Protein AF-0000000067853449 (afdb_homodimer)

Nearest PDB structures (foldseek):
  2o48-assembly1_X  TM=9.811E-01  e=4.985E-40  Macaca fascicularis
  3evn-assembly1_A  TM=8.922E-01  e=1.265E-27  Streptococcus agalactiae serogroup V
  3e9m-assembly1_D  TM=8.966E-01  e=1.808E-26  Enterococcus faecalis
  4had-assembly1_D  TM=8.926E-01  e=1.046E-23  Rhizobium etli CFN 42
  5yaq-assembly1_D  TM=8.304E-01  e=5.084E-21  Paracoccus laeviglucosivorans

Organism: Apis mellifera (NCBI:txid7460)

Sequence (662 aa):
MAIHWGIAGAGKISHDFVSSLQTLPESEHVVVAVAARELSRAQNFSSLHKIKKAFDSYTKLAEDNDIDAVYIGTLHPQHFEIAKLMLNHGKHVLCEKPLTMNLKQTTELINLAKEKKLFLMEGIWSRCFPIYEIVKKEIESGSIGEIYQVLVTFGFKMPDIERLNIKNLGGGTILDLGVYGIQFACLIFGNEIPHTIQATGCLNEEGVDQSASINFLYKGNHTATILTHSRVDLPNEAYIIGTKGMIKVPKFWCPTTVELPNEIVNVSLPETKSKFNFINSVGLSYEANEVRNCILKGMIESPKVPHNVSLLIAQLEDEIRKQIGVTYPEDMAIHWGIAGAGKISHDFVSSLQTLPESEHVVVAVAARELSRAQNFSSLHKIKKAFDSYTKLAEDNDIDAVYIGTLHPQHFEIAKLMLNHGKHVLCEKPLTMNLKQTTELINLAKEKKLFLMEGIWSRCFPIYEIVKKEIESGSIGEIYQVLVTFGFKMPDIERLNIKNLGGGTILDLGVYGIQFACLIFGNEIPHTIQATGCLNEEGVDQSASINFLYKGNHTATILTHSRVDLPNEAYIIGTKGMIKVPKFWCPTTVELPNEIVNVSLPETKSKFNFINSVGLSYEANEVRNCILKGMIESPKVPHNVSLLIAQLEDEIRKQIGVTYPED

Radius of gyration: 29.02 Å; Cα contacts (8 Å, |Δi|>4): 1568; chains: 2; bounding box: 44×90×61 Å

Solvent-accessible surface area (backbone atoms only — not comparable to full-atom values): 33337 Å² total; per-residue (Å²): 120,52,46,26,28,28,34,38,28,68,38,65,65,31,50,22,43,54,56,14,43,67,69,45,59,65,66,47,39,38,66,49,32,30,13,15,84,45,45,67,51,8,42,54,46,17,62,73,68,71,30,83,32,57,28,53,32,66,64,59,56,34,66,39,82,77,42,46,31,33,40,37,39,58,57,43,70,49,34,51,63,53,51,49,50,27,46,75,52,71,24,24,38,40,29,37,60,43,53,33,86,33,38,69,56,39,50,52,50,52,52,49,27,58,73,69,68,27,32,45,33,56,43,60,44,35,61,44,32,68,53,49,54,51,50,51,53,45,57,73,70,43,66,25,49,62,65,41,38,32,42,29,34,37,26,42,62,44,84,82,42,58,57,46,59,31,41,90,42,52,21,16,26,59,54,71,44,32,47,56,42,50,49,48,49,28,61,76,59,71,62,58,78,51,82,40,80,47,43,44,54,35,62,47,94,61,44,20,37,38,28,37,43,35,37,36,35,34,86,90,65,23,35,33,39,34,35,28,28,31,64,28,59,44,91,28,32,31,36,43,30,13,62,59,30,47,37,38,26,52,44,53,67,55,36,46,43,37,38,46,80,88,47,74,50,76,54,84,74,81,80,74,86,73,83,65,81,52,82,61,36,58,50,42,34,41,34,53,49,50,52,51,56,30,51,77,69,70,37,40,46,37,91,75,49,33,65,68,54,56,47,48,47,27,45,51,51,48,53,39,31,55,63,52,63,41,76,53,95,88,108,122,51,46,24,28,29,34,38,28,68,37,64,65,31,51,21,44,54,54,15,44,68,69,44,58,65,68,46,39,39,68,48,33,30,14,16,84,45,44,66,52,8,43,52,46,16,62,75,69,70,30,82,32,58,27,52,31,66,63,58,56,35,67,38,84,78,43,46,31,33,41,38,38,58,55,43,71,50,36,50,60,52,50,49,51,27,45,75,52,71,24,25,37,40,29,38,62,42,54,33,85,33,38,69,56,39,51,51,50,53,52,49,27,58,74,70,67,28,32,45,34,57,44,59,44,36,61,43,33,69,55,48,55,53,51,51,52,46,56,72,68,44,67,25,49,61,67,41,40,32,42,28,34,38,27,40,63,44,86,82,41,58,59,48,59,30,41,91,42,52,22,16,24,59,54,72,44,31,47,56,41,51,49,49,48,29,60,76,59,70,62,58,78,52,81,40,79,46,43,46,55,34,63,47,94,60,42,21,39,38,29,37,44,36,37,36,33,34,84,91,65,23,37,33,40,35,37,29,26,33,61,27,58,44,88,28,30,31,36,43,30,13,62,60,30,46,36,40,26,52,45,50,65,55,36,44,42,38,39,46,79,87,47,73,50,75,52,84,73,83,81,74,86,73,83,66,81,52,82,60,35,56,51,40,33,41,33,52,51,50,52,51,55,30,50,76,69,70,35,42,45,37,90,74,48,33,64,67,55,56,47,49,50,27,45,52,50,47,55,40,30,55,64,52,64,40,76,53,94,88,108

Structure (mmCIF, N/CA/C/O backbone):
data_AF-0000000067853449-model_v1
#
loop_
_entity.id
_entity.type
_entity.pdbx_description
1 polymer 'Trans-1,2-dihydrobenzene-1,2-diol dehydrogenase'
#
loop_
_atom_site.group_PDB
_atom_site.id
_atom_site.type_symbol
_atom_site.label_atom_id
_atom_site.label_alt_id
_atom_site.label_comp_id
_atom_site.label_asym_id
_atom_site.label_entity_id
_atom_site.label_seq_id
_atom_site.pdbx_PDB_ins_code
_atom_site.Cartn_x
_atom_site.Cartn_y
_atom_site.Cartn_z
_atom_site.occupancy
_atom_site.B_iso_or_equiv
_atom_site.auth_seq_id
_atom_site.auth_comp_id
_atom_site.auth_asym_id
_atom_site.auth_atom_id
_atom_site.pdbx_PDB_model_num
ATOM 1 N N . MET A 1 1 ? 9.422 -33.219 -29.344 1 90.94 1 MET A N 1
ATOM 2 C CA . MET A 1 1 ? 8.539 -34.188 -28.734 1 90.94 1 MET A CA 1
ATOM 3 C C . MET A 1 1 ? 7.379 -33.531 -28.016 1 90.94 1 MET A C 1
ATOM 5 O O . MET A 1 1 ? 7.574 -32.531 -27.312 1 90.94 1 MET A O 1
ATOM 9 N N . ALA A 1 2 ? 6.246 -34.094 -28.156 1 95.94 2 ALA A N 1
ATOM 10 C CA . ALA A 1 2 ? 5.051 -33.5 -27.562 1 95.94 2 ALA A CA 1
ATOM 11 C C . ALA A 1 2 ? 4.844 -34 -26.125 1 95.94 2 ALA A C 1
ATOM 13 O O . ALA A 1 2 ? 5.102 -35.156 -25.812 1 95.94 2 ALA A O 1
ATOM 14 N N . ILE A 1 3 ? 4.52 -33.094 -25.266 1 98.31 3 ILE A N 1
ATOM 15 C CA . ILE A 1 3 ? 4.035 -33.469 -23.938 1 98.31 3 ILE A CA 1
ATOM 16 C C . ILE A 1 3 ? 2.564 -33.875 -24.031 1 98.31 3 ILE A C 1
ATOM 18 O O . ILE A 1 3 ? 1.74 -33.125 -24.562 1 98.31 3 ILE A O 1
ATOM 22 N N . HIS A 1 4 ? 2.273 -35.062 -23.594 1 98.5 4 HIS A N 1
ATOM 23 C CA . HIS A 1 4 ? 0.892 -35.531 -23.484 1 98.5 4 HIS A CA 1
ATOM 24 C C . HIS A 1 4 ? 0.311 -35.188 -22.109 1 98.5 4 HIS A C 1
ATOM 26 O O . HIS A 1 4 ? 0.71 -35.781 -21.109 1 98.5 4 HIS A O 1
ATOM 32 N N . TRP A 1 5 ? -0.689 -34.312 -22.156 1 98.81 5 TRP A N 1
ATOM 33 C CA . TRP A 1 5 ? -1.215 -33.75 -20.922 1 98.81 5 TRP A CA 1
ATOM 34 C C . TRP A 1 5 ? -2.451 -34.5 -20.453 1 98.81 5 TRP A C 1
ATOM 36 O O . TRP A 1 5 ? -3.324 -34.844 -21.266 1 98.81 5 TRP A O 1
ATOM 46 N N . GLY A 1 6 ? -2.516 -34.812 -19.203 1 98.81 6 GLY A N 1
ATOM 47 C CA . GLY A 1 6 ? -3.76 -35.094 -18.5 1 98.81 6 GLY A CA 1
ATOM 48 C C . GLY A 1 6 ? -4.246 -33.906 -17.672 1 98.81 6 GLY A C 1
ATOM 49 O O . GLY A 1 6 ? -3.443 -33.188 -17.078 1 98.81 6 GLY A O 1
ATOM 50 N N . ILE A 1 7 ? -5.543 -33.75 -17.609 1 98.88 7 ILE A N 1
ATOM 51 C CA . ILE A 1 7 ? -6.141 -32.625 -16.875 1 98.88 7 ILE A CA 1
ATOM 52 C C . ILE A 1 7 ? -6.922 -33.156 -15.68 1 98.88 7 ILE A C 1
ATOM 54 O O . ILE A 1 7 ? -7.863 -33.938 -15.844 1 98.88 7 ILE A O 1
ATOM 58 N N . ALA A 1 8 ? -6.465 -32.812 -14.5 1 98.75 8 ALA A N 1
ATOM 59 C CA . ALA A 1 8 ? -7.203 -33.156 -13.281 1 98.75 8 ALA A CA 1
ATOM 60 C C . ALA A 1 8 ? -8.078 -31.984 -12.836 1 98.75 8 ALA A C 1
ATOM 62 O O . ALA A 1 8 ? -7.57 -30.969 -12.328 1 98.75 8 ALA A O 1
ATOM 63 N N . GLY A 1 9 ? -9.344 -32.156 -12.875 1 97.88 9 GLY A N 1
ATOM 64 C CA . GLY A 1 9 ? -10.297 -31.078 -12.578 1 97.88 9 GLY A CA 1
ATOM 65 C C . GLY A 1 9 ? -10.805 -30.375 -13.82 1 97.88 9 GLY A C 1
ATOM 66 O O . GLY A 1 9 ? -10.023 -29.875 -14.625 1 97.88 9 GLY A O 1
ATOM 67 N N . ALA A 1 10 ? -12.07 -30.297 -14 1 97.31 10 ALA A N 1
ATOM 68 C CA . ALA A 1 10 ? -12.719 -29.719 -15.18 1 97.31 10 ALA A CA 1
ATOM 69 C C . ALA A 1 10 ? -13.328 -28.359 -14.852 1 97.31 10 ALA A C 1
ATOM 71 O O . ALA A 1 10 ? -14.477 -28.094 -15.211 1 97.31 10 ALA A O 1
ATOM 72 N N . GLY A 1 11 ? -12.523 -27.578 -14.102 1 95.81 11 GLY A N 1
ATOM 73 C CA . GLY A 1 11 ? -13.008 -26.281 -13.688 1 95.81 11 GLY A CA 1
ATOM 74 C C . GLY A 1 11 ? -12.602 -25.172 -14.633 1 95.81 11 GLY A C 1
ATOM 75 O O . GLY A 1 11 ? -12.117 -25.422 -15.734 1 95.81 11 GLY A O 1
ATOM 76 N N . LYS A 1 12 ? -12.867 -23.938 -14.273 1 97.25 12 LYS A N 1
ATOM 77 C CA . LYS A 1 12 ? -12.68 -22.75 -15.094 1 97.25 12 LYS A CA 1
ATOM 78 C C . LYS A 1 12 ? -11.203 -22.562 -15.453 1 97.25 12 LYS A C 1
ATOM 80 O O . LYS A 1 12 ? -10.875 -22.203 -16.594 1 97.25 12 LYS A O 1
ATOM 85 N N . ILE A 1 13 ? -10.32 -22.797 -14.461 1 98.06 13 ILE A N 1
ATOM 86 C CA . ILE A 1 13 ? -8.906 -22.562 -14.734 1 98.06 13 ILE A CA 1
ATOM 87 C C . ILE A 1 13 ? -8.383 -23.656 -15.664 1 98.06 13 ILE A C 1
ATOM 89 O O . ILE A 1 13 ? -7.516 -23.391 -16.5 1 98.06 13 ILE A O 1
ATOM 93 N N . SER A 1 14 ? -8.859 -24.875 -15.516 1 98.69 14 SER A N 1
ATOM 94 C CA . SER A 1 14 ? -8.492 -25.953 -16.422 1 98.69 14 SER A CA 1
ATOM 95 C C . SER A 1 14 ? -8.938 -25.641 -17.844 1 98.69 14 SER A C 1
ATOM 97 O O . SER A 1 14 ? -8.219 -25.938 -18.812 1 98.69 14 SER A O 1
ATOM 99 N N . HIS A 1 15 ? -10.18 -25.109 -17.953 1 98.56 15 HIS A N 1
ATOM 100 C CA . HIS A 1 15 ? -10.641 -24.656 -19.266 1 98.56 15 HIS A CA 1
ATOM 101 C C . HIS A 1 15 ? -9.641 -23.688 -19.891 1 98.56 15 HIS A C 1
ATOM 103 O O . HIS A 1 15 ? -9.266 -23.859 -21.062 1 98.56 15 HIS A O 1
ATOM 109 N N . ASP A 1 16 ? -9.227 -22.703 -19.125 1 98.81 16 ASP A N 1
ATOM 110 C CA . ASP A 1 16 ? -8.32 -21.688 -19.641 1 98.81 16 ASP A CA 1
ATOM 111 C C . ASP A 1 16 ? -6.969 -22.312 -20.016 1 98.81 16 ASP A C 1
ATOM 113 O O . ASP A 1 16 ? -6.363 -21.922 -21.016 1 98.81 16 ASP A O 1
ATOM 117 N N . PHE A 1 17 ? -6.504 -23.25 -19.219 1 98.75 17 PHE A N 1
ATOM 118 C CA . PHE A 1 17 ? -5.23 -23.906 -19.5 1 98.75 17 PHE A CA 1
ATOM 119 C C . PHE A 1 17 ? -5.285 -24.672 -20.812 1 98.75 17 PHE A C 1
ATOM 121 O O . PHE A 1 17 ? -4.418 -24.5 -21.672 1 98.75 17 PHE A O 1
ATOM 128 N N . VAL A 1 18 ? -6.309 -25.422 -21 1 98.56 18 VAL A N 1
ATOM 129 C CA . VAL A 1 18 ? -6.453 -26.219 -22.203 1 98.56 18 VAL A CA 1
ATOM 130 C C . VAL A 1 18 ? -6.609 -25.297 -23.422 1 98.56 18 VAL A C 1
ATOM 132 O O . VAL A 1 18 ? -5.996 -25.531 -24.453 1 98.56 18 VAL A O 1
ATOM 135 N N . SER A 1 19 ? -7.426 -24.25 -23.25 1 98.25 19 SER A N 1
ATOM 136 C CA . SER A 1 19 ? -7.586 -23.281 -24.328 1 98.25 19 SER A CA 1
ATOM 137 C C . SER A 1 19 ? -6.254 -22.641 -24.688 1 98.25 19 SER A C 1
ATOM 139 O O . SER A 1 19 ? -5.992 -22.359 -25.859 1 98.25 19 SER A O 1
ATOM 141 N N . SER A 1 20 ? -5.422 -22.391 -23.688 1 98.38 20 SER A N 1
ATOM 142 C CA . SER A 1 20 ? -4.098 -21.828 -23.922 1 98.38 20 SER A CA 1
ATOM 143 C C . SER A 1 20 ? -3.207 -22.797 -24.672 1 98.38 20 SER A C 1
ATOM 145 O O . SER A 1 20 ? -2.449 -22.406 -25.562 1 98.38 20 SER A O 1
ATOM 147 N N . LEU A 1 21 ? -3.258 -24.094 -24.359 1 97.62 21 LEU A N 1
ATOM 148 C CA . LEU A 1 21 ? -2.467 -25.125 -25.031 1 97.62 21 LEU A CA 1
ATOM 149 C C . LEU A 1 21 ? -2.816 -25.188 -26.516 1 97.62 21 LEU A C 1
ATOM 151 O O . LEU A 1 21 ? -1.956 -25.484 -27.359 1 97.62 21 LEU A O 1
ATOM 155 N N . GLN A 1 22 ? -4.012 -24.859 -26.781 1 94.88 22 GLN A N 1
ATOM 156 C CA . GLN A 1 22 ? -4.496 -24.969 -28.156 1 94.88 22 GLN A CA 1
ATOM 157 C C . GLN A 1 22 ? -3.896 -23.875 -29.047 1 94.88 22 GLN A C 1
ATOM 159 O O . GLN A 1 22 ? -3.977 -23.953 -30.266 1 94.88 22 GLN A O 1
ATOM 164 N N . THR A 1 23 ? -3.281 -22.891 -28.422 1 95.62 23 THR A N 1
ATOM 165 C CA . THR A 1 23 ? -2.596 -21.859 -29.188 1 95.62 23 THR A CA 1
ATOM 166 C C . THR A 1 23 ? -1.195 -22.312 -29.594 1 95.62 23 THR A C 1
ATOM 168 O O . THR A 1 23 ? -0.527 -21.656 -30.391 1 95.62 23 THR A O 1
ATOM 171 N N . LEU A 1 24 ? -0.753 -23.453 -29.047 1 96.5 24 LEU A N 1
ATOM 172 C CA . LEU A 1 24 ? 0.585 -23.984 -29.281 1 96.5 24 LEU A CA 1
ATOM 173 C C . LEU A 1 24 ? 0.546 -25.141 -30.281 1 96.5 24 LEU A C 1
ATOM 175 O O . LEU A 1 24 ? -0.493 -25.781 -30.438 1 96.5 24 LEU A O 1
ATOM 179 N N . PRO A 1 25 ? 1.641 -25.406 -30.938 1 95.94 25 PRO A N 1
ATOM 180 C CA . PRO A 1 25 ? 1.646 -26.484 -31.922 1 95.94 25 PRO A CA 1
ATOM 181 C C . PRO A 1 25 ? 1.33 -27.844 -31.297 1 95.94 25 PRO A C 1
ATOM 183 O O . PRO A 1 25 ? 1.832 -28.156 -30.203 1 95.94 25 PRO A O 1
ATOM 186 N N . GLU A 1 26 ? 0.578 -28.641 -31.969 1 94.88 26 GLU A N 1
ATOM 187 C CA . GLU A 1 26 ? 0.231 -29.984 -31.516 1 94.88 26 GLU A CA 1
ATOM 188 C C . GLU A 1 26 ? 1.469 -30.875 -31.406 1 94.88 26 GLU A C 1
ATOM 190 O O . GLU A 1 26 ? 1.463 -31.875 -30.688 1 94.88 26 GLU A O 1
ATOM 195 N N . SER A 1 27 ? 2.496 -30.516 -32.156 1 97.56 27 SER A N 1
ATOM 196 C CA . SER A 1 27 ? 3.758 -31.25 -32.094 1 97.56 27 SER A CA 1
ATOM 197 C C . SER A 1 27 ? 4.453 -31.016 -30.734 1 97.56 27 SER A C 1
ATOM 199 O O . SER A 1 27 ? 5.383 -31.75 -30.391 1 97.56 27 SER A O 1
ATOM 201 N N . GLU A 1 28 ? 3.893 -30.062 -29.969 1 98.25 28 GLU A N 1
ATOM 202 C CA . GLU A 1 28 ? 4.559 -29.719 -28.719 1 98.25 28 GLU A CA 1
ATOM 203 C C . GLU A 1 28 ? 3.686 -30.062 -27.516 1 98.25 28 GLU A C 1
ATOM 205 O O . GLU A 1 28 ? 4.195 -30.469 -26.469 1 98.25 28 GLU A O 1
ATOM 210 N N . HIS A 1 29 ? 2.412 -29.859 -27.672 1 98.38 29 HIS A N 1
ATOM 211 C CA . HIS A 1 29 ? 1.469 -30.078 -26.578 1 98.38 29 HIS A CA 1
ATOM 212 C C . HIS A 1 29 ? 0.209 -30.781 -27.078 1 98.38 29 HIS A C 1
ATOM 214 O O . HIS A 1 29 ? -0.425 -30.328 -28.031 1 98.38 29 HIS A O 1
ATOM 220 N N . VAL A 1 30 ? -0.189 -31.812 -26.438 1 97.75 30 VAL A N 1
ATOM 221 C CA . VAL A 1 30 ? -1.417 -32.531 -26.766 1 97.75 30 VAL A CA 1
ATOM 222 C C . VAL A 1 30 ? -2.166 -32.875 -25.484 1 97.75 30 VAL A C 1
ATOM 224 O O . VAL A 1 30 ? -1.582 -33.438 -24.547 1 97.75 30 VAL A O 1
ATOM 227 N N . VAL A 1 31 ? -3.426 -32.531 -25.391 1 98.44 31 VAL A N 1
ATOM 228 C CA . VAL A 1 31 ? -4.254 -32.938 -24.266 1 98.44 31 VAL A CA 1
ATOM 229 C C . VAL A 1 31 ? -4.914 -34.281 -24.578 1 98.44 31 VAL A C 1
ATOM 231 O O . VAL A 1 31 ? -5.672 -34.406 -25.547 1 98.44 31 VAL A O 1
ATOM 234 N N . VAL A 1 32 ? -4.703 -35.25 -23.703 1 97.56 32 VAL A N 1
ATOM 235 C CA . VAL A 1 32 ? -5.113 -36.625 -24.047 1 97.56 32 VAL A CA 1
ATOM 236 C C . VAL A 1 32 ? -6.328 -37 -23.219 1 97.56 32 VAL A C 1
ATOM 238 O O . VAL A 1 32 ? -7.16 -37.812 -23.656 1 97.56 32 VAL A O 1
ATOM 241 N N . ALA A 1 33 ? -6.391 -36.438 -22.016 1 98.44 33 ALA A N 1
ATOM 242 C CA . ALA A 1 33 ? -7.445 -36.906 -21.109 1 98.44 33 ALA A CA 1
ATOM 243 C C . ALA A 1 33 ? -7.801 -35.844 -20.078 1 98.44 33 ALA A C 1
ATOM 245 O O . ALA A 1 33 ? -6.977 -35 -19.766 1 98.44 33 ALA A O 1
ATOM 246 N N . VAL A 1 34 ? -9.039 -35.906 -19.641 1 98.75 34 VAL A N 1
ATOM 247 C CA . VAL A 1 34 ? -9.508 -35.125 -18.516 1 98.75 34 VAL A CA 1
ATOM 248 C C . VAL A 1 34 ? -10.234 -36 -17.516 1 98.75 34 VAL A C 1
ATOM 250 O O . VAL A 1 34 ? -10.906 -36.969 -17.891 1 98.75 34 VAL A O 1
ATOM 253 N N . ALA A 1 35 ? -10.039 -35.719 -16.266 1 98.62 35 ALA A N 1
ATOM 254 C CA . ALA A 1 35 ? -10.75 -36.406 -15.195 1 98.62 35 ALA A CA 1
ATOM 255 C C . ALA A 1 35 ? -11.461 -35.438 -14.273 1 98.62 35 ALA A C 1
ATOM 257 O O . ALA A 1 35 ? -10.945 -34.344 -14.016 1 98.62 35 ALA A O 1
ATOM 258 N N . ALA A 1 36 ? -12.602 -35.75 -13.797 1 96.69 36 ALA A N 1
ATOM 259 C CA . ALA A 1 36 ? -13.375 -35.062 -12.781 1 96.69 36 ALA A CA 1
ATOM 260 C C . ALA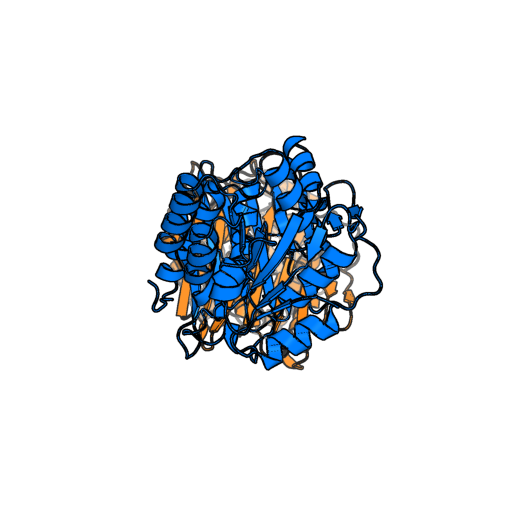 A 1 36 ? -14.086 -36.031 -11.844 1 96.69 36 ALA A C 1
ATOM 262 O O . ALA A 1 36 ? -14.219 -37.219 -12.164 1 96.69 36 ALA A O 1
ATOM 263 N N . ARG A 1 37 ? -14.531 -35.438 -10.711 1 90.75 37 ARG A N 1
ATOM 264 C CA . ARG A 1 37 ? -15.219 -36.281 -9.742 1 90.75 37 ARG A CA 1
ATOM 265 C C . ARG A 1 37 ? -16.516 -36.812 -10.328 1 90.75 37 ARG A C 1
ATOM 267 O O . ARG A 1 37 ? -16.891 -37.969 -10.055 1 90.75 37 ARG A O 1
ATOM 274 N N . GLU A 1 38 ? -17.094 -35.969 -11.148 1 92.75 38 GLU A N 1
ATOM 275 C CA . GLU A 1 38 ? -18.312 -36.375 -11.852 1 92.75 38 GLU A CA 1
ATOM 276 C C . GLU A 1 38 ? -18.031 -36.625 -13.336 1 92.75 38 GLU A C 1
ATOM 278 O O . GLU A 1 38 ? -17.547 -35.75 -14.039 1 92.75 38 GLU A O 1
ATOM 283 N N . LEU A 1 39 ? -18.453 -37.812 -13.75 1 94.5 39 LEU A N 1
ATOM 284 C CA . LEU A 1 39 ? -18.156 -38.188 -15.125 1 94.5 39 LEU A CA 1
ATOM 285 C C . LEU A 1 39 ? -18.766 -37.219 -16.109 1 94.5 39 LEU A C 1
ATOM 287 O O . LEU A 1 39 ? -18.172 -36.906 -17.141 1 94.5 39 LEU A O 1
ATOM 291 N N . SER A 1 40 ? -19.953 -36.781 -15.805 1 96.38 40 SER A N 1
ATOM 292 C CA . SER A 1 40 ? -20.625 -35.875 -16.719 1 96.38 40 SER A CA 1
ATOM 293 C C . SER A 1 40 ? -19.812 -34.594 -16.922 1 96.38 40 SER A C 1
ATOM 295 O O . SER A 1 40 ? -19.75 -34.062 -18.047 1 96.38 40 SER A O 1
ATOM 297 N N . ARG A 1 41 ? -19.188 -34.156 -15.836 1 96 41 ARG A N 1
ATOM 298 C CA . ARG A 1 41 ? -18.359 -32.938 -15.945 1 96 41 ARG A CA 1
ATOM 299 C C . ARG A 1 41 ? -17.141 -33.188 -16.812 1 96 41 ARG A C 1
ATOM 301 O O . ARG A 1 41 ? -16.781 -32.375 -17.656 1 96 41 ARG A O 1
ATOM 308 N N . ALA A 1 42 ? -16.531 -34.344 -16.625 1 97.56 42 ALA A N 1
ATOM 309 C CA . ALA A 1 42 ? -15.375 -34.719 -17.438 1 97.56 42 ALA A CA 1
ATOM 310 C C . ALA A 1 42 ? -15.766 -34.844 -18.906 1 97.56 42 ALA A C 1
ATOM 312 O O . ALA A 1 42 ? -15.039 -34.375 -19.797 1 97.56 42 ALA A O 1
ATOM 313 N N . GLN A 1 43 ? -16.891 -35.438 -19.156 1 97.88 43 GLN A N 1
ATOM 314 C CA . GLN A 1 43 ? -17.344 -35.656 -20.516 1 97.88 43 GLN A CA 1
ATOM 315 C C . GLN A 1 43 ? -17.703 -34.344 -21.203 1 97.88 43 GLN A C 1
ATOM 317 O O . GLN A 1 43 ? -17.391 -34.125 -22.375 1 97.88 43 GLN A O 1
ATOM 322 N N . ASN A 1 44 ? -18.422 -33.5 -20.5 1 97.81 44 ASN A N 1
ATOM 323 C CA . ASN A 1 44 ? -18.734 -32.188 -21.047 1 97.81 44 ASN A CA 1
ATOM 324 C C . ASN A 1 44 ? -17.469 -31.406 -21.406 1 97.81 44 ASN A C 1
ATOM 326 O O . ASN A 1 44 ? -17.406 -30.781 -22.453 1 97.81 44 ASN A O 1
ATOM 330 N N . PHE A 1 45 ? -16.562 -31.5 -20.453 1 98.06 45 PHE A N 1
ATOM 331 C CA . PHE A 1 45 ? -15.273 -30.828 -20.656 1 98.06 45 PHE A CA 1
ATOM 332 C C . PHE A 1 45 ? -14.539 -31.422 -21.844 1 98.06 45 PHE A C 1
ATOM 334 O O . PHE A 1 45 ? -14 -30.688 -22.688 1 98.06 45 PHE A O 1
ATOM 341 N N . SER A 1 46 ? -14.484 -32.719 -21.953 1 97.88 46 SER A N 1
ATOM 342 C CA . SER A 1 46 ? -13.844 -33.438 -23.047 1 97.88 46 SER A CA 1
ATOM 343 C C . SER A 1 46 ? -14.477 -33.062 -24.391 1 97.88 46 SER A C 1
ATOM 345 O O . SER A 1 46 ? -13.773 -32.844 -25.375 1 97.88 46 SER A O 1
ATOM 347 N N . SER A 1 47 ? -15.758 -33 -24.422 1 97.81 47 SER A N 1
ATOM 348 C CA . SER A 1 47 ? -16.469 -32.625 -25.641 1 97.81 47 SER A CA 1
ATOM 349 C C . SER A 1 47 ? -16.172 -31.203 -26.062 1 97.81 47 SER A C 1
ATOM 351 O O . SER A 1 47 ? -15.922 -30.938 -27.25 1 97.81 47 SER A O 1
ATOM 353 N N . LEU A 1 48 ? -16.188 -30.344 -25.109 1 96.81 48 LEU A N 1
ATOM 354 C CA . LEU A 1 48 ? -15.961 -28.922 -25.359 1 96.81 48 LEU A CA 1
ATOM 355 C C . LEU A 1 48 ? -14.578 -28.703 -25.969 1 96.81 48 LEU A C 1
ATOM 357 O O . LEU A 1 48 ? -14.422 -27.891 -26.875 1 96.81 48 LEU A O 1
ATOM 361 N N . HIS A 1 49 ? -13.578 -29.453 -25.5 1 97.5 49 HIS A N 1
ATOM 362 C CA . HIS A 1 49 ? -12.195 -29.203 -25.875 1 97.5 49 HIS A CA 1
ATOM 363 C C . HIS A 1 49 ? -11.695 -30.25 -26.859 1 97.5 49 HIS A C 1
ATOM 365 O O . HIS A 1 49 ? -10.508 -30.266 -27.203 1 97.5 49 HIS A O 1
ATOM 371 N N . LYS A 1 50 ? -12.539 -31.156 -27.281 1 96.31 50 LYS A N 1
ATOM 372 C CA . LYS A 1 50 ? -12.203 -32.219 -28.219 1 96.31 50 LYS A CA 1
ATOM 373 C C . LYS A 1 50 ? -11.047 -33.062 -27.688 1 96.31 50 LYS A C 1
ATOM 375 O O . LYS A 1 50 ? -10.07 -33.312 -28.406 1 96.31 50 LYS A O 1
ATOM 380 N N . ILE A 1 51 ? -11.172 -33.469 -26.453 1 97.19 51 ILE A N 1
ATOM 381 C CA . ILE A 1 51 ? -10.219 -34.344 -25.781 1 97.19 51 ILE A CA 1
ATOM 382 C C . ILE A 1 51 ? -10.68 -35.812 -25.922 1 97.19 51 ILE A C 1
ATOM 384 O O . ILE A 1 51 ? -11.859 -36.094 -25.703 1 97.19 51 ILE A O 1
ATOM 388 N N . LYS A 1 52 ? -9.883 -36.625 -26.203 1 95.31 52 LYS A N 1
ATOM 389 C CA . LYS A 1 52 ? -10.203 -38 -26.594 1 95.31 52 LYS A CA 1
ATOM 390 C C . LYS A 1 52 ? -10.766 -38.812 -25.422 1 95.31 52 LYS A C 1
ATOM 392 O O . LYS A 1 52 ? -11.688 -39.594 -25.578 1 95.31 52 LYS A O 1
ATOM 397 N N . LYS A 1 53 ? -10.172 -38.625 -24.188 1 97.75 53 LYS A N 1
ATOM 398 C CA . LYS A 1 53 ? -10.531 -39.469 -23.047 1 97.75 53 LYS A CA 1
ATOM 399 C C . LYS A 1 53 ? -11.109 -38.625 -21.906 1 97.75 53 LYS A C 1
ATOM 401 O O . LYS A 1 53 ? -10.633 -37.531 -21.641 1 97.75 53 LYS A O 1
ATOM 406 N N . ALA A 1 54 ? -12.156 -39.125 -21.312 1 98.12 54 ALA A N 1
ATOM 407 C CA . ALA A 1 54 ? -12.758 -38.562 -20.109 1 98.12 54 ALA A CA 1
ATOM 408 C C . ALA A 1 54 ? -12.906 -39.625 -19.016 1 98.12 54 ALA A C 1
ATOM 410 O O . ALA A 1 54 ? -13.422 -40.719 -19.266 1 98.12 54 ALA A O 1
ATOM 411 N N . PHE A 1 55 ? -12.43 -39.312 -17.844 1 97.94 55 PHE A N 1
ATOM 412 C CA . PHE A 1 55 ? -12.445 -40.25 -16.75 1 97.94 55 PHE A CA 1
ATOM 413 C C . PHE A 1 55 ? -13.281 -39.75 -15.586 1 97.94 55 PHE A C 1
ATOM 415 O O . PHE A 1 55 ? -13.375 -38.531 -15.375 1 97.94 55 PHE A O 1
ATOM 422 N N . ASP A 1 56 ? -13.828 -40.625 -14.758 1 95.44 56 ASP A N 1
ATOM 423 C CA . ASP A 1 56 ? -14.625 -40.25 -13.586 1 95.44 56 ASP A CA 1
ATOM 424 C C . ASP A 1 56 ? -13.789 -40.344 -12.312 1 95.44 56 ASP A C 1
ATOM 426 O O . ASP A 1 56 ? -14.336 -40.375 -11.211 1 95.44 56 ASP A O 1
ATOM 430 N N . SER A 1 57 ? -12.508 -40.531 -12.531 1 95.75 57 SER A N 1
ATOM 431 C CA . SER A 1 57 ? -11.633 -40.594 -11.367 1 95.75 57 SER A CA 1
ATOM 432 C C . SER A 1 57 ? -10.219 -40.125 -11.727 1 95.75 57 SER A C 1
ATOM 434 O O . SER A 1 57 ? -9.75 -40.344 -12.844 1 95.75 57 SER A O 1
ATOM 436 N N . TYR A 1 58 ? -9.531 -39.656 -10.711 1 98 58 TYR A N 1
ATOM 437 C CA . TYR A 1 58 ? -8.156 -39.188 -10.898 1 98 58 TYR A CA 1
ATOM 438 C C . TYR A 1 58 ? -7.203 -40.375 -10.945 1 98 58 TYR A C 1
ATOM 440 O O . TYR A 1 58 ? -6.125 -40.312 -11.547 1 98 58 TYR A O 1
ATOM 448 N N . THR A 1 59 ? -7.598 -41.5 -10.414 1 98.12 59 THR A N 1
ATOM 449 C CA . THR A 1 59 ? -6.789 -42.688 -10.477 1 98.12 59 THR A CA 1
ATOM 450 C C . THR A 1 59 ? -6.648 -43.188 -11.914 1 98.12 59 THR A C 1
ATOM 452 O O . THR A 1 59 ? -5.562 -43.594 -12.336 1 98.12 59 THR A O 1
ATOM 455 N N . LYS A 1 60 ? -7.762 -43.125 -12.648 1 97.81 60 LYS A N 1
ATOM 456 C CA . LYS A 1 60 ? -7.715 -43.531 -14.047 1 97.81 60 LYS A CA 1
ATOM 457 C C . LYS A 1 60 ? -6.797 -42.625 -14.859 1 97.81 60 LYS A C 1
ATOM 459 O O . LYS A 1 60 ? -6.113 -43.094 -15.773 1 97.81 60 LYS A O 1
ATOM 464 N N . LEU A 1 61 ? -6.848 -41.406 -14.539 1 97.81 61 LEU A N 1
ATOM 465 C CA . LEU A 1 61 ? -5.938 -40.469 -15.172 1 97.81 61 LEU A CA 1
ATOM 466 C C . LEU A 1 61 ? -4.484 -40.844 -14.891 1 97.81 61 LEU A C 1
ATOM 468 O O . LEU A 1 61 ? -3.646 -40.812 -15.797 1 97.81 61 LEU A O 1
ATOM 472 N N . ALA A 1 62 ? -4.168 -41.219 -13.664 1 98.5 62 ALA A N 1
ATOM 473 C CA . ALA A 1 62 ? -2.82 -41.562 -13.219 1 98.5 62 ALA A CA 1
ATOM 474 C C . ALA A 1 62 ? -2.334 -42.844 -13.891 1 98.5 62 ALA A C 1
ATOM 476 O O . ALA A 1 62 ? -1.144 -42.969 -14.188 1 98.5 62 ALA A O 1
ATOM 477 N N . GLU A 1 63 ? -3.225 -43.719 -14.195 1 98.31 63 GLU A N 1
ATOM 478 C CA . GLU A 1 63 ? -2.885 -45.031 -14.711 1 98.31 63 GLU A CA 1
ATOM 479 C C . GLU A 1 63 ? -2.732 -45.031 -16.234 1 98.31 63 GLU A C 1
ATOM 481 O O . GLU A 1 63 ? -2.189 -45.969 -16.812 1 98.31 63 GLU A O 1
ATOM 486 N N . ASP A 1 64 ? -3.223 -43.969 -16.828 1 98.06 64 ASP A N 1
ATOM 487 C CA . ASP A 1 64 ? -3.168 -43.906 -18.297 1 98.06 64 ASP A CA 1
ATOM 488 C C . ASP A 1 64 ? -1.733 -43.719 -18.781 1 98.06 64 ASP A C 1
ATOM 490 O O . ASP A 1 64 ? -1.139 -42.656 -18.594 1 98.06 64 ASP A O 1
ATOM 494 N N . ASN A 1 65 ? -1.224 -44.625 -19.562 1 97.56 65 ASN A N 1
ATOM 495 C CA . ASN A 1 65 ? 0.177 -44.656 -19.969 1 97.56 65 ASN A CA 1
ATOM 496 C C . ASN A 1 65 ? 0.454 -43.688 -21.109 1 97.56 65 ASN A C 1
ATOM 498 O O . ASN A 1 65 ? 1.611 -43.375 -21.406 1 97.56 65 ASN A O 1
ATOM 502 N N . ASP A 1 66 ? -0.576 -43.094 -21.609 1 97.56 66 ASP A N 1
ATOM 503 C CA . ASP A 1 66 ? -0.404 -42.125 -22.703 1 97.56 66 ASP A CA 1
ATOM 504 C C . ASP A 1 66 ? -0.096 -40.75 -22.156 1 97.56 66 ASP A C 1
ATOM 506 O O . ASP A 1 66 ? 0.264 -39.844 -22.922 1 97.56 66 ASP A O 1
ATOM 510 N N . ILE A 1 67 ? -0.166 -40.594 -20.859 1 98.44 67 ILE A N 1
ATOM 511 C CA . ILE A 1 67 ? -0.027 -39.281 -20.25 1 98.44 67 ILE A CA 1
ATOM 512 C C . ILE A 1 67 ? 1.386 -39.125 -19.703 1 98.44 67 ILE A C 1
ATOM 514 O O . ILE A 1 67 ? 1.883 -39.969 -18.969 1 98.44 67 ILE A O 1
ATOM 518 N N . ASP A 1 68 ? 2.037 -38 -20.062 1 98.62 68 ASP A N 1
ATOM 519 C CA . ASP A 1 68 ? 3.359 -37.656 -19.547 1 98.62 68 ASP A CA 1
ATOM 520 C C . ASP A 1 68 ? 3.256 -36.781 -18.312 1 98.62 68 ASP A C 1
ATOM 522 O O . ASP A 1 68 ? 3.965 -37 -17.328 1 98.62 68 ASP A O 1
ATOM 526 N N . ALA A 1 69 ? 2.441 -35.75 -18.375 1 98.81 69 ALA A N 1
ATOM 527 C CA . ALA A 1 69 ? 2.32 -34.719 -17.344 1 98.81 69 ALA A CA 1
ATOM 528 C C . ALA A 1 69 ? 0.854 -34.406 -17.047 1 98.81 69 ALA A C 1
ATOM 530 O O . ALA A 1 69 ? 0.005 -34.5 -17.938 1 98.81 69 ALA A O 1
ATOM 531 N N . VAL A 1 70 ? 0.591 -34.094 -15.82 1 98.94 70 VAL A N 1
ATOM 532 C CA . VAL A 1 70 ? -0.779 -33.781 -15.414 1 98.94 70 VAL A CA 1
ATOM 533 C C . VAL A 1 70 ? -0.858 -32.344 -14.898 1 98.94 70 VAL A C 1
ATOM 535 O O . VAL A 1 70 ? -0.029 -31.922 -14.086 1 98.94 70 VAL A O 1
ATOM 538 N N . TYR A 1 71 ? -1.789 -31.562 -15.406 1 98.88 71 TYR A N 1
ATOM 539 C CA . TYR A 1 71 ? -2.186 -30.266 -14.867 1 98.88 71 TYR A CA 1
ATOM 540 C C . TYR A 1 71 ? -3.283 -30.422 -13.82 1 98.88 71 TYR A C 1
ATOM 542 O O . TYR A 1 71 ? -4.336 -31 -14.102 1 98.88 71 TYR A O 1
ATOM 550 N N . ILE A 1 72 ? -3.018 -29.938 -12.664 1 98.94 72 ILE A N 1
ATOM 551 C CA . ILE A 1 72 ? -3.982 -30.062 -11.578 1 98.94 72 ILE A CA 1
ATOM 552 C C . ILE A 1 72 ? -4.641 -28.703 -11.312 1 98.94 72 ILE A C 1
ATOM 554 O O . ILE A 1 72 ? -4 -27.781 -10.789 1 98.94 72 ILE A O 1
ATOM 558 N N . GLY A 1 73 ? -5.93 -28.562 -11.68 1 98.38 73 GLY A N 1
ATOM 559 C CA . GLY A 1 73 ? -6.707 -27.344 -11.477 1 98.38 73 GLY A CA 1
ATOM 560 C C . GLY A 1 73 ? -7.914 -27.562 -10.578 1 98.38 73 GLY A C 1
ATOM 561 O O . GLY A 1 73 ? -9 -27.047 -10.859 1 98.38 73 GLY A O 1
ATOM 562 N N . THR A 1 74 ? -7.785 -28.422 -9.547 1 97.81 74 THR A N 1
ATOM 563 C CA . THR A 1 74 ? -8.844 -28.719 -8.586 1 97.81 74 THR A CA 1
ATOM 564 C C . THR A 1 74 ? -8.828 -27.703 -7.445 1 97.81 74 THR A C 1
ATOM 566 O O . THR A 1 74 ? -8.078 -26.734 -7.48 1 97.81 74 THR A O 1
ATOM 569 N N . LEU A 1 75 ? -9.688 -27.953 -6.457 1 96.88 75 LEU A N 1
ATOM 570 C CA . LEU A 1 75 ? -9.727 -27.094 -5.281 1 96.88 75 LEU A CA 1
ATOM 571 C C . LEU A 1 75 ? -8.461 -27.266 -4.445 1 96.88 75 LEU A C 1
ATOM 573 O O . LEU A 1 75 ? -7.867 -28.344 -4.422 1 96.88 75 LEU A O 1
ATOM 577 N N . HIS A 1 76 ? -8.125 -26.266 -3.662 1 97.69 76 HIS A N 1
ATOM 578 C CA . HIS A 1 76 ? -6.863 -26.188 -2.938 1 97.69 76 HIS A CA 1
ATOM 579 C C . HIS A 1 76 ? -6.637 -27.422 -2.084 1 97.69 76 HIS A C 1
ATOM 581 O O . HIS A 1 76 ? -5.566 -28.047 -2.141 1 97.69 76 HIS A O 1
ATOM 587 N N . PRO A 1 77 ? -7.633 -27.875 -1.37 1 98.06 77 PRO A N 1
ATOM 588 C CA . PRO A 1 77 ? -7.379 -28.969 -0.442 1 98.06 77 PRO A CA 1
ATOM 589 C C . PRO A 1 77 ? -7.113 -30.297 -1.159 1 98.06 77 PRO A C 1
ATOM 591 O O . PRO A 1 77 ? -6.641 -31.25 -0.541 1 98.06 77 PRO A O 1
ATOM 594 N N . GLN A 1 78 ? -7.383 -30.328 -2.438 1 98.06 78 GLN A N 1
ATOM 595 C CA . GLN A 1 78 ? -7.254 -31.578 -3.184 1 98.06 78 GLN A CA 1
ATOM 596 C C . GLN A 1 78 ? -5.883 -31.672 -3.85 1 98.06 78 GLN A C 1
ATOM 598 O O . GLN A 1 78 ? -5.496 -32.75 -4.324 1 98.06 78 GLN A O 1
ATOM 603 N N . HIS A 1 79 ? -5.152 -30.562 -3.881 1 98.81 79 HIS A N 1
ATOM 604 C CA . HIS A 1 79 ? -3.902 -30.516 -4.629 1 98.81 79 HIS A CA 1
ATOM 605 C C . HIS A 1 79 ? -2.934 -31.594 -4.16 1 98.81 79 HIS A C 1
ATOM 607 O O . HIS A 1 79 ? -2.41 -32.344 -4.973 1 98.81 79 HIS A O 1
ATOM 613 N N . PHE A 1 80 ? -2.771 -31.656 -2.861 1 98.81 80 PHE A N 1
ATOM 614 C CA . PHE A 1 80 ? -1.751 -32.531 -2.289 1 98.81 80 PHE A CA 1
ATOM 615 C C . PHE A 1 80 ? -2.002 -33.969 -2.678 1 98.81 80 PHE A C 1
ATOM 617 O O . PHE A 1 80 ? -1.126 -34.625 -3.242 1 98.81 80 PHE A O 1
ATOM 624 N N . GLU A 1 81 ? -3.172 -34.469 -2.469 1 98.69 81 GLU A N 1
ATOM 625 C CA . GLU A 1 81 ? -3.492 -35.875 -2.695 1 98.69 81 GLU A CA 1
ATOM 626 C C . GLU A 1 81 ? -3.436 -36.219 -4.18 1 98.69 81 GLU A C 1
ATOM 628 O O . GLU A 1 81 ? -2.943 -37.281 -4.555 1 98.69 81 GLU A O 1
ATOM 633 N N . ILE A 1 82 ? -3.924 -35.344 -5 1 98.81 82 ILE A N 1
ATOM 634 C CA . ILE A 1 82 ? -3.947 -35.625 -6.434 1 98.81 82 ILE A CA 1
ATOM 635 C C . ILE A 1 82 ? -2.525 -35.594 -6.988 1 98.81 82 ILE A C 1
ATOM 637 O O . ILE A 1 82 ? -2.137 -36.438 -7.773 1 98.81 82 ILE A O 1
ATOM 641 N N . ALA A 1 83 ? -1.757 -34.594 -6.578 1 98.94 83 ALA A N 1
ATOM 642 C CA . ALA A 1 83 ? -0.369 -34.531 -7.023 1 98.94 83 ALA A CA 1
ATOM 643 C C . ALA A 1 83 ? 0.423 -35.75 -6.59 1 98.94 83 ALA A C 1
ATOM 645 O O . ALA A 1 83 ? 1.184 -36.312 -7.379 1 98.94 83 ALA A O 1
ATOM 646 N N . LYS A 1 84 ? 0.209 -36.094 -5.332 1 98.88 84 LYS A N 1
ATOM 647 C CA . LYS A 1 84 ? 0.875 -37.281 -4.809 1 98.88 84 LYS A CA 1
ATOM 648 C C . LYS A 1 84 ? 0.506 -38.531 -5.621 1 98.88 84 LYS A C 1
ATOM 650 O O . LYS A 1 84 ? 1.374 -39.344 -5.961 1 98.88 84 LYS A O 1
ATOM 655 N N . LEU A 1 85 ? -0.729 -38.656 -5.926 1 98.88 85 LEU A N 1
ATOM 656 C CA . LEU A 1 85 ? -1.226 -39.781 -6.738 1 98.88 85 LEU A CA 1
ATOM 657 C C . LEU A 1 85 ? -0.542 -39.781 -8.102 1 98.88 85 LEU A C 1
ATOM 659 O O . LEU A 1 85 ? -0.089 -40.844 -8.555 1 98.88 85 LEU A O 1
ATOM 663 N N . MET A 1 86 ? -0.457 -38.656 -8.773 1 98.94 86 MET A N 1
ATOM 664 C CA . MET A 1 86 ? 0.151 -38.562 -10.102 1 98.94 86 MET A CA 1
ATOM 665 C C . MET A 1 86 ? 1.634 -38.906 -10.047 1 98.94 86 MET A C 1
ATOM 667 O O . MET A 1 86 ? 2.125 -39.688 -10.867 1 98.94 86 MET A O 1
ATOM 671 N N . LEU A 1 87 ? 2.348 -38.375 -9.086 1 98.88 87 LEU A N 1
ATOM 672 C CA . LEU A 1 87 ? 3.775 -38.625 -8.945 1 98.88 87 LEU A CA 1
ATOM 673 C C . LEU A 1 87 ? 4.023 -40.125 -8.695 1 98.88 87 LEU A C 1
ATOM 675 O O . LEU A 1 87 ? 4.941 -40.688 -9.281 1 98.88 87 LEU A O 1
ATOM 679 N N . ASN A 1 88 ? 3.207 -40.688 -7.891 1 98.81 88 ASN A N 1
ATOM 680 C CA . ASN A 1 88 ? 3.371 -42.094 -7.562 1 98.81 88 ASN A CA 1
ATOM 681 C C . ASN A 1 88 ? 3.148 -42.969 -8.781 1 98.81 88 ASN A C 1
ATOM 683 O O . ASN A 1 88 ? 3.582 -44.125 -8.805 1 98.81 88 ASN A O 1
ATOM 687 N N . HIS A 1 89 ? 2.518 -42.469 -9.797 1 98.75 89 HIS A N 1
ATOM 688 C CA . HIS A 1 89 ? 2.275 -43.25 -11.023 1 98.75 89 HIS A CA 1
ATOM 689 C C . HIS A 1 89 ? 3.188 -42.781 -12.148 1 98.75 89 HIS A C 1
ATOM 691 O O . HIS A 1 89 ? 2.895 -43 -13.328 1 98.75 89 HIS A O 1
ATOM 697 N N . GLY A 1 90 ? 4.176 -42 -11.805 1 98.62 90 GLY A N 1
ATOM 698 C CA . GLY A 1 90 ? 5.242 -41.688 -12.742 1 98.62 90 GLY A CA 1
ATOM 699 C C . GLY A 1 90 ? 4.93 -40.5 -13.625 1 98.62 90 GLY A C 1
ATOM 700 O O . GLY A 1 90 ? 5.566 -40.281 -14.656 1 98.62 90 GLY A O 1
ATOM 701 N N . LYS A 1 91 ? 3.928 -39.719 -13.258 1 98.81 91 LYS A N 1
ATOM 702 C CA . LYS A 1 91 ? 3.559 -38.562 -14.062 1 98.81 91 LYS A CA 1
ATOM 703 C C . LYS A 1 91 ? 4.281 -37.312 -13.578 1 98.81 91 LYS A C 1
ATOM 705 O O . LYS A 1 91 ? 4.441 -37.094 -12.375 1 98.81 91 LYS A O 1
ATOM 710 N N . HIS A 1 92 ? 4.828 -36.438 -1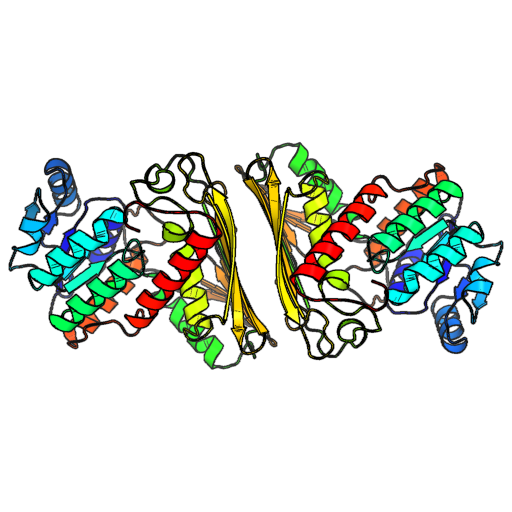4.508 1 98.88 92 HIS A N 1
ATOM 711 C CA . HIS A 1 92 ? 5.195 -35.094 -14.148 1 98.88 92 HIS A CA 1
ATOM 712 C C . HIS A 1 92 ? 3.973 -34.281 -13.742 1 98.88 92 HIS A C 1
ATOM 714 O O . HIS A 1 92 ? 2.85 -34.594 -14.141 1 98.88 92 HIS A O 1
ATOM 720 N N . VAL A 1 93 ? 4.203 -33.219 -12.906 1 98.94 93 VAL A N 1
ATOM 721 C CA . VAL A 1 93 ? 3.039 -32.531 -12.375 1 98.94 93 VAL A CA 1
ATOM 722 C C . VAL A 1 93 ? 3.24 -31 -12.5 1 98.94 93 VAL A C 1
ATOM 724 O O . VAL A 1 93 ? 4.301 -30.484 -12.148 1 98.94 93 VAL A O 1
ATOM 727 N N . LEU A 1 94 ? 2.311 -30.312 -13.078 1 98.94 94 LEU A N 1
ATOM 728 C CA . LEU A 1 94 ? 2.049 -28.891 -12.922 1 98.94 94 LEU A CA 1
ATOM 729 C C . LEU A 1 94 ? 0.789 -28.656 -12.094 1 98.94 94 LEU A C 1
ATOM 731 O O . LEU A 1 94 ? -0.323 -28.906 -12.57 1 98.94 94 LEU A O 1
ATOM 735 N N . CYS A 1 95 ? 0.963 -28.188 -10.883 1 98.94 95 CYS A N 1
ATOM 736 C CA . CYS A 1 95 ? -0.162 -28 -9.977 1 98.94 95 CYS A CA 1
ATOM 737 C C . CYS A 1 95 ? -0.452 -26.516 -9.766 1 98.94 95 CYS A C 1
ATOM 739 O O . CYS A 1 95 ? 0.453 -25.75 -9.453 1 98.94 95 CYS A O 1
ATOM 741 N N . GLU A 1 96 ? -1.652 -26.109 -9.914 1 98.75 96 GLU A N 1
ATOM 742 C CA . GLU A 1 96 ? -2.066 -24.734 -9.656 1 98.75 96 GLU A CA 1
ATOM 743 C C . GLU A 1 96 ? -1.625 -24.281 -8.266 1 98.75 96 GLU A C 1
ATOM 745 O O . GLU A 1 96 ? -1.391 -25.094 -7.383 1 98.75 96 GLU A O 1
ATOM 750 N N . LYS A 1 97 ? -1.468 -23.031 -8.148 1 98.75 97 LYS A N 1
ATOM 751 C CA . LYS A 1 97 ? -1.159 -22.422 -6.859 1 98.75 97 LYS A CA 1
ATOM 752 C C . LYS A 1 97 ? -2.41 -22.312 -5.988 1 98.75 97 LYS A C 1
ATOM 754 O O . LYS A 1 97 ? -3.523 -22.203 -6.508 1 98.75 97 LYS A O 1
ATOM 759 N N . PRO A 1 98 ? -2.295 -22.25 -4.742 1 98.5 98 PRO A N 1
ATOM 760 C CA . PRO A 1 98 ? -1.066 -22.672 -4.062 1 98.5 98 PRO A CA 1
ATOM 761 C C . PRO A 1 98 ? -0.766 -24.156 -4.246 1 98.5 98 PRO A C 1
ATOM 763 O O . PRO A 1 98 ? -1.681 -24.953 -4.48 1 98.5 98 PRO A O 1
ATOM 766 N N . LEU A 1 99 ? 0.471 -24.516 -4.152 1 98.88 99 LEU A N 1
ATOM 767 C CA . LEU A 1 99 ? 0.848 -25.906 -4.418 1 98.88 99 LEU A CA 1
ATOM 768 C C . LEU A 1 99 ? 0.08 -26.859 -3.508 1 98.88 99 LEU A C 1
ATOM 770 O O . LEU A 1 99 ? -0.448 -27.875 -3.969 1 98.88 99 LEU A O 1
ATOM 774 N N . THR A 1 100 ? 0.092 -26.547 -2.234 1 98.81 100 THR A N 1
ATOM 775 C CA . THR A 1 100 ? -0.668 -27.281 -1.228 1 98.81 100 THR A CA 1
ATOM 776 C C . THR A 1 100 ? -1.192 -26.344 -0.151 1 98.81 100 THR A C 1
ATOM 778 O O . THR A 1 100 ? -1.069 -25.125 -0.276 1 98.81 100 THR A O 1
ATOM 781 N N . MET A 1 101 ? -1.781 -26.906 0.886 1 98.56 101 MET A N 1
ATOM 782 C CA . MET A 1 101 ? -2.438 -26.109 1.909 1 98.56 101 MET A CA 1
ATOM 783 C C . MET A 1 101 ? -1.419 -25.547 2.895 1 98.56 101 MET A C 1
ATOM 785 O O . MET A 1 101 ? -1.697 -24.562 3.59 1 98.56 101 MET A O 1
ATOM 789 N N . ASN A 1 102 ? -0.26 -26.188 3.002 1 98.69 102 ASN A N 1
ATOM 790 C CA . ASN A 1 102 ? 0.709 -25.766 4.008 1 98.69 102 ASN A CA 1
ATOM 791 C C . ASN A 1 102 ? 2.109 -26.281 3.688 1 98.69 102 ASN A C 1
ATOM 793 O O . ASN A 1 102 ? 2.299 -27.016 2.717 1 98.69 102 ASN A O 1
ATOM 797 N N . LEU A 1 103 ? 3.059 -25.844 4.488 1 98.88 103 LEU A N 1
ATOM 798 C CA . LEU A 1 103 ? 4.469 -26.156 4.281 1 98.88 103 LEU A CA 1
ATOM 799 C C . LEU A 1 103 ? 4.707 -27.656 4.406 1 98.88 103 LEU A C 1
ATOM 801 O O . LEU A 1 103 ? 5.504 -28.234 3.66 1 98.88 103 LEU A O 1
ATOM 805 N N . LYS A 1 104 ? 4.074 -28.297 5.328 1 98.81 104 LYS A N 1
ATOM 806 C CA . LYS A 1 104 ? 4.246 -29.734 5.539 1 98.81 104 LYS A CA 1
ATOM 807 C C . LYS A 1 104 ? 3.914 -30.516 4.27 1 98.81 104 LYS A C 1
ATOM 809 O O . LYS A 1 104 ? 4.715 -31.344 3.814 1 98.81 104 LYS A O 1
ATOM 814 N N . GLN A 1 105 ? 2.799 -30.266 3.697 1 98.88 105 GLN A N 1
ATOM 815 C CA . GLN A 1 105 ? 2.369 -30.938 2.477 1 98.88 105 GLN A CA 1
ATOM 816 C C . GLN A 1 105 ? 3.295 -30.609 1.309 1 98.88 105 GLN A C 1
ATOM 818 O O . GLN A 1 105 ? 3.654 -31.5 0.524 1 98.88 105 GLN A O 1
ATOM 823 N N . THR A 1 106 ? 3.646 -29.344 1.198 1 98.94 106 THR A N 1
ATOM 824 C CA . THR A 1 106 ? 4.539 -28.906 0.13 1 98.94 106 THR A CA 1
ATOM 825 C C . THR A 1 106 ? 5.879 -29.641 0.215 1 98.94 106 THR A C 1
ATOM 827 O O . THR A 1 106 ? 6.395 -30.109 -0.796 1 98.94 106 THR A O 1
ATOM 830 N N . THR A 1 107 ? 6.363 -29.703 1.396 1 98.94 107 THR A N 1
ATOM 831 C CA . THR A 1 107 ? 7.633 -30.391 1.626 1 98.94 107 THR A CA 1
ATOM 832 C C . THR A 1 107 ? 7.543 -31.859 1.224 1 98.94 107 THR A C 1
ATOM 834 O O . THR A 1 107 ? 8.422 -32.375 0.534 1 98.94 107 THR A O 1
ATOM 837 N N . GLU A 1 108 ? 6.504 -32.469 1.598 1 98.81 108 GLU A N 1
ATOM 838 C CA . GLU A 1 108 ? 6.312 -33.875 1.268 1 98.81 108 GLU A CA 1
ATOM 839 C C . GLU A 1 108 ? 6.234 -34.094 -0.242 1 98.81 108 GLU A C 1
ATOM 841 O O . GLU A 1 108 ? 6.852 -35.031 -0.779 1 98.81 108 GLU A O 1
ATOM 846 N N . LEU A 1 109 ? 5.484 -33.281 -0.884 1 98.81 109 LEU A N 1
ATOM 847 C CA . LEU A 1 109 ? 5.305 -33.406 -2.326 1 98.81 109 LEU A CA 1
ATOM 848 C C . LEU A 1 109 ? 6.625 -33.219 -3.061 1 98.81 109 LEU A C 1
ATOM 850 O O . LEU A 1 109 ? 6.941 -33.969 -3.99 1 98.81 109 LEU A O 1
ATOM 854 N N . ILE A 1 110 ? 7.348 -32.188 -2.686 1 98.88 110 ILE A N 1
ATOM 855 C CA . ILE A 1 110 ? 8.617 -31.875 -3.34 1 98.88 110 ILE A CA 1
ATOM 856 C C . ILE A 1 110 ? 9.609 -33 -3.1 1 98.88 110 ILE A C 1
ATOM 858 O O . ILE A 1 110 ? 10.32 -33.406 -4.02 1 98.88 110 ILE A O 1
ATOM 862 N N . ASN A 1 111 ? 9.648 -33.5 -1.888 1 98.88 111 ASN A N 1
ATOM 863 C CA . ASN A 1 111 ? 10.516 -34.625 -1.588 1 98.88 111 ASN A CA 1
ATOM 864 C C . ASN A 1 111 ? 10.164 -35.844 -2.428 1 98.88 111 ASN A C 1
ATOM 866 O O . ASN A 1 111 ? 11.047 -36.562 -2.916 1 98.88 111 ASN A O 1
ATOM 870 N N . LEU A 1 112 ? 8.883 -36.125 -2.584 1 98.88 112 LEU A N 1
ATOM 871 C CA . LEU A 1 112 ? 8.43 -37.25 -3.391 1 98.88 112 LEU A CA 1
ATOM 872 C C . LEU A 1 112 ? 8.852 -37.062 -4.844 1 98.88 112 LEU A C 1
ATOM 874 O O . LEU A 1 112 ? 9.312 -38.031 -5.477 1 98.88 112 LEU A O 1
ATOM 878 N N . ALA A 1 113 ? 8.672 -35.906 -5.391 1 98.88 113 ALA A N 1
ATOM 879 C CA . ALA A 1 113 ? 9.078 -35.625 -6.77 1 98.88 113 ALA A CA 1
ATOM 880 C C . ALA A 1 113 ? 10.57 -35.875 -6.957 1 98.88 113 ALA A C 1
ATOM 882 O O . ALA A 1 113 ? 10.984 -36.469 -7.961 1 98.88 113 ALA A O 1
ATOM 883 N N . LYS A 1 114 ? 11.328 -35.438 -6.004 1 98.75 114 LYS A N 1
ATOM 884 C CA . LYS A 1 114 ? 12.773 -35.656 -6.039 1 98.75 114 LYS A CA 1
ATOM 885 C C . LYS A 1 114 ? 13.109 -37.125 -6.004 1 98.75 114 LYS A C 1
ATOM 887 O O . LYS A 1 114 ? 13.938 -37.594 -6.785 1 98.75 114 LYS A O 1
ATOM 892 N N . GLU A 1 115 ? 12.484 -37.781 -5.113 1 98.62 115 GLU A N 1
ATOM 893 C CA . GLU A 1 115 ? 12.703 -39.219 -4.965 1 98.62 115 GLU A CA 1
ATOM 894 C C . GLU A 1 115 ? 12.391 -39.969 -6.262 1 98.62 115 GLU A C 1
ATOM 896 O O . GLU A 1 115 ? 13.133 -40.875 -6.656 1 98.62 115 GLU A O 1
ATOM 901 N N . LYS A 1 116 ? 11.352 -39.594 -6.949 1 98.56 116 LYS A N 1
ATOM 902 C CA . LYS A 1 116 ? 10.883 -40.281 -8.156 1 98.56 116 LYS A CA 1
ATOM 903 C C . LYS A 1 116 ? 11.578 -39.719 -9.398 1 98.56 116 LYS A C 1
ATOM 905 O O . LYS A 1 116 ? 11.414 -40.25 -10.5 1 98.56 116 LYS A O 1
ATOM 910 N N . LYS A 1 117 ? 12.359 -38.656 -9.188 1 98.62 117 LYS A N 1
ATOM 911 C CA . LYS A 1 117 ? 13.031 -37.938 -10.281 1 98.62 117 LYS A CA 1
ATOM 912 C C . LYS A 1 117 ? 12.016 -37.469 -11.328 1 98.62 117 LYS A C 1
ATOM 914 O O . LYS A 1 117 ? 12.219 -37.688 -12.523 1 98.62 117 LYS A O 1
ATOM 919 N N . LEU A 1 118 ? 10.945 -36.938 -10.859 1 98.88 118 LEU A N 1
ATOM 920 C CA . LEU A 1 118 ? 9.891 -36.406 -11.719 1 98.88 118 LEU A CA 1
ATOM 921 C C . LEU A 1 118 ? 9.797 -34.906 -11.594 1 98.88 118 LEU A C 1
ATOM 923 O O . LEU A 1 118 ? 10.102 -34.344 -10.539 1 98.88 118 LEU A O 1
ATOM 927 N N . PHE A 1 119 ? 9.352 -34.25 -12.633 1 98.88 119 PHE A N 1
ATOM 928 C CA . PHE A 1 119 ? 9.148 -32.812 -12.672 1 98.88 119 PHE A CA 1
ATOM 929 C C . PHE A 1 119 ? 7.926 -32.438 -11.844 1 98.88 119 PHE A C 1
ATOM 931 O O . PHE A 1 119 ? 6.879 -33.062 -11.938 1 98.88 119 PHE A O 1
ATOM 938 N N . LEU A 1 120 ? 8.078 -31.484 -10.977 1 98.94 120 LEU A N 1
ATOM 939 C CA . LEU A 1 120 ? 7.004 -30.859 -10.219 1 98.94 120 LEU A CA 1
ATOM 940 C C . LEU A 1 120 ? 7.141 -29.328 -10.227 1 98.94 120 LEU A C 1
ATOM 942 O O . LEU A 1 120 ? 8.227 -28.797 -9.984 1 98.94 120 LEU A O 1
ATOM 946 N N . MET A 1 121 ? 6.051 -28.672 -10.555 1 98.94 121 MET A N 1
ATOM 947 C CA . MET A 1 121 ? 6.082 -27.219 -10.562 1 98.94 121 MET A CA 1
ATOM 948 C C . MET A 1 121 ? 4.781 -26.641 -10.016 1 98.94 121 MET A C 1
ATOM 950 O O . MET A 1 121 ? 3.697 -27.109 -10.359 1 98.94 121 MET A O 1
ATOM 954 N N . GLU A 1 122 ? 4.91 -25.688 -9.023 1 98.94 122 GLU A N 1
ATOM 955 C CA . GLU A 1 122 ? 3.773 -24.875 -8.602 1 98.94 122 GLU A CA 1
ATOM 956 C C . GLU A 1 122 ? 3.33 -23.938 -9.703 1 98.94 122 GLU A C 1
ATOM 958 O O . GLU A 1 122 ? 4.16 -23.297 -10.352 1 98.94 122 GLU A O 1
ATOM 963 N N . GLY A 1 123 ? 2.025 -23.875 -9.922 1 98.81 123 GLY A N 1
ATOM 964 C CA . GLY A 1 123 ? 1.468 -23.125 -11.031 1 98.81 123 GLY A CA 1
ATOM 965 C C . GLY A 1 123 ? 1.455 -21.625 -10.789 1 98.81 123 GLY A C 1
ATOM 966 O O . GLY A 1 123 ? 0.395 -21 -10.812 1 98.81 123 GLY A O 1
ATOM 967 N N . ILE A 1 124 ? 2.604 -21.016 -10.594 1 98.56 124 ILE A N 1
ATOM 968 C CA . ILE A 1 124 ? 2.752 -19.562 -10.547 1 98.56 124 ILE A CA 1
ATOM 969 C C . ILE A 1 124 ? 3.074 -19.031 -11.938 1 98.56 124 ILE A C 1
ATOM 971 O O . ILE A 1 124 ? 4.219 -18.672 -12.227 1 98.56 124 ILE A O 1
ATOM 975 N N . TRP A 1 125 ? 2.051 -18.891 -12.703 1 98.81 125 TRP A N 1
ATOM 976 C CA . TRP A 1 125 ? 2.193 -18.609 -14.125 1 98.81 125 TRP A CA 1
ATOM 977 C C . TRP A 1 125 ? 2.785 -17.219 -14.352 1 98.81 125 TRP A C 1
ATOM 979 O O . TRP A 1 125 ? 3.369 -16.953 -15.406 1 98.81 125 TRP A O 1
ATOM 989 N N . SER A 1 126 ? 2.711 -16.328 -13.352 1 98.75 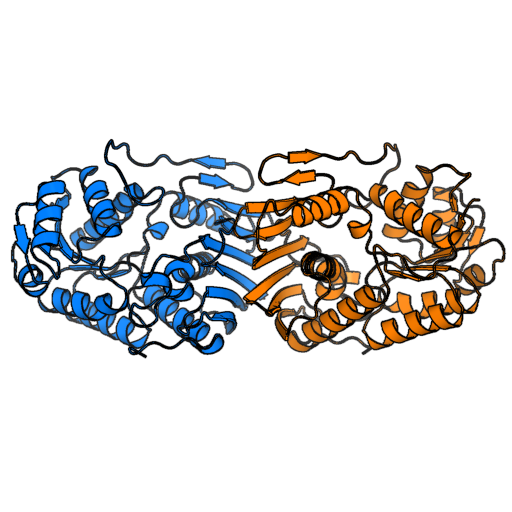126 SER A N 1
ATOM 990 C CA . SER A 1 126 ? 3.256 -14.977 -13.453 1 98.75 126 SER A CA 1
ATOM 991 C C . SER A 1 126 ? 4.742 -15 -13.797 1 98.75 126 SER A C 1
ATOM 993 O O . SER A 1 126 ? 5.219 -14.203 -14.602 1 98.75 126 SER A O 1
ATOM 995 N N . ARG A 1 127 ? 5.387 -15.969 -13.219 1 98.5 127 ARG A N 1
ATOM 996 C CA . ARG A 1 127 ? 6.836 -16.078 -13.359 1 98.5 127 ARG A CA 1
ATOM 997 C C . ARG A 1 127 ? 7.215 -16.438 -14.789 1 98.5 127 ARG A C 1
ATOM 999 O O . ARG A 1 127 ? 8.383 -16.328 -15.18 1 98.5 127 ARG A O 1
ATOM 1006 N N . CYS A 1 128 ? 6.27 -16.844 -15.594 1 98.75 128 CYS A N 1
ATOM 1007 C CA . CYS A 1 128 ? 6.562 -17.312 -16.938 1 98.75 128 CYS A CA 1
ATOM 1008 C C . CYS A 1 128 ? 6.246 -16.219 -17.969 1 98.75 128 CYS A C 1
ATOM 1010 O O . CYS A 1 128 ? 6.527 -16.391 -19.156 1 98.75 128 CYS A O 1
ATOM 1012 N N . PHE A 1 129 ? 5.664 -15.086 -17.578 1 98.81 129 PHE A N 1
ATOM 1013 C CA . PHE A 1 129 ? 5.352 -14 -18.5 1 98.81 129 PHE A CA 1
ATOM 1014 C C . PHE A 1 129 ? 6.617 -13.273 -18.938 1 98.81 129 PHE A C 1
ATOM 1016 O O . PHE A 1 129 ? 7.508 -13.039 -18.109 1 98.81 129 PHE A O 1
ATOM 1023 N N . PRO A 1 130 ? 6.695 -12.836 -20.172 1 98.62 130 PRO A N 1
ATOM 1024 C CA . PRO A 1 130 ? 7.855 -12.094 -20.672 1 98.62 130 PRO A CA 1
ATOM 1025 C C . PRO A 1 130 ? 8.125 -10.828 -19.859 1 98.62 130 PRO A C 1
ATOM 1027 O O . PRO A 1 130 ? 9.289 -10.438 -19.688 1 98.62 130 PRO A O 1
ATOM 1030 N N . ILE A 1 131 ? 7.117 -10.18 -19.312 1 98.75 131 ILE A N 1
ATOM 1031 C CA . ILE A 1 131 ? 7.258 -8.945 -18.562 1 98.75 131 ILE A CA 1
ATOM 1032 C C . ILE A 1 131 ? 8.148 -9.188 -17.344 1 98.75 131 ILE A C 1
ATOM 1034 O O . ILE A 1 131 ? 8.922 -8.312 -16.953 1 98.75 131 ILE A O 1
ATOM 1038 N N . TYR A 1 132 ? 8.039 -10.367 -16.703 1 98.69 132 TYR A N 1
ATOM 1039 C CA . TYR A 1 132 ? 8.852 -10.656 -15.523 1 98.69 132 TYR A CA 1
ATOM 1040 C C . TYR A 1 132 ? 10.328 -10.727 -15.883 1 98.69 132 TYR A C 1
ATOM 1042 O O . TYR A 1 132 ? 11.188 -10.328 -15.086 1 98.69 132 TYR A O 1
ATOM 1050 N N . GLU A 1 133 ? 10.617 -11.227 -17.078 1 98 133 GLU A N 1
ATOM 1051 C CA . GLU A 1 133 ? 12 -11.219 -17.531 1 98 133 GLU A CA 1
ATOM 1052 C C . GLU A 1 133 ? 12.5 -9.789 -17.766 1 98 133 GLU A C 1
ATOM 1054 O O . GLU A 1 133 ? 13.648 -9.469 -17.438 1 98 133 GLU A O 1
ATOM 1059 N N . ILE A 1 134 ? 11.641 -8.984 -18.328 1 98.31 134 ILE A N 1
ATOM 1060 C CA . ILE A 1 134 ? 11.977 -7.582 -18.562 1 98.31 134 ILE A CA 1
ATOM 1061 C C . ILE A 1 134 ? 12.234 -6.879 -17.234 1 98.31 134 ILE A C 1
ATOM 1063 O O . ILE A 1 134 ? 13.203 -6.129 -17.109 1 98.31 134 ILE A O 1
ATOM 1067 N N . VAL A 1 135 ? 11.422 -7.133 -16.234 1 98.56 135 VAL A N 1
ATOM 1068 C CA . VAL A 1 135 ? 11.57 -6.551 -14.906 1 98.56 135 VAL A CA 1
ATOM 1069 C C . VAL A 1 135 ? 12.906 -6.98 -14.297 1 98.56 135 VAL A C 1
ATOM 1071 O O . VAL A 1 135 ? 13.656 -6.148 -13.781 1 98.56 135 VAL A O 1
ATOM 1074 N N . LYS A 1 136 ? 13.188 -8.258 -14.375 1 97.81 136 LYS A N 1
ATOM 1075 C CA . LYS A 1 136 ? 14.43 -8.781 -13.82 1 97.81 136 LYS A CA 1
ATOM 1076 C C . LYS A 1 136 ? 15.641 -8.109 -14.453 1 97.81 136 LYS A C 1
ATOM 1078 O O . LYS A 1 136 ? 16.562 -7.699 -13.75 1 97.81 136 LYS A O 1
ATOM 1083 N N . LYS A 1 137 ? 15.602 -8.016 -15.758 1 97.56 137 LYS A N 1
ATOM 1084 C CA . LYS A 1 137 ? 16.703 -7.387 -16.484 1 97.56 137 LYS A CA 1
ATOM 1085 C C . LYS A 1 137 ? 16.859 -5.918 -16.078 1 97.56 137 LYS A C 1
ATOM 1087 O O . LYS A 1 137 ? 17.984 -5.426 -15.93 1 97.56 137 LYS A O 1
ATOM 1092 N N . GLU A 1 138 ? 15.758 -5.242 -15.977 1 97.69 138 GLU A N 1
ATOM 1093 C CA . GLU A 1 138 ? 15.781 -3.838 -15.57 1 97.69 138 GLU A CA 1
ATOM 1094 C C . GLU A 1 138 ? 16.406 -3.672 -14.195 1 97.69 138 GLU A C 1
ATOM 1096 O O . GLU A 1 138 ? 17.234 -2.781 -13.984 1 97.69 138 GLU A O 1
ATOM 1101 N N . ILE A 1 139 ? 16.062 -4.512 -13.242 1 97.94 139 ILE A N 1
ATOM 1102 C CA . ILE A 1 139 ? 16.594 -4.473 -11.883 1 97.94 139 ILE A CA 1
ATOM 1103 C C . ILE A 1 139 ? 18.109 -4.734 -11.914 1 97.94 139 ILE A C 1
ATOM 1105 O O . ILE A 1 139 ? 18.875 -4.027 -11.266 1 97.94 139 ILE A O 1
ATOM 1109 N N . GLU A 1 140 ? 18.484 -5.715 -12.656 1 97.25 140 GLU A N 1
ATOM 1110 C CA . GLU A 1 140 ? 19.891 -6.102 -12.766 1 97.25 140 GLU A CA 1
ATOM 1111 C C . GLU A 1 140 ? 20.719 -4.98 -13.375 1 97.25 140 GLU A C 1
ATOM 1113 O O . GLU A 1 140 ? 21.906 -4.844 -13.07 1 97.25 140 GLU A O 1
ATOM 1118 N N . SER A 1 141 ? 20.094 -4.184 -14.227 1 97.12 141 SER A N 1
ATOM 1119 C CA . SER A 1 141 ? 20.797 -3.08 -14.875 1 97.12 141 SER A CA 1
ATOM 1120 C C . SER A 1 141 ? 21.156 -1.988 -13.875 1 97.12 141 SER A C 1
ATOM 1122 O O . SER A 1 141 ? 22 -1.127 -14.156 1 97.12 141 SER A O 1
ATOM 1124 N N . GLY A 1 142 ? 2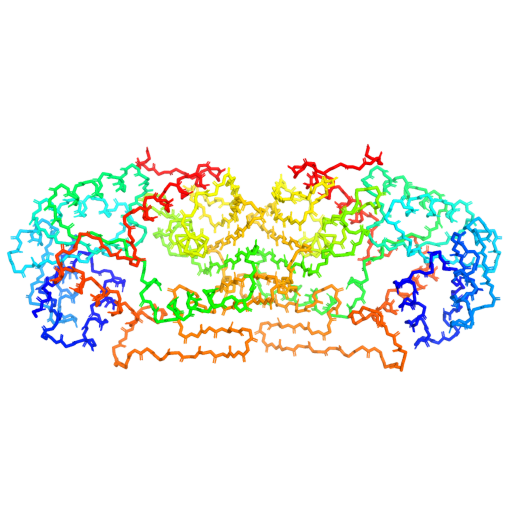0.484 -1.973 -12.742 1 97 142 GLY A N 1
ATOM 1125 C CA . GLY A 1 142 ? 20.734 -0.963 -11.727 1 97 142 GLY A CA 1
ATOM 1126 C C . GLY A 1 142 ? 19.984 0.334 -11.977 1 97 142 GLY A C 1
ATOM 1127 O O . GLY A 1 142 ? 20.234 1.338 -11.305 1 97 142 GLY A O 1
ATOM 1128 N N . SER A 1 143 ? 19.047 0.287 -12.883 1 96.25 143 SER A N 1
ATOM 1129 C CA . SER A 1 143 ? 18.375 1.503 -13.328 1 96.25 143 SER A CA 1
ATOM 1130 C C . SER A 1 143 ? 17.578 2.141 -12.195 1 96.25 143 SER A C 1
ATOM 1132 O O . SER A 1 143 ? 17.359 3.355 -12.188 1 96.25 143 SER A O 1
ATOM 1134 N N . ILE A 1 144 ? 17.203 1.366 -11.211 1 98.19 144 ILE A N 1
ATOM 1135 C CA . ILE A 1 144 ? 16.375 1.956 -10.164 1 98.19 144 ILE A CA 1
ATOM 1136 C C . ILE A 1 144 ? 17.141 1.972 -8.844 1 98.19 144 ILE A C 1
ATOM 1138 O O . ILE A 1 144 ? 16.578 2.256 -7.789 1 98.19 144 ILE A O 1
ATOM 1142 N N . GLY A 1 145 ? 18.422 1.681 -8.859 1 98.19 145 GLY A N 1
ATOM 1143 C CA . GLY A 1 145 ? 19.25 1.733 -7.668 1 98.19 145 GLY A CA 1
ATOM 1144 C C . GLY A 1 145 ? 18.938 0.634 -6.668 1 98.19 145 GLY A C 1
ATOM 1145 O O . GLY A 1 145 ? 18.609 -0.489 -7.059 1 98.19 145 GLY A O 1
ATOM 1146 N N . GLU A 1 146 ? 19.188 0.912 -5.375 1 98.12 146 GLU A N 1
ATOM 1147 C CA . GLU A 1 146 ? 18.922 -0.048 -4.305 1 98.12 146 GLU A CA 1
ATOM 1148 C C . GLU A 1 146 ? 17.438 -0.111 -3.977 1 98.12 146 GLU A C 1
ATOM 1150 O O . GLU A 1 146 ? 16.828 0.909 -3.652 1 98.12 146 GLU A O 1
ATOM 1155 N N . ILE A 1 147 ? 16.844 -1.282 -4.105 1 98.62 147 ILE A N 1
ATOM 1156 C CA . ILE A 1 147 ? 15.422 -1.454 -3.865 1 98.62 147 ILE A CA 1
ATOM 1157 C C . ILE A 1 147 ? 15.148 -1.47 -2.363 1 98.62 147 ILE A C 1
ATOM 1159 O O . ILE A 1 147 ? 15.719 -2.283 -1.63 1 98.62 147 ILE A O 1
ATOM 1163 N N . TYR A 1 148 ? 14.234 -0.578 -1.896 1 98.56 148 TYR A N 1
ATOM 1164 C CA . TYR A 1 148 ? 13.938 -0.507 -0.47 1 98.56 148 TYR A CA 1
ATOM 1165 C C . TYR A 1 148 ? 12.516 -0.97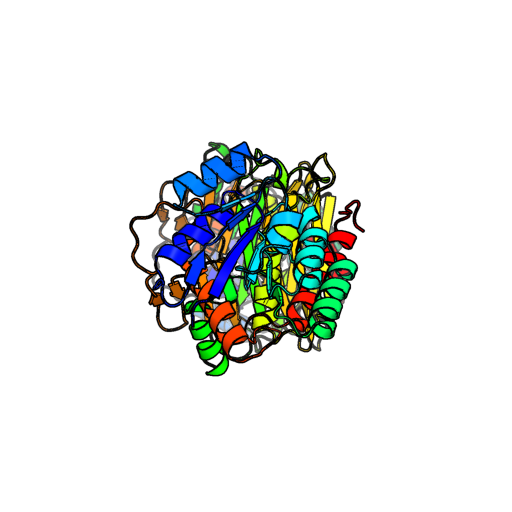5 -0.187 1 98.56 148 TYR A C 1
ATOM 1167 O O . TYR A 1 148 ? 12.203 -1.39 0.931 1 98.56 148 TYR A O 1
ATOM 1175 N N . GLN A 1 149 ? 11.672 -0.899 -1.185 1 98.81 149 GLN A N 1
ATOM 1176 C CA . GLN A 1 149 ? 10.266 -1.203 -0.938 1 98.81 149 GLN A CA 1
ATOM 1177 C C . GLN A 1 149 ? 9.641 -1.921 -2.131 1 98.81 149 GLN A C 1
ATOM 1179 O O . GLN A 1 149 ? 9.82 -1.504 -3.277 1 98.81 149 GLN A O 1
ATOM 1184 N N . VAL A 1 150 ? 9 -3.012 -1.872 1 98.88 150 VAL A N 1
ATOM 1185 C CA . VAL A 1 150 ? 8.078 -3.648 -2.801 1 98.88 150 VAL A CA 1
ATOM 1186 C C . VAL A 1 150 ? 6.648 -3.516 -2.279 1 98.88 150 VAL A C 1
ATOM 1188 O O . VAL A 1 150 ? 6.383 -3.77 -1.102 1 98.88 150 VAL A O 1
ATOM 1191 N N . LEU A 1 151 ? 5.754 -2.994 -3.066 1 98.94 151 LEU A N 1
ATOM 1192 C CA . LEU A 1 151 ? 4.348 -2.85 -2.701 1 98.94 151 LEU A CA 1
ATOM 1193 C C . LEU A 1 151 ? 3.451 -3.588 -3.688 1 98.94 151 LEU A C 1
ATOM 1195 O O . LEU A 1 151 ? 3.502 -3.332 -4.895 1 98.94 151 LEU A O 1
ATOM 1199 N N . VAL A 1 152 ? 2.66 -4.512 -3.201 1 98.94 152 VAL A N 1
ATOM 1200 C CA . VAL A 1 152 ? 1.758 -5.277 -4.055 1 98.94 152 VAL A CA 1
ATOM 1201 C C . VAL A 1 152 ? 0.342 -5.227 -3.484 1 98.94 152 VAL A C 1
ATOM 1203 O O . VAL A 1 152 ? 0.135 -5.484 -2.295 1 98.94 152 VAL A O 1
ATOM 1206 N N . THR A 1 153 ? -0.615 -4.887 -4.281 1 98.88 153 THR A N 1
ATOM 1207 C CA . THR A 1 153 ? -2.025 -4.938 -3.914 1 98.88 153 THR A CA 1
ATOM 1208 C C . THR A 1 153 ? -2.785 -5.902 -4.82 1 98.88 153 THR A C 1
ATOM 1210 O O . THR A 1 153 ? -2.609 -5.883 -6.043 1 98.88 153 THR A O 1
ATOM 1213 N N . PHE A 1 154 ? -3.484 -6.75 -4.246 1 98.88 154 PHE A N 1
ATOM 1214 C CA . PHE A 1 154 ? -4.211 -7.762 -5 1 98.88 154 PHE A CA 1
ATOM 1215 C C . PHE A 1 154 ? -5.539 -8.094 -4.328 1 98.88 154 PHE A C 1
ATOM 1217 O O . PHE A 1 154 ? -5.57 -8.766 -3.297 1 98.88 154 PHE A O 1
ATOM 1224 N N . GLY A 1 155 ? -6.633 -7.668 -4.926 1 98.62 155 GLY A N 1
ATOM 1225 C CA . GLY A 1 155 ? -7.961 -7.883 -4.371 1 98.62 155 GLY A CA 1
ATOM 1226 C C . GLY A 1 155 ? -9.062 -7.82 -5.414 1 98.62 155 GLY A C 1
ATOM 1227 O O . GLY A 1 155 ? -8.961 -7.074 -6.387 1 98.62 155 GLY A O 1
ATOM 1228 N N . PHE A 1 156 ? -10.07 -8.57 -5.262 1 98.12 156 PHE A N 1
ATOM 1229 C CA . PHE A 1 156 ? -11.266 -8.617 -6.102 1 98.12 156 PHE A CA 1
ATOM 1230 C C . PHE A 1 156 ? -12.523 -8.719 -5.25 1 98.12 156 PHE A C 1
ATOM 1232 O O . PHE A 1 156 ? -12.523 -9.383 -4.211 1 98.12 156 PHE A O 1
ATOM 1239 N N . LYS A 1 157 ? -13.586 -8.125 -5.727 1 97.06 157 LYS A N 1
ATOM 1240 C CA . LYS A 1 157 ? -14.883 -8.297 -5.082 1 97.06 157 LYS A CA 1
ATOM 1241 C C . LYS A 1 157 ? -15.492 -9.648 -5.426 1 97.06 157 LYS A C 1
ATOM 1243 O O . LYS A 1 157 ? -16.078 -9.82 -6.5 1 97.06 157 LYS A O 1
ATOM 1248 N N . MET A 1 158 ? -15.414 -10.555 -4.422 1 95.19 158 MET A N 1
ATOM 1249 C CA . MET A 1 158 ? -15.867 -11.922 -4.672 1 95.19 158 MET A CA 1
ATOM 1250 C C . MET A 1 158 ? -16.656 -12.453 -3.486 1 95.19 158 MET A C 1
ATOM 1252 O O . MET A 1 158 ? -16.391 -13.547 -2.99 1 95.19 158 MET A O 1
ATOM 1256 N N . PRO A 1 159 ? -17.688 -11.734 -3.113 1 90.75 159 PRO A N 1
ATOM 1257 C CA . PRO A 1 159 ? -18.406 -12.195 -1.929 1 90.75 159 PRO A CA 1
ATOM 1258 C C . PRO A 1 159 ? -19.172 -13.492 -2.174 1 90.75 159 PRO A C 1
ATOM 1260 O O . PRO A 1 159 ? -19.406 -14.258 -1.234 1 90.75 159 PRO A O 1
ATOM 1263 N N . ASP A 1 160 ? -19.422 -13.773 -3.426 1 91.56 160 ASP A N 1
ATOM 1264 C CA . ASP A 1 160 ? -20.328 -14.891 -3.717 1 91.56 160 ASP A CA 1
ATOM 1265 C C . ASP A 1 160 ? -19.547 -16.094 -4.242 1 91.56 160 ASP A C 1
ATOM 1267 O O . ASP A 1 160 ? -20.141 -17.078 -4.703 1 91.56 160 ASP A O 1
ATOM 1271 N N . ILE A 1 161 ? -18.297 -16.047 -4.25 1 94.31 161 ILE A N 1
ATOM 1272 C CA . ILE A 1 161 ? -17.469 -17.156 -4.707 1 94.31 161 ILE A CA 1
ATOM 1273 C C . ILE A 1 161 ? -17.188 -18.109 -3.545 1 94.31 161 ILE A C 1
ATOM 1275 O O . ILE A 1 161 ? -16.281 -17.875 -2.744 1 94.31 161 ILE A O 1
ATOM 1279 N N . GLU A 1 162 ? -17.844 -19.141 -3.479 1 92.62 162 GLU A N 1
ATOM 1280 C CA . GLU A 1 162 ? -17.859 -20.062 -2.348 1 92.62 162 GLU A CA 1
ATOM 1281 C C . GLU A 1 162 ? -16.453 -20.562 -2.021 1 92.62 162 GLU A C 1
ATOM 1283 O O . GLU A 1 162 ? -16.047 -20.578 -0.855 1 92.62 162 GLU A O 1
ATOM 1288 N N . ARG A 1 163 ? -15.703 -21 -2.969 1 93.31 163 ARG A N 1
ATOM 1289 C CA . ARG A 1 163 ? -14.406 -21.625 -2.732 1 93.31 163 ARG A CA 1
ATOM 1290 C C . ARG A 1 163 ? -13.461 -20.656 -2.018 1 93.31 163 ARG A C 1
ATOM 1292 O O . ARG A 1 163 ? -12.492 -21.094 -1.385 1 93.31 163 ARG A O 1
ATOM 1299 N N . LEU A 1 164 ? -13.75 -19.375 -2.105 1 94.94 164 LEU A N 1
ATOM 1300 C CA . LEU A 1 164 ? -12.891 -18.375 -1.498 1 94.94 164 LEU A CA 1
ATOM 1301 C C . LEU A 1 164 ? -13.367 -18.031 -0.09 1 94.94 164 LEU A C 1
ATOM 1303 O O . LEU A 1 164 ? -12.602 -17.484 0.716 1 94.94 164 LEU A O 1
ATOM 1307 N N . ASN A 1 165 ? -14.609 -18.406 0.17 1 95.75 165 ASN A N 1
ATOM 1308 C CA . ASN A 1 165 ? -15.211 -17.875 1.393 1 95.75 165 ASN A CA 1
ATOM 1309 C C . ASN A 1 165 ? -15.484 -19 2.4 1 95.75 165 ASN A C 1
ATOM 1311 O O . ASN A 1 165 ? -15.891 -18.734 3.533 1 95.75 165 ASN A O 1
ATOM 1315 N N . ILE A 1 166 ? -15.203 -20.234 1.964 1 96.62 166 ILE A N 1
ATOM 1316 C CA . ILE A 1 166 ? -15.5 -21.375 2.822 1 96.62 166 ILE A CA 1
ATOM 1317 C C . ILE A 1 166 ? -14.203 -22.062 3.252 1 96.62 166 ILE A C 1
ATOM 1319 O O . ILE A 1 166 ? -13.383 -22.422 2.412 1 96.62 166 ILE A O 1
ATOM 1323 N N . LYS A 1 167 ? -14.094 -22.375 4.547 1 96.06 167 LYS A N 1
ATOM 1324 C CA . LYS A 1 167 ? -12.875 -22.906 5.16 1 96.06 167 LYS A CA 1
ATOM 1325 C C . LYS A 1 167 ? -12.539 -24.281 4.613 1 96.06 167 LYS A C 1
ATOM 1327 O O . LYS A 1 167 ? -11.391 -24.562 4.254 1 96.06 167 LYS A O 1
ATOM 1332 N N . ASN A 1 168 ? -13.469 -25.078 4.496 1 95.75 168 ASN A N 1
ATOM 1333 C CA . ASN A 1 168 ? -13.266 -26.453 4.098 1 95.75 168 ASN A CA 1
ATOM 1334 C C . ASN A 1 168 ? -12.852 -26.562 2.633 1 95.75 168 ASN A C 1
ATOM 1336 O O . ASN A 1 168 ? -12.406 -27.625 2.184 1 95.75 168 ASN A O 1
ATOM 1340 N N . LEU A 1 169 ? -12.984 -25.531 1.915 1 96.62 169 LEU A N 1
ATOM 1341 C CA . LEU A 1 169 ? -12.578 -25.5 0.514 1 96.62 169 LEU A CA 1
ATOM 1342 C C . LEU A 1 169 ? -11.242 -24.797 0.345 1 96.62 169 LEU A C 1
ATOM 1344 O O . LEU A 1 169 ? -10.812 -24.531 -0.78 1 96.62 169 LEU A O 1
ATOM 1348 N N . GLY A 1 170 ? -10.586 -24.484 1.488 1 96.81 170 GLY A N 1
ATOM 1349 C CA . GLY A 1 170 ? -9.312 -23.781 1.455 1 96.81 170 GLY A CA 1
ATOM 1350 C C . GLY A 1 170 ? -9.445 -22.312 1.137 1 96.81 170 GLY A C 1
ATOM 1351 O O . GLY A 1 170 ? -8.547 -21.719 0.541 1 96.81 170 GLY A O 1
ATOM 1352 N N . GLY A 1 171 ? -10.578 -21.766 1.493 1 96.75 171 GLY A N 1
ATOM 1353 C CA . GLY A 1 171 ? -10.859 -20.375 1.172 1 96.75 171 GLY A CA 1
ATOM 1354 C C . GLY A 1 171 ? -9.945 -19.406 1.888 1 96.75 171 GLY A C 1
ATOM 1355 O O . GLY A 1 171 ? -9.227 -19.781 2.814 1 96.75 171 GLY A O 1
ATOM 1356 N N . GLY A 1 172 ? -10.062 -18.094 1.456 1 97.75 172 GLY A N 1
ATOM 1357 C CA . GLY A 1 172 ? -9.227 -17.031 1.999 1 97.75 172 GLY A CA 1
ATOM 1358 C C . GLY A 1 172 ? -8.359 -16.375 0.953 1 97.75 172 GLY A C 1
ATOM 1359 O O . GLY A 1 172 ? -8 -16.984 -0.053 1 97.75 172 GLY A O 1
ATOM 1360 N N . THR A 1 173 ? -7.902 -15.164 1.239 1 98.44 173 THR A N 1
ATOM 1361 C CA . THR A 1 173 ? -7.156 -14.383 0.26 1 98.44 173 THR A CA 1
ATOM 1362 C C . THR A 1 173 ? -5.668 -14.719 0.317 1 98.44 173 THR A C 1
ATOM 1364 O O . THR A 1 173 ? -4.965 -14.617 -0.689 1 98.44 173 THR A O 1
ATOM 1367 N N . ILE A 1 174 ? -5.133 -15.18 1.424 1 98.69 174 ILE A N 1
ATOM 1368 C CA . ILE A 1 174 ? -3.707 -15.453 1.574 1 98.69 174 ILE A CA 1
ATOM 1369 C C . ILE A 1 174 ? -3.293 -16.562 0.605 1 98.69 174 ILE A C 1
ATOM 1371 O O . ILE A 1 174 ? -2.301 -16.422 -0.116 1 98.69 174 ILE A O 1
ATOM 1375 N N . LEU A 1 175 ? -4.078 -17.641 0.523 1 98.5 175 LEU A N 1
ATOM 1376 C CA . LEU A 1 175 ? -3.738 -18.766 -0.342 1 98.5 175 LEU A CA 1
ATOM 1377 C C . LEU A 1 175 ? -4.086 -18.453 -1.795 1 98.5 175 LEU A C 1
ATOM 1379 O O . LEU A 1 175 ? -3.303 -18.75 -2.701 1 98.5 175 LEU A O 1
ATOM 1383 N N . ASP A 1 176 ? -5.199 -17.797 -2.014 1 98 176 ASP A N 1
ATOM 1384 C CA . ASP A 1 176 ? -5.711 -17.609 -3.367 1 98 176 ASP A CA 1
ATOM 1385 C C . ASP A 1 176 ? -5.016 -16.438 -4.059 1 98 176 ASP A C 1
ATOM 1387 O O . ASP A 1 176 ? -4.672 -16.516 -5.238 1 98 176 ASP A O 1
ATOM 1391 N N . LEU A 1 177 ? -4.898 -15.312 -3.359 1 98.5 177 LEU A N 1
ATOM 1392 C CA . LEU A 1 177 ? -4.375 -14.078 -3.938 1 98.5 177 LEU A CA 1
ATOM 1393 C C . LEU A 1 177 ? -2.99 -13.766 -3.385 1 98.5 177 LEU A C 1
ATOM 1395 O O . LEU A 1 177 ? -2.09 -13.383 -4.137 1 98.5 177 LEU A O 1
ATOM 1399 N N . GLY A 1 178 ? -2.834 -14.023 -2.08 1 98.75 178 GLY A N 1
ATOM 1400 C CA . GLY A 1 178 ? -1.601 -13.664 -1.396 1 98.75 178 GLY A CA 1
ATOM 1401 C C . GLY A 1 178 ? -0.375 -14.328 -1.999 1 98.75 178 GLY A C 1
ATOM 1402 O O . GLY A 1 178 ? 0.713 -13.75 -1.995 1 98.75 178 GLY A O 1
ATOM 1403 N N . VAL A 1 179 ? -0.569 -15.508 -2.525 1 98.81 179 VAL A N 1
ATOM 1404 C CA . VAL A 1 179 ? 0.526 -16.266 -3.115 1 98.81 179 VAL A CA 1
ATOM 1405 C C . VAL A 1 179 ? 1.202 -15.438 -4.207 1 98.81 179 VAL A C 1
ATOM 1407 O O . VAL A 1 179 ? 2.426 -15.484 -4.359 1 98.81 179 VAL A O 1
ATOM 1410 N N . TYR A 1 180 ? 0.464 -14.648 -4.965 1 98.81 180 TYR A N 1
ATOM 1411 C CA . TYR A 1 180 ? 1.003 -13.867 -6.07 1 98.81 180 TYR A CA 1
ATOM 1412 C C . TYR A 1 180 ? 1.857 -12.711 -5.551 1 98.81 180 TYR A C 1
ATOM 1414 O O . TYR A 1 180 ? 2.926 -12.43 -6.098 1 98.81 180 TYR A O 1
ATOM 1422 N N . GLY A 1 181 ? 1.369 -12.039 -4.527 1 98.88 181 GLY A N 1
ATOM 1423 C CA . GLY A 1 181 ? 2.16 -10.969 -3.943 1 98.88 181 GLY A CA 1
ATOM 1424 C C . GLY A 1 181 ? 3.408 -11.469 -3.238 1 98.88 181 GLY A C 1
ATOM 1425 O O . GLY A 1 181 ? 4.48 -10.875 -3.369 1 98.88 181 GLY A O 1
ATOM 1426 N N . ILE A 1 182 ? 3.25 -12.562 -2.508 1 98.88 182 ILE A N 1
ATOM 1427 C CA . ILE A 1 182 ? 4.352 -13.141 -1.746 1 98.88 182 ILE A CA 1
ATOM 1428 C C . ILE A 1 182 ? 5.457 -13.594 -2.699 1 98.88 182 ILE A C 1
ATOM 1430 O O . ILE A 1 182 ? 6.629 -13.266 -2.498 1 98.88 182 ILE A O 1
ATOM 1434 N N . GLN A 1 183 ? 5.043 -14.32 -3.736 1 98.81 183 GLN A N 1
ATOM 1435 C CA . GLN A 1 183 ? 6.055 -14.781 -4.68 1 98.81 183 GLN A CA 1
ATOM 1436 C C . GLN A 1 183 ? 6.734 -13.609 -5.375 1 98.81 183 GLN A C 1
ATOM 1438 O O . GLN A 1 183 ? 7.922 -13.672 -5.703 1 98.81 183 GLN A O 1
ATOM 1443 N N . PHE A 1 184 ? 6.035 -12.547 -5.656 1 98.88 184 PHE A N 1
ATOM 1444 C CA . PHE A 1 184 ? 6.605 -11.359 -6.285 1 98.88 184 PHE A CA 1
ATOM 1445 C C . PHE A 1 184 ? 7.68 -10.742 -5.398 1 98.88 184 PHE A C 1
ATOM 1447 O O . PHE A 1 184 ? 8.773 -10.43 -5.867 1 98.88 184 PHE A O 1
ATOM 1454 N N . ALA A 1 185 ? 7.352 -10.562 -4.125 1 98.75 185 ALA A N 1
ATOM 1455 C CA . ALA A 1 185 ? 8.328 -10.047 -3.17 1 98.75 185 ALA A CA 1
ATOM 1456 C C . ALA A 1 185 ? 9.555 -10.945 -3.094 1 98.75 185 ALA A C 1
ATOM 1458 O O . ALA A 1 185 ? 10.688 -10.461 -3.072 1 98.75 185 ALA A O 1
ATOM 1459 N N . CYS A 1 186 ? 9.32 -12.281 -3.041 1 98.38 186 CYS A N 1
ATOM 1460 C CA . CYS A 1 186 ? 10.422 -13.242 -3.01 1 98.38 186 CYS A CA 1
ATOM 1461 C C . CYS A 1 186 ? 11.328 -13.062 -4.215 1 98.38 186 CYS A C 1
ATOM 1463 O O . CYS A 1 186 ? 12.555 -13.016 -4.07 1 98.38 186 CYS A O 1
ATOM 1465 N N . LEU A 1 187 ? 10.734 -12.93 -5.359 1 98.31 187 LEU A N 1
ATOM 1466 C CA . LEU A 1 187 ? 11.5 -12.781 -6.59 1 98.31 187 LEU A CA 1
ATOM 1467 C C . LEU A 1 187 ? 12.391 -11.539 -6.527 1 98.31 187 LEU A C 1
ATOM 1469 O O . LEU A 1 187 ? 13.586 -11.617 -6.809 1 98.31 187 LEU A O 1
ATOM 1473 N N . ILE A 1 188 ? 11.836 -10.43 -6.109 1 98.5 188 ILE A N 1
ATOM 1474 C CA . ILE A 1 188 ? 12.523 -9.141 -6.168 1 98.5 188 ILE A CA 1
ATOM 1475 C C . ILE A 1 188 ? 13.664 -9.125 -5.156 1 98.5 188 ILE A C 1
ATOM 1477 O O . ILE A 1 188 ? 14.727 -8.547 -5.422 1 98.5 188 ILE A O 1
ATOM 1481 N N . PHE A 1 189 ? 13.477 -9.773 -4.004 1 97.75 189 PHE A N 1
ATOM 1482 C CA . PHE A 1 189 ? 14.492 -9.727 -2.965 1 97.75 189 PHE A CA 1
ATOM 1483 C C . PHE A 1 189 ? 15.328 -11.008 -2.965 1 97.75 189 PHE A C 1
ATOM 1485 O O . PHE A 1 189 ? 15.875 -11.398 -1.934 1 97.75 189 PHE A O 1
ATOM 1492 N N . GLY A 1 190 ? 15.336 -11.734 -4.043 1 96.06 190 GLY A N 1
ATOM 1493 C CA . GLY A 1 190 ? 16.25 -12.844 -4.262 1 96.06 190 GLY A CA 1
ATOM 1494 C C . GLY A 1 190 ? 15.938 -14.055 -3.402 1 96.06 190 GLY A C 1
ATOM 1495 O O . GLY A 1 190 ? 16.844 -14.75 -2.953 1 96.06 190 GLY A O 1
ATOM 1496 N N . ASN A 1 191 ? 14.664 -14.203 -3.035 1 96.31 191 ASN A N 1
ATOM 1497 C CA . ASN A 1 191 ? 14.188 -15.344 -2.26 1 96.31 191 ASN A CA 1
ATOM 1498 C C . ASN A 1 191 ? 14.828 -15.391 -0.877 1 96.31 191 ASN A C 1
ATOM 1500 O O . ASN A 1 191 ? 15.016 -16.469 -0.309 1 96.31 191 ASN A O 1
ATOM 1504 N N . GLU A 1 192 ? 15.211 -14.227 -0.412 1 96.38 192 GLU A N 1
ATOM 1505 C CA . GLU A 1 192 ? 15.664 -14.094 0.97 1 96.38 192 GLU A CA 1
ATOM 1506 C C . GLU A 1 192 ? 14.516 -14.305 1.95 1 96.38 192 GLU A C 1
ATOM 1508 O O . GLU A 1 192 ? 13.391 -13.852 1.701 1 96.38 192 GLU A O 1
ATOM 1513 N N . ILE A 1 193 ? 14.781 -15.023 3.018 1 97.81 193 ILE A N 1
ATOM 1514 C CA . ILE A 1 193 ? 13.781 -15.156 4.066 1 97.81 193 ILE A CA 1
ATOM 1515 C C . ILE A 1 193 ? 13.711 -13.867 4.883 1 97.81 193 ILE A C 1
ATOM 1517 O O . ILE A 1 193 ? 14.719 -13.43 5.445 1 97.81 193 ILE A O 1
ATOM 1521 N N . PRO A 1 194 ? 12.625 -13.172 4.906 1 98.31 194 PRO A N 1
ATOM 1522 C CA . PRO A 1 194 ? 12.539 -11.984 5.77 1 98.31 194 PRO A CA 1
ATOM 1523 C C . PRO A 1 194 ? 12.75 -12.32 7.246 1 98.31 194 PRO A C 1
ATOM 1525 O O . PRO A 1 194 ? 12.305 -13.367 7.719 1 98.31 194 PRO A O 1
ATOM 1528 N N . HIS A 1 195 ? 13.445 -11.484 7.969 1 97.56 195 HIS A N 1
ATOM 1529 C CA . HIS A 1 195 ? 13.703 -11.766 9.375 1 97.56 195 HIS A CA 1
ATOM 1530 C C . HIS A 1 195 ? 12.508 -11.375 10.242 1 97.56 195 HIS A C 1
ATOM 1532 O O . HIS A 1 195 ? 12.391 -11.812 11.391 1 97.56 195 HIS A O 1
ATOM 1538 N N . THR A 1 196 ? 11.641 -10.539 9.758 1 97.5 196 THR A N 1
ATOM 1539 C CA . THR A 1 196 ? 10.398 -10.188 10.438 1 97.5 196 THR A CA 1
ATOM 1540 C C . THR A 1 196 ? 9.211 -10.305 9.484 1 97.5 196 THR A C 1
ATOM 1542 O O . THR A 1 196 ? 9.258 -9.805 8.359 1 97.5 196 THR A O 1
ATOM 1545 N N . ILE A 1 197 ? 8.211 -11 9.875 1 98.25 197 ILE A N 1
ATOM 1546 C CA . ILE A 1 197 ? 6.926 -11.117 9.195 1 98.25 197 ILE A CA 1
ATOM 1547 C C . ILE A 1 197 ? 5.816 -10.586 10.094 1 98.25 197 ILE A C 1
ATOM 1549 O O . ILE A 1 197 ? 5.645 -11.062 11.219 1 98.25 197 ILE A O 1
ATOM 1553 N N . GLN A 1 198 ? 5.164 -9.602 9.625 1 97.81 198 GLN A N 1
ATOM 1554 C CA . GLN A 1 198 ? 4.012 -9.07 10.352 1 97.81 198 GLN A CA 1
ATOM 1555 C C . GLN A 1 198 ? 2.764 -9.07 9.477 1 97.81 198 GLN A C 1
ATOM 1557 O O . GLN A 1 198 ? 2.781 -8.539 8.367 1 97.81 198 GLN A O 1
ATOM 1562 N N . ALA A 1 199 ? 1.751 -9.664 9.984 1 98.25 199 ALA A N 1
ATOM 1563 C CA . ALA A 1 199 ? 0.518 -9.758 9.203 1 98.25 199 ALA A CA 1
ATOM 1564 C C . ALA A 1 199 ? -0.701 -9.445 10.07 1 98.25 199 ALA A C 1
ATOM 1566 O O . ALA A 1 199 ? -0.756 -9.836 11.234 1 98.25 199 ALA A O 1
ATOM 1567 N N . THR A 1 200 ? -1.598 -8.664 9.547 1 97.69 200 THR A N 1
ATOM 1568 C CA . THR A 1 200 ? -2.9 -8.391 10.141 1 97.69 200 THR A CA 1
ATOM 1569 C C . THR A 1 200 ? -4.012 -8.516 9.102 1 97.69 200 THR A C 1
ATOM 1571 O O . THR A 1 200 ? -3.75 -8.445 7.898 1 97.69 200 THR A O 1
ATOM 1574 N N . GLY A 1 201 ? -5.152 -8.859 9.523 1 97.12 201 GLY A N 1
ATOM 1575 C CA . GLY A 1 201 ? -6.262 -9.016 8.594 1 97.12 201 GLY A CA 1
ATOM 1576 C C . GLY A 1 201 ? -7.586 -9.273 9.289 1 97.12 201 GLY A C 1
ATOM 1577 O O . GLY A 1 201 ? -7.68 -9.195 10.516 1 97.12 201 GLY A O 1
ATOM 1578 N N . CYS A 1 202 ? -8.578 -9.43 8.461 1 97.56 202 CYS A N 1
ATOM 1579 C CA . CYS A 1 202 ? -9.93 -9.672 8.953 1 97.56 202 CYS A CA 1
ATOM 1580 C C . CYS A 1 202 ? -10.445 -11.023 8.484 1 97.56 202 CYS A C 1
ATOM 1582 O O . CYS A 1 202 ? -10.18 -11.438 7.352 1 97.56 202 CYS A O 1
ATOM 1584 N N . LEU A 1 203 ? -11.164 -11.703 9.336 1 97.62 203 LEU A N 1
ATOM 1585 C CA . LEU A 1 203 ? -11.75 -13 9.023 1 97.62 203 LEU A CA 1
ATOM 1586 C C . LEU A 1 203 ? -13.242 -12.883 8.758 1 97.62 203 LEU A C 1
ATOM 1588 O O . LEU A 1 203 ? -13.914 -12.008 9.328 1 97.62 203 LEU A O 1
ATOM 1592 N N . ASN A 1 204 ? -13.734 -13.688 7.863 1 96.44 204 ASN A N 1
ATOM 1593 C CA . ASN A 1 204 ? -15.18 -13.789 7.719 1 96.44 204 ASN A CA 1
ATOM 1594 C C . ASN A 1 204 ? -15.789 -14.734 8.75 1 96.44 204 ASN A C 1
ATOM 1596 O O . ASN A 1 204 ? -15.094 -15.18 9.664 1 96.44 204 ASN A O 1
ATOM 1600 N N . GLU A 1 205 ? -17.031 -15.016 8.633 1 95.25 205 GLU A N 1
ATOM 1601 C CA . GLU A 1 205 ? -17.75 -15.82 9.609 1 95.25 205 GLU A CA 1
ATOM 1602 C C . GLU A 1 205 ? -17.266 -17.266 9.594 1 95.25 205 GLU A C 1
ATOM 1604 O O . GLU A 1 205 ? -17.375 -17.969 10.602 1 95.25 205 GLU A O 1
ATOM 1609 N N . GLU A 1 206 ? -16.719 -17.703 8.469 1 94.81 206 GLU A N 1
ATOM 1610 C CA . GLU A 1 206 ? -16.234 -19.078 8.328 1 94.81 206 GLU A CA 1
ATOM 1611 C C . GLU A 1 206 ? -14.836 -19.234 8.914 1 94.81 206 GLU A C 1
ATOM 1613 O O . GLU A 1 206 ? -14.336 -20.359 9.047 1 94.81 206 GLU A O 1
ATOM 1618 N N . GLY A 1 207 ? -14.234 -18.125 9.219 1 96.81 207 GLY A N 1
ATOM 1619 C CA . GLY A 1 207 ? -12.898 -18.172 9.797 1 96.81 207 GLY A CA 1
ATOM 1620 C C . GLY A 1 207 ? -11.797 -18.141 8.75 1 96.81 207 GLY A C 1
ATOM 1621 O O . GLY A 1 207 ? -10.664 -18.547 9.023 1 96.81 207 GLY A O 1
ATOM 1622 N N . VAL A 1 208 ? -12.133 -17.719 7.566 1 97.38 208 VAL A N 1
ATOM 1623 C CA . VAL A 1 208 ? -11.094 -17.531 6.562 1 97.38 208 VAL A CA 1
ATOM 1624 C C . VAL A 1 208 ? -10.836 -16.031 6.379 1 97.38 208 VAL A C 1
ATOM 1626 O O . VAL A 1 208 ? -11.703 -15.203 6.656 1 97.38 208 VAL A O 1
ATOM 1629 N N . ASP A 1 209 ? -9.664 -15.688 5.953 1 98.19 209 ASP A N 1
ATOM 1630 C CA . ASP A 1 209 ? -9.297 -14.281 5.824 1 98.19 209 ASP A CA 1
ATOM 1631 C C . ASP A 1 209 ? -10.008 -13.633 4.645 1 98.19 209 ASP A C 1
ATOM 1633 O O . ASP A 1 209 ? -10.023 -14.18 3.541 1 98.19 209 ASP A O 1
ATOM 1637 N N . GLN A 1 210 ? -10.562 -12.477 4.902 1 97.5 210 GLN A N 1
ATOM 1638 C CA . GLN A 1 210 ? -11.188 -11.648 3.877 1 97.5 210 GLN A CA 1
ATOM 1639 C C . GLN A 1 210 ? -10.234 -10.562 3.387 1 97.5 210 GLN A C 1
ATOM 1641 O O . GLN A 1 210 ? -10.344 -10.102 2.25 1 97.5 210 GLN A O 1
ATOM 1646 N N . SER A 1 211 ? -9.398 -10.188 4.242 1 98.12 211 SER A N 1
ATOM 1647 C CA . SER A 1 211 ? -8.344 -9.219 3.936 1 98.12 211 SER A CA 1
ATOM 1648 C C . SER A 1 211 ? -7.074 -9.523 4.723 1 98.12 211 SER A C 1
ATOM 1650 O O . SER A 1 211 ? -7.133 -10.102 5.809 1 98.12 211 SER A O 1
ATOM 1652 N N . ALA A 1 212 ? -6.004 -9.148 4.148 1 98.62 212 ALA A N 1
ATOM 1653 C CA . ALA A 1 212 ? -4.719 -9.281 4.828 1 98.62 212 ALA A CA 1
ATOM 1654 C C . ALA A 1 212 ? -3.768 -8.156 4.438 1 98.62 212 ALA A C 1
ATOM 1656 O O . ALA A 1 212 ? -3.73 -7.742 3.277 1 98.62 212 ALA A O 1
ATOM 1657 N N . SER A 1 213 ? -3.1 -7.586 5.383 1 98.62 213 SER A N 1
ATOM 1658 C CA . SER A 1 213 ? -1.949 -6.703 5.219 1 98.62 213 SER A CA 1
ATOM 1659 C C . SER A 1 213 ? -0.674 -7.352 5.746 1 98.62 213 SER A C 1
ATOM 1661 O O . SER A 1 213 ? -0.563 -7.633 6.941 1 98.62 213 SER A O 1
ATOM 1663 N N . ILE A 1 214 ? 0.223 -7.57 4.863 1 98.81 214 ILE A N 1
ATOM 1664 C CA . ILE A 1 214 ? 1.427 -8.336 5.172 1 98.81 214 ILE A CA 1
ATOM 1665 C C . ILE A 1 214 ? 2.66 -7.457 4.977 1 98.81 214 ILE A C 1
ATOM 1667 O O . ILE A 1 214 ? 2.779 -6.758 3.967 1 98.81 214 ILE A O 1
ATOM 1671 N N . ASN A 1 215 ? 3.551 -7.504 5.957 1 98.56 215 ASN A N 1
ATOM 1672 C CA . ASN A 1 215 ? 4.805 -6.762 5.875 1 98.56 215 ASN A CA 1
ATOM 1673 C C . ASN A 1 215 ? 6.008 -7.664 6.133 1 98.56 215 ASN A C 1
ATOM 1675 O O . ASN A 1 215 ? 6.074 -8.336 7.164 1 98.56 215 ASN A O 1
ATOM 1679 N N . PHE A 1 216 ? 6.875 -7.691 5.176 1 98.69 216 PHE A N 1
ATOM 1680 C CA . PHE A 1 216 ? 8.156 -8.367 5.332 1 98.69 216 PHE A CA 1
ATOM 1681 C C . PHE A 1 216 ? 9.281 -7.363 5.562 1 98.69 216 PHE A C 1
ATOM 1683 O O . PHE A 1 216 ? 9.367 -6.352 4.863 1 98.69 216 PHE A O 1
ATOM 1690 N N . LEU A 1 217 ? 10.102 -7.586 6.512 1 98.25 217 LEU A N 1
ATOM 1691 C CA . LEU A 1 217 ? 11.344 -6.844 6.703 1 98.25 217 LEU A CA 1
ATOM 1692 C C . LEU A 1 217 ? 12.555 -7.727 6.43 1 98.25 217 LEU A C 1
ATOM 1694 O O . LEU A 1 217 ? 12.641 -8.852 6.938 1 98.25 217 LEU A O 1
ATOM 1698 N N . TYR A 1 218 ? 13.406 -7.262 5.621 1 98 218 TYR A N 1
ATOM 1699 C CA . TYR A 1 218 ? 14.633 -7.965 5.25 1 98 218 TYR A CA 1
ATOM 1700 C C . TYR A 1 218 ? 15.859 -7.254 5.809 1 98 218 TYR A C 1
ATOM 1702 O O . TYR A 1 218 ? 15.75 -6.156 6.363 1 98 218 TYR A O 1
ATOM 1710 N N . LYS A 1 219 ? 17 -7.934 5.738 1 95.94 219 LYS A N 1
ATOM 1711 C CA . LYS A 1 219 ? 18.25 -7.285 6.09 1 95.94 219 LYS A CA 1
ATOM 1712 C C . LYS A 1 219 ? 18.469 -6.016 5.266 1 95.94 219 LYS A C 1
ATOM 1714 O O . LYS A 1 219 ? 18.109 -5.969 4.09 1 95.94 219 LYS A O 1
ATOM 1719 N N . GLY A 1 220 ? 19.047 -5.008 5.898 1 95.62 220 GLY A N 1
ATOM 1720 C CA . GLY A 1 220 ? 19.328 -3.768 5.191 1 95.62 220 GLY A CA 1
ATOM 1721 C C . GLY A 1 220 ? 18.141 -2.83 5.133 1 95.62 220 GLY A C 1
ATOM 1722 O O . GLY A 1 220 ? 18.109 -1.904 4.316 1 95.62 220 GLY A O 1
ATOM 1723 N N . ASN A 1 221 ? 17.141 -3.057 5.902 1 95.94 221 ASN A N 1
ATOM 1724 C CA . ASN A 1 221 ? 15.938 -2.232 6.008 1 95.94 221 ASN A CA 1
ATOM 1725 C C . ASN A 1 221 ? 15.125 -2.25 4.715 1 95.94 221 ASN A C 1
ATOM 1727 O O . ASN A 1 221 ? 14.57 -1.228 4.312 1 95.94 221 ASN A O 1
ATOM 1731 N N . HIS A 1 222 ? 15.227 -3.371 3.979 1 97.81 222 HIS A N 1
ATOM 1732 C CA . HIS A 1 222 ? 14.352 -3.602 2.836 1 97.81 222 HIS A CA 1
ATOM 1733 C C . HIS A 1 222 ? 13 -4.141 3.279 1 97.81 222 HIS A C 1
ATOM 1735 O O . HIS A 1 222 ? 12.914 -4.895 4.25 1 97.81 222 HIS A O 1
ATOM 1741 N N . THR A 1 223 ? 11.961 -3.68 2.598 1 98.44 223 THR A N 1
ATOM 1742 C CA . THR A 1 223 ? 10.625 -4.055 3.062 1 98.44 223 THR A CA 1
ATOM 1743 C C . THR A 1 223 ? 9.734 -4.438 1.889 1 98.44 223 THR A C 1
ATOM 1745 O O . THR A 1 223 ? 9.953 -3.99 0.761 1 98.44 223 THR A O 1
ATOM 1748 N N . ALA A 1 224 ? 8.812 -5.285 2.123 1 98.81 224 ALA A N 1
ATOM 1749 C CA . ALA A 1 224 ? 7.723 -5.586 1.205 1 98.81 224 ALA A CA 1
ATOM 1750 C C . ALA A 1 224 ? 6.371 -5.473 1.905 1 98.81 224 ALA A C 1
ATOM 1752 O O . ALA A 1 224 ? 6.227 -5.875 3.062 1 98.81 224 ALA A O 1
ATOM 1753 N N . THR A 1 225 ? 5.469 -4.84 1.274 1 98.88 225 THR A N 1
ATOM 1754 C CA . THR A 1 225 ? 4.09 -4.738 1.742 1 98.88 225 THR A CA 1
ATOM 1755 C C . THR A 1 225 ? 3.131 -5.371 0.739 1 98.88 225 THR A C 1
ATOM 1757 O O . THR A 1 225 ? 3.135 -5.016 -0.441 1 98.88 225 THR A O 1
ATOM 1760 N N . ILE A 1 226 ? 2.324 -6.285 1.205 1 98.88 226 ILE A N 1
ATOM 1761 C CA . ILE A 1 226 ? 1.365 -6.992 0.365 1 98.88 226 ILE A CA 1
ATOM 1762 C C . ILE A 1 226 ? -0.035 -6.867 0.96 1 98.88 226 ILE A C 1
ATOM 1764 O O . ILE A 1 226 ? -0.243 -7.16 2.141 1 98.88 226 ILE A O 1
ATOM 1768 N N . LEU A 1 227 ? -0.949 -6.449 0.142 1 98.88 227 LEU A N 1
ATOM 1769 C CA . LEU A 1 227 ? -2.344 -6.332 0.555 1 98.88 227 LEU A CA 1
ATOM 1770 C C . LEU A 1 227 ? -3.232 -7.262 -0.265 1 98.88 227 LEU A C 1
ATOM 1772 O O . LEU A 1 227 ? -3.098 -7.336 -1.488 1 98.88 227 LEU A O 1
ATOM 1776 N N . THR A 1 228 ? -4.137 -7.938 0.41 1 98.81 228 THR A N 1
ATOM 1777 C CA . THR A 1 228 ? -5.145 -8.734 -0.277 1 98.81 228 THR A CA 1
ATOM 1778 C C . THR A 1 228 ? -6.543 -8.391 0.227 1 98.81 228 THR A C 1
ATOM 1780 O O . THR A 1 228 ? -6.703 -7.918 1.356 1 98.81 228 THR A O 1
ATOM 1783 N N . HIS A 1 229 ? -7.516 -8.609 -0.615 1 98.62 229 HIS A N 1
ATOM 1784 C CA . HIS A 1 229 ? -8.906 -8.359 -0.245 1 98.62 229 HIS A CA 1
ATOM 1785 C C . HIS A 1 229 ? -9.859 -9.211 -1.082 1 98.62 229 HIS A C 1
ATOM 1787 O O . HIS A 1 229 ? -9.625 -9.422 -2.273 1 98.62 229 HIS A O 1
ATOM 1793 N N . SER A 1 230 ? -10.953 -9.672 -0.481 1 98.06 230 SER A N 1
ATOM 1794 C CA . SER A 1 230 ? -11.93 -10.445 -1.244 1 98.06 230 SER A CA 1
ATOM 1795 C C . SER A 1 230 ? -13.273 -9.727 -1.309 1 98.06 230 SER A C 1
ATOM 1797 O O . SER A 1 230 ? -14.242 -10.266 -1.849 1 98.06 230 SER A O 1
ATOM 1799 N N . ARG A 1 231 ? -13.352 -8.477 -0.688 1 97.44 231 ARG A N 1
ATOM 1800 C CA . ARG A 1 231 ? -14.609 -7.746 -0.653 1 97.44 231 ARG A CA 1
ATOM 1801 C C . ARG A 1 231 ? -14.586 -6.57 -1.621 1 97.44 231 ARG A C 1
ATOM 1803 O O . ARG A 1 231 ? -15.641 -6.012 -1.951 1 97.44 231 ARG A O 1
ATOM 1810 N N . VAL A 1 232 ? -13.398 -6.191 -2.025 1 98.44 232 VAL A N 1
ATOM 1811 C CA . VAL A 1 232 ? -13.289 -5.039 -2.912 1 98.44 232 VAL A CA 1
ATOM 1812 C C . VAL A 1 232 ? -12.195 -5.289 -3.947 1 98.44 232 VAL A C 1
ATOM 1814 O O . VAL A 1 232 ? -11.281 -6.086 -3.715 1 98.44 232 VAL A O 1
ATOM 1817 N N . ASP A 1 233 ? -12.258 -4.586 -5.098 1 98.44 233 ASP A N 1
ATOM 1818 C CA . ASP A 1 233 ? -11.18 -4.57 -6.078 1 98.44 233 ASP A CA 1
ATOM 1819 C C . ASP A 1 233 ? -10.055 -3.625 -5.645 1 98.44 233 ASP A C 1
ATOM 1821 O O . ASP A 1 233 ? -10.273 -2.42 -5.508 1 98.44 233 ASP A O 1
ATOM 1825 N N . LEU A 1 234 ? -8.898 -4.172 -5.398 1 98.69 234 LEU A N 1
ATOM 1826 C CA . LEU A 1 234 ? -7.738 -3.324 -5.164 1 98.69 234 LEU A CA 1
ATOM 1827 C C . LEU A 1 234 ? -7.137 -2.846 -6.48 1 98.69 234 LEU A C 1
ATOM 1829 O O . LEU A 1 234 ? -7.605 -3.229 -7.555 1 98.69 234 LEU A O 1
ATOM 1833 N N . PRO A 1 235 ? -6.133 -1.944 -6.426 1 98.31 235 PRO A N 1
ATOM 1834 C CA . PRO A 1 235 ? -5.527 -1.472 -7.672 1 98.31 235 PRO A CA 1
ATOM 1835 C C . PRO A 1 235 ? -4.934 -2.605 -8.508 1 98.31 235 PRO A C 1
ATOM 1837 O O . PRO A 1 235 ? -4.836 -2.49 -9.734 1 98.31 235 PRO A O 1
ATOM 1840 N N . ASN A 1 236 ? -4.551 -3.721 -7.898 1 98.75 236 ASN A N 1
ATOM 1841 C CA . ASN A 1 236 ? -4.004 -4.918 -8.531 1 98.75 236 ASN A CA 1
ATOM 1842 C C . ASN A 1 236 ? -2.77 -4.598 -9.367 1 98.75 236 ASN A C 1
ATOM 1844 O O . ASN A 1 236 ? -2.703 -4.953 -10.547 1 98.75 236 ASN A O 1
ATOM 1848 N N . GLU A 1 237 ? -1.803 -4.02 -8.742 1 98.75 237 GLU A N 1
ATOM 1849 C CA . GLU A 1 237 ? -0.518 -3.643 -9.32 1 98.75 237 GLU A CA 1
ATOM 1850 C C . GLU A 1 237 ? 0.622 -3.861 -8.328 1 98.75 237 GLU A C 1
ATOM 1852 O O . GLU A 1 237 ? 0.384 -4.051 -7.133 1 98.75 237 GLU A O 1
ATOM 1857 N N . ALA A 1 238 ? 1.76 -3.904 -8.797 1 98.94 238 ALA A N 1
ATOM 1858 C CA . ALA A 1 238 ? 2.965 -4.031 -7.984 1 98.94 238 ALA A CA 1
ATOM 1859 C C . ALA A 1 238 ? 3.939 -2.893 -8.258 1 98.94 238 ALA A C 1
ATOM 1861 O O . ALA A 1 238 ? 4.07 -2.445 -9.406 1 98.94 238 ALA A O 1
ATOM 1862 N N . TYR A 1 239 ? 4.566 -2.406 -7.238 1 98.94 239 TYR A N 1
ATOM 1863 C CA . TYR A 1 239 ? 5.629 -1.413 -7.328 1 98.94 239 TYR A CA 1
ATOM 1864 C C . TYR A 1 239 ? 6.945 -1.974 -6.805 1 98.94 239 TYR A C 1
ATOM 1866 O O . TYR A 1 239 ? 6.973 -2.639 -5.766 1 98.94 239 TYR A O 1
ATOM 1874 N N . ILE A 1 240 ? 7.938 -1.812 -7.523 1 98.94 240 ILE A N 1
ATOM 1875 C CA . ILE A 1 240 ? 9.312 -2.008 -7.094 1 98.94 240 ILE A CA 1
ATOM 1876 C C . ILE A 1 240 ? 10.016 -0.657 -6.969 1 98.94 240 ILE A C 1
ATOM 1878 O O . ILE A 1 240 ? 10.227 0.035 -7.969 1 98.94 240 ILE A O 1
ATOM 1882 N N . ILE A 1 241 ? 10.43 -0.323 -5.766 1 98.88 241 ILE A N 1
ATOM 1883 C CA . ILE A 1 241 ? 10.812 1.062 -5.508 1 98.88 241 ILE A CA 1
ATOM 1884 C C . ILE A 1 241 ? 12.242 1.117 -4.996 1 98.88 241 ILE A C 1
ATOM 1886 O O . ILE A 1 241 ? 12.547 0.588 -3.924 1 98.88 241 ILE A O 1
ATOM 1890 N N . GLY A 1 242 ? 13.062 1.823 -5.766 1 98.62 242 GLY A N 1
ATOM 1891 C CA . GLY A 1 242 ? 14.469 1.961 -5.414 1 98.62 242 GLY A CA 1
ATOM 1892 C C . GLY A 1 242 ? 14.914 3.406 -5.301 1 98.62 242 GLY A C 1
ATOM 1893 O O . GLY A 1 242 ? 14.117 4.324 -5.484 1 98.62 242 GLY A O 1
ATOM 1894 N N . THR A 1 243 ? 16.141 3.619 -4.941 1 98.12 243 THR A N 1
ATOM 1895 C CA . THR A 1 243 ? 16.734 4.918 -4.621 1 98.12 243 THR A CA 1
ATOM 1896 C C . THR A 1 243 ? 16.812 5.793 -5.871 1 98.12 243 THR A C 1
ATOM 1898 O O . THR A 1 243 ? 16.984 7.012 -5.773 1 98.12 243 THR A O 1
ATOM 1901 N N . LYS A 1 244 ? 16.719 5.207 -7.086 1 97.81 244 LYS A N 1
ATOM 1902 C CA . LYS A 1 244 ? 16.922 5.992 -8.305 1 97.81 244 LYS A CA 1
ATOM 1903 C C . LYS A 1 244 ? 15.68 5.961 -9.188 1 97.81 244 LYS A C 1
ATOM 1905 O O . LYS A 1 244 ? 15.656 6.574 -10.258 1 97.81 244 LYS A O 1
ATOM 1910 N N . GLY A 1 245 ? 14.695 5.215 -8.742 1 97.56 245 GLY A N 1
ATOM 1911 C CA . GLY A 1 245 ? 13.5 5.121 -9.562 1 97.56 245 GLY A CA 1
ATOM 1912 C C . GLY A 1 245 ? 12.547 4.039 -9.102 1 97.56 245 GLY A C 1
ATOM 1913 O O . GLY A 1 245 ? 12.758 3.412 -8.062 1 97.56 245 GLY A O 1
ATOM 1914 N N . MET A 1 246 ? 11.461 3.854 -9.867 1 98.44 246 MET A N 1
ATOM 1915 C CA . MET A 1 246 ? 10.422 2.885 -9.523 1 98.44 246 MET A CA 1
ATOM 1916 C C . MET A 1 246 ? 9.938 2.152 -10.773 1 98.44 246 MET A C 1
ATOM 1918 O O . MET A 1 246 ? 9.945 2.711 -11.867 1 98.44 246 MET A O 1
ATOM 1922 N N . ILE A 1 247 ? 9.633 0.907 -10.625 1 98.88 247 ILE A N 1
ATOM 1923 C CA . ILE A 1 247 ? 8.977 0.096 -11.648 1 98.88 247 ILE A CA 1
ATOM 1924 C C . ILE A 1 247 ? 7.551 -0.224 -11.211 1 98.88 247 ILE A C 1
ATOM 1926 O O . ILE A 1 247 ? 7.32 -0.631 -10.07 1 98.88 247 ILE A O 1
ATOM 1930 N N . LYS A 1 248 ? 6.629 0.06 -12.055 1 98.88 248 LYS A N 1
ATOM 1931 C CA . LYS A 1 248 ? 5.234 -0.291 -11.812 1 98.88 248 LYS A CA 1
ATOM 1932 C C . LYS A 1 248 ? 4.773 -1.401 -12.75 1 98.88 248 LYS A C 1
ATOM 1934 O O . LYS A 1 248 ? 4.98 -1.322 -13.961 1 98.88 248 LYS A O 1
ATOM 1939 N N . VAL A 1 249 ? 4.16 -2.436 -12.211 1 98.94 249 VAL A N 1
ATOM 1940 C CA . VAL A 1 249 ? 3.668 -3.559 -13 1 98.94 249 VAL A CA 1
ATOM 1941 C C . VAL A 1 249 ? 2.154 -3.682 -12.836 1 98.94 249 VAL A C 1
ATOM 1943 O O . VAL A 1 249 ? 1.678 -4.383 -11.938 1 98.94 249 VAL A O 1
ATOM 1946 N N . PRO A 1 250 ? 1.363 -3.07 -13.797 1 98.69 250 PRO A N 1
ATOM 1947 C CA . PRO A 1 250 ? -0.084 -3.293 -13.773 1 98.69 250 PRO A CA 1
ATOM 1948 C C . PRO A 1 250 ? -0.46 -4.754 -14.016 1 98.69 250 PRO A C 1
ATOM 1950 O O . PRO A 1 250 ? 0.208 -5.449 -14.781 1 98.69 250 PRO A O 1
ATOM 1953 N N . LYS A 1 251 ? -1.537 -5.223 -13.367 1 98.75 251 LYS A N 1
ATOM 1954 C CA . LYS A 1 251 ? -1.965 -6.609 -13.492 1 98.75 251 LYS A CA 1
ATOM 1955 C C . LYS A 1 251 ? -0.79 -7.566 -13.305 1 98.75 251 LYS A C 1
ATOM 1957 O O . LYS A 1 251 ? -0.575 -8.461 -14.125 1 98.75 251 LYS A O 1
ATOM 1962 N N . PHE A 1 252 ? -0.091 -7.375 -12.227 1 98.94 252 PHE A N 1
ATOM 1963 C CA . PHE A 1 252 ? 1.228 -7.957 -12.016 1 98.94 252 PHE A CA 1
ATOM 1964 C C . PHE A 1 252 ? 1.157 -9.484 -12.055 1 98.94 252 PHE A C 1
ATOM 1966 O O . PHE A 1 252 ? 2.178 -10.148 -12.227 1 98.94 252 PHE A O 1
ATOM 1973 N N . TRP A 1 253 ? -0.005 -10.094 -11.852 1 98.81 253 TRP A N 1
ATOM 1974 C CA . TRP A 1 253 ? -0.103 -11.547 -11.797 1 98.81 253 TRP A CA 1
ATOM 1975 C C . TRP A 1 253 ? -0.192 -12.141 -13.203 1 98.81 253 TRP A C 1
ATOM 1977 O O . TRP A 1 253 ? -0.006 -13.344 -13.391 1 98.81 253 TRP A O 1
ATOM 1987 N N . CYS A 1 254 ? -0.51 -11.289 -14.188 1 98.88 254 CYS A N 1
ATOM 1988 C CA . CYS A 1 254 ? -0.568 -11.688 -15.586 1 98.88 254 CYS A CA 1
ATOM 1989 C C . CYS A 1 254 ? -0.246 -10.516 -16.5 1 98.88 254 CYS A C 1
ATOM 1991 O O . CYS A 1 254 ? -1.028 -10.188 -17.391 1 98.88 254 CYS A O 1
ATOM 1993 N N . PRO A 1 255 ? 0.936 -9.992 -16.328 1 98.88 255 PRO A N 1
ATOM 1994 C CA . PRO A 1 255 ? 1.197 -8.664 -16.891 1 98.88 255 PRO A CA 1
ATOM 1995 C C . PRO A 1 255 ? 1.511 -8.711 -18.375 1 98.88 255 PRO A C 1
ATOM 1997 O O . PRO A 1 255 ? 2.217 -9.609 -18.844 1 98.88 255 PRO A O 1
ATOM 2000 N N . THR A 1 256 ? 0.987 -7.699 -19.094 1 98.75 256 THR A N 1
ATOM 2001 C CA . THR A 1 256 ? 1.346 -7.473 -20.5 1 98.75 256 THR A CA 1
ATOM 2002 C C . THR A 1 256 ? 2.029 -6.121 -20.672 1 98.75 256 THR A C 1
ATOM 2004 O O . THR A 1 256 ? 2.406 -5.746 -21.781 1 98.75 256 THR A O 1
ATOM 2007 N N . THR A 1 257 ? 2.123 -5.398 -19.625 1 98.81 257 THR A N 1
ATOM 2008 C CA . THR A 1 257 ? 2.719 -4.066 -19.641 1 98.81 257 THR A CA 1
ATOM 2009 C C . THR A 1 257 ? 3.555 -3.844 -18.375 1 98.81 257 THR A C 1
ATOM 2011 O O . THR A 1 257 ? 3.254 -4.402 -17.312 1 98.81 257 THR A O 1
ATOM 2014 N N . VAL A 1 258 ? 4.602 -3.088 -18.484 1 98.88 258 VAL A N 1
ATOM 2015 C CA . VAL A 1 258 ? 5.402 -2.643 -17.344 1 98.88 258 VAL A CA 1
ATOM 2016 C C . VAL A 1 258 ? 5.848 -1.197 -17.562 1 98.88 258 VAL A C 1
ATOM 2018 O O . VAL A 1 258 ? 6.184 -0.806 -18.672 1 98.88 258 VAL A O 1
ATOM 2021 N N . GLU A 1 259 ? 5.652 -0.372 -16.547 1 98.81 259 GLU A N 1
ATOM 2022 C CA . GLU A 1 259 ? 6.156 0.998 -16.562 1 98.81 259 GLU A CA 1
ATOM 2023 C C . GLU A 1 259 ? 7.543 1.083 -15.93 1 98.81 259 GLU A C 1
ATOM 2025 O O . GLU A 1 259 ? 7.684 1 -14.711 1 98.81 259 GLU A O 1
ATOM 2030 N N . LEU A 1 260 ? 8.484 1.231 -16.719 1 98.5 260 LEU A N 1
ATOM 2031 C CA . LEU A 1 260 ? 9.859 1.438 -16.297 1 98.5 260 LEU A CA 1
ATOM 2032 C C . LEU A 1 260 ? 10.148 2.92 -16.062 1 98.5 260 LEU A C 1
ATOM 2034 O O . LEU A 1 260 ? 9.32 3.771 -16.391 1 98.5 260 LEU A O 1
ATOM 2038 N N . PRO A 1 261 ? 11.32 3.262 -15.445 1 95.69 261 PRO A N 1
ATOM 2039 C CA . PRO A 1 261 ? 11.609 4.668 -15.156 1 95.69 261 PRO A CA 1
ATOM 2040 C C . PRO A 1 261 ? 11.57 5.547 -16.406 1 95.69 261 PRO A C 1
ATOM 2042 O O . PRO A 1 261 ? 11.109 6.691 -16.344 1 95.69 261 PRO A O 1
ATOM 2045 N N . ASN A 1 262 ? 11.953 4.984 -17.547 1 94.5 262 ASN A N 1
ATOM 2046 C CA . ASN A 1 262 ? 12.133 5.844 -18.719 1 94.5 262 ASN A CA 1
ATOM 2047 C C . ASN A 1 262 ? 11.195 5.445 -19.859 1 94.5 262 ASN A C 1
ATOM 2049 O O . ASN A 1 262 ? 11.156 6.113 -20.891 1 94.5 262 ASN A O 1
ATOM 2053 N N . GLU A 1 263 ? 10.43 4.367 -19.656 1 97.12 263 GLU A N 1
ATOM 2054 C CA . GLU A 1 263 ? 9.578 3.934 -20.766 1 97.12 263 GLU A CA 1
ATOM 2055 C C . GLU A 1 263 ? 8.492 2.977 -20.281 1 97.12 263 GLU A C 1
ATOM 2057 O O . GLU A 1 263 ? 8.586 2.432 -19.172 1 97.12 263 GLU A O 1
ATOM 2062 N N . ILE A 1 264 ? 7.48 2.855 -21.109 1 98.56 264 ILE A N 1
ATOM 2063 C CA . ILE A 1 264 ? 6.457 1.829 -20.938 1 98.56 264 ILE A CA 1
ATOM 2064 C C . ILE A 1 264 ? 6.664 0.722 -21.969 1 98.56 264 ILE A C 1
ATOM 2066 O O . ILE A 1 264 ? 6.777 0.993 -23.156 1 98.56 264 ILE A O 1
ATOM 2070 N N . VAL A 1 265 ? 6.773 -0.497 -21.516 1 98.75 265 VAL A N 1
ATOM 2071 C CA . VAL A 1 265 ? 6.969 -1.637 -22.406 1 98.75 265 VAL A CA 1
ATOM 2072 C C . VAL A 1 265 ? 5.699 -2.482 -22.453 1 98.75 265 VAL A C 1
ATOM 2074 O O . VAL A 1 265 ? 5.133 -2.818 -21.406 1 98.75 265 VAL A O 1
ATOM 2077 N N . ASN A 1 266 ? 5.281 -2.789 -23.609 1 98.69 266 ASN A N 1
ATOM 2078 C CA . ASN A 1 266 ? 4.121 -3.65 -23.828 1 98.69 266 ASN A CA 1
ATOM 2079 C C . ASN A 1 266 ? 4.508 -4.934 -24.562 1 98.69 266 ASN A C 1
ATOM 2081 O O . ASN A 1 266 ? 5.336 -4.906 -25.484 1 98.69 266 ASN A O 1
ATOM 2085 N N . VAL A 1 267 ? 3.98 -6.027 -24.078 1 98.31 267 VAL A N 1
ATOM 2086 C CA . VAL A 1 267 ? 4.156 -7.312 -24.75 1 98.31 267 VAL A CA 1
ATOM 2087 C C . VAL A 1 267 ? 2.789 -7.926 -25.047 1 98.31 267 VAL A C 1
ATOM 2089 O O . VAL A 1 267 ? 1.972 -8.109 -24.156 1 98.31 267 VAL A O 1
ATOM 2092 N N . SER A 1 268 ? 2.559 -8.297 -26.281 1 97.5 268 SER A N 1
ATOM 2093 C CA . SER A 1 268 ? 1.276 -8.867 -26.672 1 97.5 268 SER A CA 1
ATOM 2094 C C . SER A 1 268 ? 1.166 -10.328 -26.25 1 97.5 268 SER A C 1
ATOM 2096 O O . SER A 1 268 ? 2.162 -11.055 -26.25 1 97.5 268 SER A O 1
ATOM 2098 N N . LEU A 1 269 ? -0.02 -10.719 -25.938 1 97.81 269 LEU A N 1
ATOM 2099 C CA . LEU A 1 269 ? -0.312 -12.133 -25.703 1 97.81 269 LEU A CA 1
ATOM 2100 C C . LEU A 1 269 ? -0.485 -12.883 -27.016 1 97.81 269 LEU A C 1
ATOM 2102 O O . LEU A 1 269 ? -0.72 -12.273 -28.062 1 97.81 269 LEU A O 1
ATOM 2106 N N . PRO A 1 270 ? -0.377 -14.18 -26.953 1 96.06 270 PRO A N 1
ATOM 2107 C CA . PRO A 1 270 ? -0.662 -14.953 -28.172 1 96.06 270 PRO A CA 1
ATOM 2108 C C . PRO A 1 270 ? -2.072 -14.719 -28.703 1 96.06 270 PRO A C 1
ATOM 2110 O O . PRO A 1 270 ? -3.018 -14.586 -27.922 1 96.06 270 PRO A O 1
ATOM 2113 N N . GLU A 1 271 ? -2.178 -14.703 -30 1 94.56 271 GLU A N 1
ATOM 2114 C CA . GLU A 1 271 ? -3.484 -14.508 -30.625 1 94.56 271 GLU A CA 1
ATOM 2115 C C . GLU A 1 271 ? -4.332 -15.773 -30.547 1 94.56 271 GLU A C 1
ATOM 2117 O O . GLU A 1 271 ? -3.811 -16.891 -30.688 1 94.56 271 GLU A O 1
ATOM 2122 N N . THR A 1 272 ? -5.543 -15.586 -30.266 1 95.19 272 THR A N 1
ATOM 2123 C CA . THR A 1 272 ? -6.457 -16.719 -30.219 1 95.19 272 THR A CA 1
ATOM 2124 C C . THR A 1 272 ? -7.906 -16.25 -30.281 1 95.19 272 THR A C 1
ATOM 2126 O O . THR A 1 272 ? -8.203 -15.094 -29.984 1 95.19 272 THR A O 1
ATOM 2129 N N . LYS A 1 273 ? -8.742 -17.109 -30.766 1 92.38 273 LYS A N 1
ATOM 2130 C CA . LYS A 1 273 ? -10.172 -16.828 -30.812 1 92.38 273 LYS A CA 1
ATOM 2131 C C . LYS A 1 273 ? -10.906 -17.484 -29.641 1 92.38 273 LYS A C 1
ATOM 2133 O O . LYS A 1 273 ? -12.094 -17.266 -29.438 1 92.38 273 LYS A O 1
ATOM 2138 N N . SER A 1 274 ? -10.18 -18.281 -28.891 1 92.62 274 SER A N 1
ATOM 2139 C CA . SER A 1 274 ? -10.789 -18.984 -27.766 1 92.62 274 SER A CA 1
ATOM 2140 C C . SER A 1 274 ? -11.266 -18 -26.688 1 92.62 274 SER A C 1
ATOM 2142 O O . SER A 1 274 ? -10.734 -16.891 -26.578 1 92.62 274 SER A O 1
ATOM 2144 N N . LYS A 1 275 ? -12.328 -18.438 -26.031 1 93.69 275 LYS A N 1
ATOM 2145 C CA . LYS A 1 275 ? -12.836 -17.672 -24.906 1 93.69 275 LYS A CA 1
ATOM 2146 C C . LYS A 1 275 ? -12.156 -18.094 -23.594 1 93.69 275 LYS A C 1
ATOM 2148 O O . LYS A 1 275 ? -11.883 -19.266 -23.391 1 93.69 275 LYS A O 1
ATOM 2153 N N . PHE A 1 276 ? -11.883 -17.188 -22.719 1 98 276 PHE A N 1
ATOM 2154 C CA . PHE A 1 276 ? -11.219 -17.438 -21.453 1 98 276 PHE A CA 1
ATOM 2155 C C . PHE A 1 276 ? -12.062 -16.922 -20.297 1 98 276 PHE A C 1
ATOM 2157 O O . PHE A 1 276 ? -12.836 -15.984 -20.453 1 98 276 PHE A O 1
ATOM 2164 N N . ASN A 1 277 ? -11.867 -17.547 -19.172 1 97.69 277 ASN A N 1
ATOM 2165 C CA . ASN A 1 277 ? -12.625 -17.188 -17.969 1 97.69 277 ASN A CA 1
ATOM 2166 C C . ASN A 1 277 ? -11.938 -16.078 -17.188 1 97.69 277 ASN A C 1
ATOM 2168 O O . ASN A 1 277 ? -12.602 -15.32 -16.469 1 97.69 277 ASN A O 1
ATOM 2172 N N . PHE A 1 278 ? -10.664 -15.969 -17.297 1 97.75 278 PHE A N 1
ATOM 2173 C CA . PHE A 1 278 ? -9.914 -15.031 -16.453 1 97.75 278 PHE A CA 1
ATOM 2174 C C . PHE A 1 278 ? -9.07 -14.102 -17.312 1 97.75 278 PHE A C 1
ATOM 2176 O O . PHE A 1 278 ? -8.805 -14.383 -18.484 1 97.75 278 PHE A O 1
ATOM 2183 N N . ILE A 1 279 ? -8.609 -13.047 -16.734 1 97.38 279 ILE A N 1
ATOM 2184 C CA . ILE A 1 279 ? -7.879 -11.969 -17.406 1 97.38 279 ILE A CA 1
ATOM 2185 C C . ILE A 1 279 ? -6.539 -12.5 -17.922 1 97.38 279 ILE A C 1
ATOM 2187 O O . ILE A 1 279 ? -5.773 -13.102 -17.172 1 97.38 279 ILE A O 1
ATOM 2191 N N . ASN A 1 280 ? -6.227 -12.328 -19.188 1 98.19 280 ASN A N 1
ATOM 2192 C CA . ASN A 1 280 ? -4.957 -12.633 -19.844 1 98.19 280 ASN A CA 1
ATOM 2193 C C . ASN A 1 280 ? -4.594 -14.109 -19.703 1 98.19 280 ASN A C 1
ATOM 2195 O O . ASN A 1 280 ? -3.412 -14.461 -19.703 1 98.19 280 ASN A O 1
ATOM 2199 N N . SER A 1 281 ? -5.562 -14.977 -19.578 1 98.12 281 SER A N 1
ATOM 2200 C CA . SER A 1 281 ? -5.348 -16.375 -19.219 1 98.12 281 SER A CA 1
ATOM 2201 C C . SER A 1 281 ? -4.629 -17.125 -20.344 1 98.12 281 SER A C 1
ATOM 2203 O O . SER A 1 281 ? -4.039 -18.188 -20.109 1 98.12 281 SER A O 1
ATOM 2205 N N . VAL A 1 282 ? -4.625 -16.594 -21.578 1 98.5 282 VAL A N 1
ATOM 2206 C CA . VAL A 1 282 ? -3.865 -17.234 -22.656 1 98.5 282 VAL A CA 1
ATOM 2207 C C . VAL A 1 282 ? -2.385 -17.281 -22.281 1 98.5 282 VAL A C 1
ATOM 2209 O O . VAL A 1 282 ? -1.635 -18.109 -22.812 1 98.5 282 VAL A O 1
ATOM 2212 N N . GLY A 1 283 ? -1.986 -16.438 -21.312 1 98.44 283 GLY A N 1
ATOM 2213 C CA . GLY A 1 283 ? -0.618 -16.438 -20.828 1 98.44 283 GLY A CA 1
ATOM 2214 C C . GLY A 1 283 ? -0.232 -17.734 -20.125 1 98.44 283 GLY A C 1
ATOM 2215 O O . GLY A 1 283 ? 0.952 -18 -19.906 1 98.44 283 GLY A O 1
ATOM 2216 N N . LEU A 1 284 ? -1.205 -18.594 -19.828 1 98.81 284 LEU A N 1
ATOM 2217 C CA . LEU A 1 284 ? -0.904 -19.922 -19.281 1 98.81 284 LEU A CA 1
ATOM 2218 C C . LEU A 1 284 ? -0.079 -20.734 -20.281 1 98.81 284 LEU A C 1
ATOM 2220 O O . LEU A 1 284 ? 0.566 -21.719 -19.906 1 98.81 284 LEU A O 1
ATOM 2224 N N . SER A 1 285 ? -0.093 -20.344 -21.547 1 98.62 285 SER A N 1
ATOM 2225 C CA . SER A 1 285 ? 0.73 -21 -22.562 1 98.62 285 SER A CA 1
ATOM 2226 C C . SER A 1 285 ? 2.215 -20.859 -22.25 1 98.62 285 SER A C 1
ATOM 2228 O O . SER A 1 285 ? 3.01 -21.75 -22.531 1 98.62 285 SER A O 1
ATOM 2230 N N . TYR A 1 286 ? 2.637 -19.688 -21.641 1 98.69 286 TYR A N 1
ATOM 2231 C CA . TYR A 1 286 ? 4.031 -19.5 -21.25 1 98.69 286 TYR A CA 1
ATOM 2232 C C . TYR A 1 286 ? 4.453 -20.531 -20.219 1 98.69 286 TYR A C 1
ATOM 2234 O O . TYR A 1 286 ? 5.562 -21.062 -20.266 1 98.69 286 TYR A O 1
ATOM 2242 N N . GLU A 1 287 ? 3.531 -20.781 -19.312 1 98.75 287 GLU A N 1
ATOM 2243 C CA . GLU A 1 287 ? 3.787 -21.766 -18.266 1 98.75 287 GLU A CA 1
ATOM 2244 C C . GLU A 1 287 ? 3.871 -23.172 -18.828 1 98.75 287 GLU A C 1
ATOM 2246 O O . GLU A 1 287 ? 4.75 -23.953 -18.453 1 98.75 287 GLU A O 1
ATOM 2251 N N . ALA A 1 288 ? 2.965 -23.516 -19.703 1 98.62 288 ALA A N 1
ATOM 2252 C CA . ALA A 1 288 ? 2.994 -24.812 -20.359 1 98.62 288 ALA A CA 1
ATOM 2253 C C . ALA A 1 288 ? 4.312 -25.031 -21.094 1 98.62 288 ALA A C 1
ATOM 2255 O O . ALA A 1 288 ? 4.91 -26.109 -21.016 1 98.62 288 ALA A O 1
ATOM 2256 N N . ASN A 1 289 ? 4.73 -24 -21.812 1 98.62 289 ASN A N 1
ATOM 2257 C CA . ASN A 1 289 ? 6 -24.078 -22.531 1 98.62 289 ASN A CA 1
ATOM 2258 C C . ASN A 1 289 ? 7.172 -24.281 -21.578 1 98.62 289 ASN A C 1
ATOM 2260 O O . ASN A 1 289 ? 8.109 -25.016 -21.875 1 98.62 289 ASN A O 1
ATOM 2264 N N . GLU A 1 290 ? 7.121 -23.594 -20.453 1 98.75 290 GLU A N 1
ATOM 2265 C CA . GLU A 1 290 ? 8.18 -23.766 -19.469 1 98.75 290 GLU A CA 1
ATOM 2266 C C . GLU A 1 290 ? 8.242 -25.203 -18.969 1 98.75 290 GLU A C 1
ATOM 2268 O O . GLU A 1 290 ? 9.328 -25.766 -18.844 1 98.75 290 GLU A O 1
ATOM 2273 N N . VAL A 1 291 ? 7.117 -25.812 -18.672 1 98.81 291 VAL A N 1
ATOM 2274 C CA . VAL A 1 291 ? 7.039 -27.188 -18.219 1 98.81 291 VAL A CA 1
ATOM 2275 C C . VAL A 1 291 ? 7.645 -28.125 -19.266 1 98.81 291 VAL A C 1
ATOM 2277 O O . VAL A 1 291 ? 8.492 -28.953 -18.953 1 98.81 291 VAL A O 1
ATOM 2280 N N . ARG A 1 292 ? 7.25 -27.984 -20.516 1 98.81 292 ARG A N 1
ATOM 2281 C CA . ARG A 1 292 ? 7.758 -28.812 -21.609 1 98.81 292 ARG A CA 1
ATOM 2282 C C . ARG A 1 292 ? 9.273 -28.703 -21.719 1 98.81 292 ARG A C 1
ATOM 2284 O O . ARG A 1 292 ? 9.977 -29.703 -21.812 1 98.81 292 ARG A O 1
ATOM 2291 N N . ASN A 1 293 ? 9.727 -27.438 -21.734 1 98.5 293 ASN A N 1
ATOM 2292 C CA . ASN A 1 293 ? 11.156 -27.188 -21.875 1 98.5 293 ASN A CA 1
ATOM 2293 C C . ASN A 1 293 ? 11.953 -27.875 -20.766 1 98.5 293 ASN A C 1
ATOM 2295 O O . ASN A 1 293 ? 13 -28.469 -21.016 1 98.5 293 ASN A O 1
ATOM 2299 N N . CYS A 1 294 ? 11.492 -27.812 -19.547 1 98.81 294 CYS A N 1
ATOM 2300 C CA . CYS A 1 294 ? 12.18 -28.422 -18.406 1 98.81 294 CYS A CA 1
ATOM 2301 C C . CYS A 1 294 ? 12.156 -29.938 -18.5 1 98.81 294 CYS A C 1
ATOM 2303 O O . CYS A 1 294 ? 13.18 -30.594 -18.312 1 98.81 294 CYS A O 1
ATOM 2305 N N . ILE A 1 295 ? 10.984 -30.484 -18.812 1 98.69 295 ILE A N 1
ATOM 2306 C CA . ILE A 1 295 ? 10.844 -31.938 -18.906 1 98.69 295 ILE A CA 1
ATOM 2307 C C . ILE A 1 295 ? 11.766 -32.5 -19.984 1 98.69 295 ILE A C 1
ATOM 2309 O O . ILE A 1 295 ? 12.461 -33.5 -19.766 1 98.69 295 ILE A O 1
ATOM 2313 N N . LEU A 1 296 ? 11.812 -31.828 -21.125 1 98.31 296 LEU A N 1
ATOM 2314 C CA . LEU A 1 296 ? 12.633 -32.281 -22.25 1 98.31 296 LEU A CA 1
ATOM 2315 C C . LEU A 1 296 ? 14.117 -32.25 -21.891 1 98.31 296 LEU A C 1
ATOM 2317 O O . LEU A 1 296 ? 14.914 -33 -22.422 1 98.31 296 LEU A O 1
ATOM 2321 N N . LYS A 1 297 ? 14.445 -31.422 -20.953 1 98.31 297 LYS A N 1
ATOM 2322 C CA . LYS A 1 297 ? 15.836 -31.297 -20.531 1 98.31 297 LYS A CA 1
ATOM 2323 C C . LYS A 1 297 ? 16.141 -32.188 -19.344 1 98.31 297 LYS A C 1
ATOM 2325 O O . LYS A 1 297 ? 17.234 -32.156 -18.781 1 98.31 297 LYS A O 1
ATOM 2330 N N . GLY A 1 298 ? 15.172 -32.938 -18.891 1 98.19 298 GLY A N 1
ATOM 2331 C CA . GLY A 1 298 ? 15.359 -33.875 -17.797 1 98.19 298 GLY A CA 1
ATOM 2332 C C . GLY A 1 298 ? 15.383 -33.219 -16.422 1 98.19 298 GLY A C 1
ATOM 2333 O O . GLY A 1 298 ? 15.875 -33.781 -15.453 1 98.19 298 GLY A O 1
ATOM 2334 N N . MET A 1 299 ? 14.852 -31.984 -16.328 1 98.62 299 MET A N 1
ATOM 2335 C CA . MET A 1 299 ? 14.828 -31.25 -15.07 1 98.62 299 MET A CA 1
ATOM 2336 C C . MET A 1 299 ? 13.664 -31.703 -14.195 1 98.62 299 MET A C 1
ATOM 2338 O O . MET A 1 299 ? 12.617 -32.094 -14.711 1 98.62 299 MET A O 1
ATOM 2342 N N . ILE A 1 300 ? 13.836 -31.625 -12.898 1 98.56 300 ILE A N 1
ATOM 2343 C CA . ILE A 1 300 ? 12.766 -32.031 -12 1 98.56 300 ILE A CA 1
ATOM 2344 C C . ILE A 1 300 ? 12.062 -30.812 -11.43 1 98.56 300 ILE A C 1
ATOM 2346 O O . ILE A 1 300 ? 11.031 -30.938 -10.758 1 98.56 300 ILE A O 1
ATOM 2350 N N . GLU A 1 301 ? 12.648 -29.625 -11.594 1 98.69 301 GLU A N 1
ATOM 2351 C CA . GLU A 1 301 ? 12.062 -28.359 -11.203 1 98.69 301 GLU A CA 1
ATOM 2352 C C . GLU A 1 301 ? 12.359 -27.266 -12.227 1 98.69 301 GLU A C 1
ATOM 2354 O O . GLU A 1 301 ? 13.289 -27.391 -13.023 1 98.69 301 GLU A O 1
ATOM 2359 N N . SER A 1 302 ? 11.586 -26.266 -12.281 1 98.75 302 SER A N 1
ATOM 2360 C CA . SER A 1 302 ? 11.797 -25.125 -13.172 1 98.75 302 SER A CA 1
ATOM 2361 C C . SER A 1 302 ? 12.719 -24.078 -12.539 1 98.75 302 SER A C 1
ATOM 2363 O O . SER A 1 302 ? 12.57 -23.75 -11.359 1 98.75 302 SER A O 1
ATOM 2365 N N . PRO A 1 303 ? 13.656 -23.547 -13.297 1 98.06 303 PRO A N 1
ATOM 2366 C CA . PRO A 1 303 ? 14.445 -22.438 -12.766 1 98.06 303 PRO A CA 1
ATOM 2367 C C . PRO A 1 303 ? 13.609 -21.188 -12.5 1 98.06 303 PRO A C 1
ATOM 2369 O O . PRO A 1 303 ? 14.023 -20.312 -11.734 1 98.06 303 PRO A O 1
ATOM 2372 N N . LYS A 1 304 ? 12.445 -21.047 -13.094 1 98.06 304 LYS A N 1
ATOM 2373 C CA . LYS A 1 304 ? 11.57 -19.891 -12.891 1 98.06 304 LYS A CA 1
ATOM 2374 C C . LYS A 1 304 ? 10.758 -20.031 -11.609 1 98.06 304 LYS A C 1
ATOM 2376 O O . LYS A 1 304 ? 10.398 -19.031 -10.984 1 98.06 304 LYS A O 1
ATOM 2381 N N . VAL A 1 305 ? 10.398 -21.266 -11.266 1 98.44 305 VAL A N 1
ATOM 2382 C CA . VAL A 1 305 ? 9.664 -21.578 -10.047 1 98.44 305 VAL A CA 1
ATOM 2383 C C . VAL A 1 305 ? 10.336 -22.75 -9.32 1 98.44 305 VAL A C 1
ATOM 2385 O O . VAL A 1 305 ? 9.766 -23.844 -9.234 1 98.44 305 VAL A O 1
ATOM 2388 N N . PRO A 1 306 ? 11.469 -22.516 -8.789 1 98.44 306 PRO A N 1
ATOM 2389 C CA . PRO A 1 306 ? 12.203 -23.625 -8.172 1 98.44 306 PRO A CA 1
ATOM 2390 C C . PRO A 1 306 ? 11.523 -24.141 -6.906 1 98.44 306 PRO A C 1
ATOM 2392 O O . PRO A 1 306 ? 10.75 -23.422 -6.273 1 98.44 306 PRO A O 1
ATOM 2395 N N . HIS A 1 307 ? 11.812 -25.344 -6.531 1 98.75 307 HIS A N 1
ATOM 2396 C CA . HIS A 1 307 ? 11.203 -26 -5.387 1 98.75 307 HIS A CA 1
ATOM 2397 C C . HIS A 1 307 ? 11.445 -25.234 -4.098 1 98.75 307 HIS A C 1
ATOM 2399 O O . HIS A 1 307 ? 10.562 -25.141 -3.246 1 98.75 307 HIS A O 1
ATOM 2405 N N . ASN A 1 308 ? 12.609 -24.641 -3.938 1 98.38 308 ASN A N 1
ATOM 2406 C CA . ASN A 1 308 ? 12.922 -23.906 -2.713 1 98.38 308 ASN A CA 1
ATOM 2407 C C . ASN A 1 308 ? 12.047 -22.672 -2.559 1 98.38 308 ASN A C 1
ATOM 2409 O O . ASN A 1 308 ? 11.727 -22.266 -1.438 1 98.38 308 ASN A O 1
ATOM 2413 N N . VAL A 1 309 ? 11.719 -22.047 -3.68 1 98.12 309 VAL A N 1
ATOM 2414 C CA . VAL A 1 309 ? 10.844 -20.891 -3.625 1 98.12 309 VAL A CA 1
ATOM 2415 C C . VAL A 1 309 ? 9.438 -21.312 -3.229 1 98.12 309 VAL A C 1
ATOM 2417 O O . VAL A 1 309 ? 8.773 -20.641 -2.434 1 98.12 309 VAL A O 1
ATOM 2420 N N . SER A 1 310 ? 8.945 -22.422 -3.816 1 98.88 310 SER A N 1
ATOM 2421 C CA . SER A 1 310 ? 7.645 -22.938 -3.41 1 98.88 310 SER A CA 1
ATOM 2422 C C . SER A 1 310 ? 7.613 -23.25 -1.917 1 98.88 310 SER A C 1
ATOM 2424 O O . SER A 1 310 ? 6.609 -23 -1.246 1 98.88 310 SER A O 1
ATOM 2426 N N . LEU A 1 311 ? 8.688 -23.812 -1.384 1 98.88 311 LEU A N 1
ATOM 2427 C CA . LEU A 1 311 ? 8.789 -24.078 0.047 1 98.88 311 LEU A CA 1
ATOM 2428 C C . LEU A 1 311 ? 8.758 -22.766 0.844 1 98.88 311 LEU A C 1
ATOM 2430 O O . LEU A 1 311 ? 8.062 -22.688 1.859 1 98.88 311 LEU A O 1
ATOM 2434 N N . LEU A 1 312 ? 9.5 -21.781 0.381 1 98.81 312 LEU A N 1
ATOM 2435 C CA . LEU A 1 312 ? 9.547 -20.5 1.058 1 98.81 312 LEU A CA 1
ATOM 2436 C C . LEU A 1 312 ? 8.164 -19.844 1.077 1 98.81 312 LEU A C 1
ATOM 2438 O O . LEU A 1 312 ? 7.727 -19.344 2.111 1 98.81 312 LEU A O 1
ATOM 2442 N N . ILE A 1 313 ? 7.504 -19.859 -0.025 1 98.81 313 ILE A N 1
ATOM 2443 C CA . ILE A 1 313 ? 6.172 -19.266 -0.132 1 98.81 313 ILE A CA 1
ATOM 2444 C C . ILE A 1 313 ? 5.23 -19.953 0.853 1 98.81 313 ILE A C 1
ATOM 2446 O O . ILE A 1 313 ? 4.484 -19.297 1.576 1 98.81 313 ILE A O 1
ATOM 2450 N N . ALA A 1 314 ? 5.254 -21.312 0.868 1 98.88 314 ALA A N 1
ATOM 2451 C CA . ALA A 1 314 ? 4.406 -22.062 1.792 1 98.88 314 ALA A CA 1
ATOM 2452 C C . ALA A 1 314 ? 4.719 -21.703 3.24 1 98.88 314 ALA A C 1
ATOM 2454 O O . ALA A 1 314 ? 3.805 -21.531 4.055 1 98.88 314 ALA A O 1
ATOM 2455 N N . GLN A 1 315 ? 5.98 -21.594 3.543 1 98.88 315 GLN A N 1
ATOM 2456 C CA . GLN A 1 315 ? 6.414 -21.219 4.883 1 98.88 315 GLN A CA 1
ATOM 2457 C C . GLN A 1 315 ? 5.867 -19.844 5.277 1 98.88 315 GLN A C 1
ATOM 2459 O O . GLN A 1 315 ? 5.359 -19.672 6.387 1 98.88 315 GLN A O 1
ATOM 2464 N N . LEU A 1 316 ? 6.023 -18.891 4.422 1 98.88 316 LEU A N 1
ATOM 2465 C CA . LEU A 1 316 ? 5.551 -17.531 4.676 1 98.88 316 LEU A CA 1
ATOM 2466 C C . LEU A 1 316 ? 4.035 -17.5 4.828 1 98.88 316 LEU A C 1
ATOM 2468 O O . LEU A 1 316 ? 3.51 -16.844 5.727 1 98.88 316 LEU A O 1
ATOM 2472 N N . GLU A 1 317 ? 3.342 -18.234 3.939 1 98.88 317 GLU A N 1
ATOM 2473 C CA . GLU A 1 317 ? 1.887 -18.297 4.035 1 98.88 317 GLU A CA 1
ATOM 2474 C C . GLU A 1 317 ? 1.445 -18.875 5.371 1 98.88 317 GLU A C 1
ATOM 2476 O O . GLU A 1 317 ? 0.482 -18.406 5.977 1 98.88 317 GLU A O 1
ATOM 2481 N N . ASP A 1 318 ? 2.139 -19.953 5.797 1 98.81 318 ASP A N 1
ATOM 2482 C CA . ASP A 1 318 ? 1.826 -20.547 7.094 1 98.81 318 ASP A CA 1
ATOM 2483 C C . ASP A 1 318 ? 1.93 -19.516 8.211 1 98.81 318 ASP A C 1
ATOM 2485 O O . ASP A 1 318 ? 1.026 -19.406 9.039 1 98.81 318 ASP A O 1
ATOM 2489 N N . GLU A 1 319 ? 3.025 -18.781 8.234 1 98.81 319 GLU A N 1
ATOM 2490 C CA . GLU A 1 319 ? 3.27 -17.797 9.289 1 98.81 319 GLU A CA 1
ATOM 2491 C C . GLU A 1 319 ? 2.236 -16.672 9.242 1 98.81 319 GLU A C 1
ATOM 2493 O O . GLU A 1 319 ? 1.722 -16.266 10.281 1 98.81 319 GLU A O 1
ATOM 2498 N N . ILE A 1 320 ? 1.924 -16.156 8.086 1 98.81 320 ILE A N 1
ATOM 2499 C CA . ILE A 1 320 ? 0.947 -15.094 7.891 1 98.81 320 ILE A CA 1
ATOM 2500 C C . ILE A 1 320 ? -0.415 -15.547 8.422 1 98.81 320 ILE A C 1
ATOM 2502 O O . ILE A 1 320 ? -1.061 -14.82 9.18 1 98.81 320 ILE A O 1
ATOM 2506 N N . ARG A 1 321 ? -0.86 -16.734 8.008 1 98.69 321 ARG A N 1
ATOM 2507 C CA . ARG A 1 321 ? -2.148 -17.281 8.438 1 98.69 321 ARG A CA 1
ATOM 2508 C C . ARG A 1 321 ? -2.197 -17.438 9.953 1 98.69 321 ARG A C 1
ATOM 2510 O O . ARG A 1 321 ? -3.2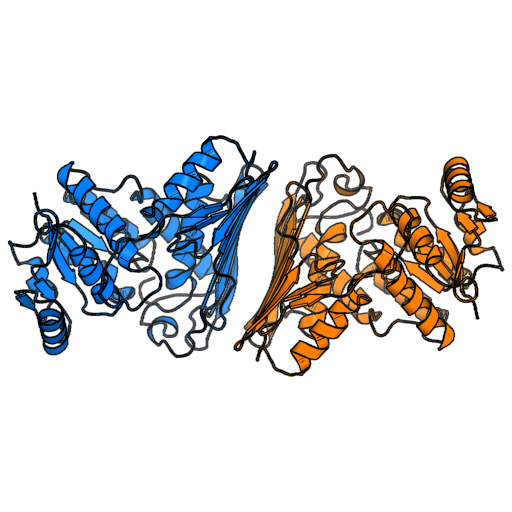05 -17.125 10.586 1 98.69 321 ARG A O 1
ATOM 2517 N N . LYS A 1 322 ? -1.108 -17.984 10.469 1 98.5 322 LYS A N 1
ATOM 2518 C CA . LYS A 1 322 ? -1.026 -18.156 11.914 1 98.5 322 LYS A CA 1
ATOM 2519 C C . LYS A 1 322 ? -1.263 -16.844 12.648 1 98.5 322 LYS A C 1
ATOM 2521 O O . LYS A 1 322 ? -2.041 -16.781 13.602 1 98.5 322 LYS A O 1
ATOM 2526 N N . GLN A 1 323 ? -0.649 -15.773 12.203 1 98.12 323 GLN A N 1
ATOM 2527 C CA . GLN A 1 323 ? -0.756 -14.469 12.852 1 98.12 323 GLN A CA 1
ATOM 2528 C C . GLN A 1 323 ? -2.17 -13.906 12.727 1 98.12 323 GLN A C 1
ATOM 2530 O O . GLN A 1 323 ? -2.676 -13.273 13.664 1 98.12 323 GLN A O 1
ATOM 2535 N N . ILE A 1 324 ? -2.775 -14.109 11.617 1 97.88 324 ILE A N 1
ATOM 2536 C CA . ILE A 1 324 ? -4.094 -13.547 11.352 1 97.88 324 ILE A CA 1
ATOM 2537 C C . ILE A 1 324 ? -5.168 -14.391 12.031 1 97.88 324 ILE A C 1
ATOM 2539 O O . ILE A 1 324 ? -6.285 -13.922 12.258 1 97.88 324 ILE A O 1
ATOM 2543 N N . GLY A 1 325 ? -4.863 -15.703 12.25 1 97.81 325 GLY A N 1
ATOM 2544 C CA . GLY A 1 325 ? -5.773 -16.594 12.953 1 97.81 325 GLY A CA 1
ATOM 2545 C C . GLY A 1 325 ? -6.535 -17.531 12.023 1 97.81 325 GLY A C 1
ATOM 2546 O O . GLY A 1 325 ? -7.672 -17.906 12.305 1 97.81 325 GLY A O 1
ATOM 2547 N N . VAL A 1 326 ? -5.938 -17.859 10.906 1 97.88 326 VAL A N 1
ATOM 2548 C CA . VAL A 1 326 ? -6.566 -18.766 9.953 1 97.88 326 VAL A CA 1
ATOM 2549 C C . VAL A 1 326 ? -5.988 -20.172 10.117 1 97.88 326 VAL A C 1
ATOM 2551 O O . VAL A 1 326 ? -4.77 -20.344 10.109 1 97.88 326 VAL A O 1
ATOM 2554 N N . THR A 1 327 ? -6.824 -21.125 10.188 1 97.31 327 THR A N 1
ATOM 2555 C CA . THR A 1 327 ? -6.422 -22.531 10.234 1 97.31 327 THR A CA 1
ATOM 2556 C C . THR A 1 327 ? -7.312 -23.375 9.336 1 97.31 327 THR A C 1
ATOM 2558 O O . THR A 1 327 ? -8.5 -23.094 9.18 1 97.31 327 THR A O 1
ATOM 2561 N N . TYR A 1 328 ? -6.73 -24.422 8.773 1 97.62 328 TYR A N 1
ATOM 2562 C CA . TYR A 1 328 ? -7.457 -25.375 7.949 1 97.62 328 TYR A CA 1
ATOM 2563 C C . TYR A 1 328 ? -7.383 -26.781 8.539 1 97.62 328 TYR A C 1
ATOM 2565 O O . TYR A 1 328 ? -6.523 -27.062 9.383 1 97.62 328 TYR A O 1
ATOM 2573 N N . PRO A 1 329 ? -8.242 -27.672 8.086 1 96.06 329 PRO A N 1
ATOM 2574 C CA . PRO A 1 329 ? -8.188 -29.062 8.539 1 96.06 329 PRO A CA 1
ATOM 2575 C C . PRO A 1 329 ? -6.844 -29.734 8.242 1 96.06 329 PRO A C 1
ATOM 2577 O O . PRO A 1 329 ? -6.402 -30.594 8.992 1 96.06 329 PRO A O 1
ATOM 2580 N N . GLU A 1 330 ? -6.191 -29.297 7.273 1 95.94 330 GLU A N 1
ATOM 2581 C CA . GLU A 1 330 ? -4.934 -29.875 6.805 1 95.94 330 GLU A CA 1
ATOM 2582 C C . GLU A 1 330 ? -3.77 -29.469 7.703 1 95.94 330 GLU A C 1
ATOM 2584 O O . GLU A 1 330 ? -2.682 -30.031 7.613 1 95.94 330 GLU A O 1
ATOM 2589 N N . ASP A 1 331 ? -4 -28.531 8.539 1 95.62 331 ASP A N 1
ATOM 2590 C CA . ASP A 1 331 ? -2.908 -28 9.352 1 95.62 331 ASP A CA 1
ATOM 2591 C C . ASP A 1 331 ? -2.562 -28.969 10.484 1 95.62 331 ASP A C 1
ATOM 2593 O O . ASP A 1 331 ? -1.393 -29.109 10.852 1 95.62 331 ASP A O 1
ATOM 2597 N N . MET B 1 1 ? -12.297 42.062 8.492 1 90.81 1 MET B N 1
ATOM 2598 C CA . MET B 1 1 ? -11.188 42.375 9.391 1 90.81 1 MET B CA 1
ATOM 2599 C C . MET B 1 1 ? -9.977 41.5 9.062 1 90.81 1 MET B C 1
ATOM 2601 O O . MET B 1 1 ? -10.109 40.312 8.805 1 90.81 1 MET B O 1
ATOM 2605 N N . ALA B 1 2 ? -8.844 42.125 9.148 1 95.94 2 ALA B N 1
ATOM 2606 C CA . ALA B 1 2 ? -7.617 41.406 8.789 1 95.94 2 ALA B CA 1
ATOM 2607 C C . ALA B 1 2 ? -7.027 40.688 9.992 1 95.94 2 ALA B C 1
ATOM 2609 O O . ALA B 1 2 ? -7.086 41.188 11.117 1 95.94 2 ALA B O 1
ATOM 2610 N N . ILE B 1 3 ? -6.602 39.5 9.781 1 98.31 3 ILE B N 1
ATOM 2611 C CA . ILE B 1 3 ? -5.777 38.812 10.773 1 98.31 3 ILE B CA 1
ATOM 2612 C C . ILE B 1 3 ? -4.332 39.312 10.672 1 98.31 3 ILE B C 1
ATOM 2614 O O . ILE B 1 3 ? -3.748 39.312 9.586 1 98.31 3 ILE B O 1
ATOM 2618 N N . HIS B 1 4 ? -3.824 39.781 11.75 1 98.5 4 HIS B N 1
ATOM 2619 C CA . HIS B 1 4 ? -2.416 40.156 11.828 1 98.5 4 HIS B CA 1
ATOM 2620 C C . HIS B 1 4 ? -1.562 39 12.297 1 98.5 4 HIS B C 1
ATOM 2622 O O . HIS B 1 4 ? -1.645 38.594 13.461 1 98.5 4 HIS B O 1
ATOM 2628 N N . TRP B 1 5 ? -0.701 38.531 11.367 1 98.81 5 TRP B N 1
ATOM 2629 C CA . TRP B 1 5 ? 0.041 37.312 11.594 1 98.81 5 TRP B CA 1
ATOM 2630 C C . TRP B 1 5 ? 1.428 37.594 12.156 1 98.81 5 TRP B C 1
ATOM 2632 O O . TRP B 1 5 ? 2.113 38.5 11.688 1 98.81 5 TRP B O 1
ATOM 2642 N N . GLY B 1 6 ? 1.819 36.875 13.172 1 98.81 6 GLY B N 1
ATOM 2643 C CA . GLY B 1 6 ? 3.217 36.688 13.508 1 98.81 6 GLY B CA 1
ATOM 2644 C C . GLY B 1 6 ? 3.75 35.344 13.016 1 98.81 6 GLY B C 1
ATOM 2645 O O . GLY B 1 6 ? 3.037 34.344 13.039 1 98.81 6 GLY B O 1
ATOM 2646 N N . ILE B 1 7 ? 4.996 35.312 12.609 1 98.88 7 ILE B N 1
ATOM 2647 C CA . ILE B 1 7 ? 5.629 34.094 12.102 1 98.88 7 ILE B CA 1
ATOM 2648 C C . ILE B 1 7 ? 6.723 33.656 13.07 1 98.88 7 ILE B C 1
ATOM 2650 O O . ILE B 1 7 ? 7.676 34.375 13.328 1 98.88 7 ILE B O 1
ATOM 2654 N N . ALA B 1 8 ? 6.523 32.5 13.641 1 98.81 8 ALA B N 1
ATOM 2655 C CA . ALA B 1 8 ? 7.562 31.891 14.477 1 98.81 8 ALA B CA 1
ATOM 2656 C C . ALA B 1 8 ? 8.383 30.875 13.68 1 98.81 8 ALA B C 1
ATOM 2658 O O . ALA B 1 8 ? 7.906 29.781 13.367 1 98.81 8 ALA B O 1
ATOM 2659 N N . GLY B 1 9 ? 9.609 31.141 13.461 1 97.94 9 GLY B N 1
ATOM 2660 C CA . GLY B 1 9 ? 10.477 30.328 12.633 1 97.94 9 GLY B CA 1
ATOM 2661 C C . GLY B 1 9 ? 10.609 30.844 11.211 1 97.94 9 GLY B C 1
ATOM 2662 O O . GLY B 1 9 ? 9.609 31.047 10.523 1 97.94 9 GLY B O 1
ATOM 2663 N N . ALA B 1 10 ? 11.781 31.078 10.758 1 97.38 10 ALA B N 1
ATOM 2664 C CA . ALA B 1 10 ? 12.062 31.641 9.438 1 97.38 10 ALA B CA 1
ATOM 2665 C C . ALA B 1 10 ? 12.578 30.578 8.484 1 97.38 10 ALA B C 1
ATOM 2667 O O . ALA B 1 10 ? 13.578 30.781 7.789 1 97.38 10 ALA B O 1
ATOM 2668 N N . GLY B 1 11 ? 11.898 29.406 8.555 1 95.94 11 GLY B N 1
ATOM 2669 C CA . GLY B 1 11 ? 12.312 28.297 7.719 1 95.94 11 GLY B CA 1
ATOM 2670 C C . GLY B 1 11 ? 11.57 28.219 6.398 1 95.94 11 GLY B C 1
ATOM 2671 O O . GLY B 1 11 ? 10.867 29.172 6.023 1 95.94 11 GLY B O 1
ATOM 2672 N N . LYS B 1 12 ? 11.789 27.188 5.637 1 97.25 12 LYS B N 1
ATOM 2673 C CA . LYS B 1 12 ? 11.273 27 4.285 1 97.25 12 LYS B CA 1
ATOM 2674 C C . LYS B 1 12 ? 9.75 26.984 4.273 1 97.25 12 LYS B C 1
ATOM 2676 O O . LYS B 1 12 ? 9.125 27.562 3.383 1 97.25 12 LYS B O 1
ATOM 2681 N N . ILE B 1 13 ? 9.148 26.297 5.273 1 98.06 13 ILE B N 1
ATOM 2682 C CA . ILE B 1 13 ? 7.695 26.203 5.273 1 98.06 13 ILE B CA 1
ATOM 2683 C C . ILE B 1 13 ? 7.082 27.547 5.629 1 98.06 13 ILE B C 1
ATOM 2685 O O . ILE B 1 13 ? 6.02 27.906 5.117 1 98.06 13 ILE B O 1
ATOM 2689 N N . SER B 1 14 ? 7.719 28.297 6.512 1 98.75 14 SER B N 1
ATOM 2690 C CA . SER B 1 14 ? 7.27 29.641 6.84 1 98.75 14 SER B CA 1
ATOM 2691 C C . SER B 1 14 ? 7.332 30.547 5.621 1 98.75 14 SER B C 1
ATOM 2693 O O . SER B 1 14 ? 6.441 31.375 5.41 1 98.75 14 SER B O 1
ATOM 2695 N N . HIS B 1 15 ? 8.445 30.406 4.863 1 98.56 15 HIS B N 1
ATOM 2696 C CA . HIS B 1 15 ? 8.523 31.141 3.602 1 98.56 15 HIS B CA 1
ATOM 2697 C C . HIS B 1 15 ? 7.309 30.875 2.729 1 98.56 15 HIS B C 1
ATOM 2699 O O . HIS B 1 15 ? 6.684 31.797 2.215 1 98.56 15 HIS B O 1
ATOM 2705 N N . ASP B 1 16 ? 6.98 29.609 2.574 1 98.81 16 ASP B N 1
ATOM 2706 C CA . ASP B 1 16 ? 5.863 29.219 1.715 1 98.81 16 ASP B CA 1
ATOM 2707 C C . ASP B 1 16 ? 4.543 29.766 2.258 1 98.81 16 ASP B C 1
ATOM 2709 O O . ASP B 1 16 ? 3.674 30.188 1.491 1 98.81 16 ASP B O 1
ATOM 2713 N N . PHE B 1 17 ? 4.387 29.734 3.572 1 98.75 17 PHE B N 1
ATOM 2714 C CA . PHE B 1 17 ? 3.16 30.234 4.191 1 98.75 17 PHE B CA 1
ATOM 2715 C C . PHE B 1 17 ? 2.984 31.719 3.922 1 98.75 17 PHE B C 1
ATOM 2717 O O . PHE B 1 17 ? 1.923 32.156 3.473 1 98.75 17 PHE B O 1
ATOM 2724 N N . VAL B 1 18 ? 4.016 32.469 4.129 1 98.56 18 VAL B N 1
ATOM 2725 C CA . VAL B 1 18 ? 3.955 33.906 3.932 1 98.56 18 VAL B CA 1
ATOM 2726 C C . VAL B 1 18 ? 3.715 34.219 2.457 1 98.56 18 VAL B C 1
ATOM 2728 O O . VAL B 1 18 ? 2.898 35.094 2.123 1 98.56 18 VAL B O 1
ATOM 2731 N N . SER B 1 19 ? 4.43 33.5 1.591 1 98.31 19 SER B N 1
ATOM 2732 C CA . SER B 1 19 ? 4.223 33.688 0.158 1 98.31 19 SER B CA 1
ATOM 2733 C C . SER B 1 19 ? 2.775 33.375 -0.231 1 98.31 19 SER B C 1
ATOM 2735 O O . SER B 1 19 ? 2.215 34.062 -1.103 1 98.31 19 SER B O 1
ATOM 2737 N N . SER B 1 20 ? 2.186 32.375 0.406 1 98.38 20 SER B N 1
ATOM 2738 C CA . SER B 1 20 ? 0.788 32.031 0.15 1 98.38 20 SER B CA 1
ATOM 2739 C C . SER B 1 20 ? -0.143 33.156 0.627 1 98.38 20 SER B C 1
ATOM 2741 O O . SER B 1 20 ? -1.131 33.469 -0.038 1 98.38 20 SER B O 1
ATOM 2743 N N . LEU B 1 21 ? 0.128 33.781 1.778 1 97.69 21 LEU B N 1
ATOM 2744 C CA . LEU B 1 21 ? -0.684 34.844 2.312 1 97.69 21 LEU B CA 1
ATOM 2745 C C . LEU B 1 21 ? -0.691 36.031 1.358 1 97.69 21 LEU B C 1
ATOM 2747 O O . LEU B 1 21 ? -1.688 36.781 1.267 1 97.69 21 LEU B O 1
ATOM 2751 N N . GLN B 1 22 ? 0.356 36.156 0.658 1 95 22 GLN B N 1
ATOM 2752 C CA . GLN B 1 22 ? 0.509 37.312 -0.233 1 95 22 GLN B CA 1
ATOM 2753 C C . GLN B 1 22 ? -0.402 37.188 -1.45 1 95 22 GLN B C 1
ATOM 2755 O O . GLN B 1 22 ? -0.612 38.156 -2.178 1 95 22 GLN B O 1
ATOM 2760 N N . THR B 1 23 ? -0.96 36 -1.663 1 95.81 23 THR B N 1
ATOM 2761 C CA . THR B 1 23 ? -1.921 35.812 -2.744 1 95.81 23 THR B CA 1
ATOM 2762 C C . THR B 1 23 ? -3.314 36.281 -2.312 1 95.81 23 THR B C 1
ATOM 2764 O O . THR B 1 23 ? -4.223 36.375 -3.141 1 95.81 23 THR B O 1
ATOM 2767 N N . LEU B 1 24 ? -3.484 36.562 -1.018 1 96.62 24 LEU B N 1
ATOM 2768 C CA . LEU B 1 24 ? -4.77 36.938 -0.443 1 96.62 24 LEU B CA 1
ATOM 2769 C C . LEU B 1 24 ? -4.836 38.438 -0.208 1 96.62 24 LEU B C 1
ATOM 2771 O O . LEU B 1 24 ? -3.803 39.094 -0.084 1 96.62 24 LEU B O 1
ATOM 2775 N N . PRO B 1 25 ? -6.016 39 -0.173 1 96.06 25 PRO B N 1
ATOM 2776 C CA . PRO B 1 25 ? -6.129 40.438 0.033 1 96.06 25 PRO B CA 1
ATOM 2777 C C . PRO B 1 25 ? -5.527 40.906 1.359 1 96.06 25 PRO B C 1
ATOM 2779 O O . PRO B 1 25 ? -5.719 40.25 2.387 1 96.06 25 PRO B O 1
ATOM 2782 N N . GLU B 1 26 ? -4.887 42 1.349 1 94.94 26 GLU B N 1
ATOM 2783 C CA . GLU B 1 26 ? -4.297 42.594 2.555 1 94.94 26 GLU B CA 1
ATOM 2784 C C . GLU B 1 26 ? -5.371 42.938 3.572 1 94.94 26 GLU B C 1
ATOM 2786 O O . GLU B 1 26 ? -5.086 43.062 4.766 1 94.94 26 GLU B O 1
ATOM 2791 N N . SER B 1 27 ? -6.566 43.156 3.094 1 97.62 27 SER B N 1
ATOM 2792 C CA . SER B 1 27 ? -7.684 43.469 3.982 1 97.62 27 SER B CA 1
ATOM 2793 C C . SER B 1 27 ? -8.062 42.219 4.809 1 97.62 27 SER B C 1
ATOM 2795 O O . SER B 1 27 ? -8.797 42.344 5.793 1 97.62 27 SER B O 1
ATOM 2797 N N . GLU B 1 28 ? -7.457 41.094 4.43 1 98.25 28 GLU B N 1
ATOM 2798 C CA . GLU B 1 28 ? -7.84 39.844 5.113 1 98.25 28 GLU B CA 1
ATOM 2799 C C . GLU B 1 28 ? -6.672 39.281 5.914 1 98.25 28 GLU B C 1
ATOM 2801 O O . GLU B 1 28 ? -6.871 38.719 6.992 1 98.25 28 GLU B O 1
ATOM 2806 N N . HIS B 1 29 ? -5.5 39.406 5.363 1 98.38 29 HIS B N 1
ATOM 2807 C CA . HIS B 1 29 ? -4.305 38.844 5.988 1 98.38 29 HIS B CA 1
ATOM 2808 C C . HIS B 1 29 ? -3.133 39.812 5.895 1 98.38 29 HIS B C 1
ATOM 2810 O O . HIS B 1 29 ? -2.801 40.281 4.809 1 98.38 29 HIS B O 1
ATOM 2816 N N . VAL B 1 30 ? -2.473 40.062 6.965 1 97.75 30 VAL B N 1
ATOM 2817 C CA . VAL B 1 30 ? -1.285 40.906 7 1 97.75 30 VAL B CA 1
ATOM 2818 C C . VAL B 1 30 ? -0.219 40.25 7.887 1 97.75 30 VAL B C 1
ATOM 2820 O O . VAL B 1 30 ? -0.501 39.875 9.023 1 97.75 30 VAL B O 1
ATOM 2823 N N . VAL B 1 31 ? 0.975 40.094 7.375 1 98.44 31 VAL B N 1
ATOM 2824 C CA . VAL B 1 31 ? 2.084 39.625 8.195 1 98.44 31 VAL B CA 1
ATOM 2825 C C . VAL B 1 31 ? 2.791 40.812 8.844 1 98.44 31 VAL B C 1
ATOM 2827 O O . VAL B 1 31 ? 3.301 41.688 8.148 1 98.44 31 VAL B O 1
ATOM 2830 N N . VAL B 1 32 ? 2.908 40.781 10.156 1 97.62 32 VAL B N 1
ATOM 2831 C CA . VAL B 1 32 ? 3.373 41.969 10.859 1 97.62 32 VAL B CA 1
ATOM 2832 C C . VAL B 1 32 ? 4.785 41.719 11.383 1 97.62 32 VAL B C 1
ATOM 2834 O O . VAL B 1 32 ? 5.562 42.688 11.539 1 97.62 32 VAL B O 1
ATOM 2837 N N . ALA B 1 33 ? 5.07 40.469 11.695 1 98.5 33 ALA B N 1
ATOM 2838 C CA . ALA B 1 33 ? 6.352 40.219 12.352 1 98.5 33 ALA B CA 1
ATOM 2839 C C . ALA B 1 33 ? 6.82 38.781 12.109 1 98.5 33 ALA B C 1
ATOM 2841 O O . ALA B 1 33 ? 6.008 37.875 11.867 1 98.5 33 ALA B O 1
ATOM 2842 N N . VAL B 1 34 ? 8.133 38.625 12.148 1 98.75 34 VAL B N 1
ATOM 2843 C CA . VAL B 1 34 ? 8.766 37.312 12.125 1 98.75 34 VAL B CA 1
ATOM 2844 C C . VAL B 1 34 ? 9.797 37.219 13.242 1 98.75 34 VAL B C 1
ATOM 2846 O O . VAL B 1 34 ? 10.461 38.219 13.57 1 98.75 34 VAL B O 1
ATOM 2849 N N . ALA B 1 35 ? 9.859 36.094 13.867 1 98.62 35 ALA B N 1
ATOM 2850 C CA . ALA B 1 35 ? 10.883 35.844 14.883 1 98.62 35 ALA B CA 1
ATOM 2851 C C . ALA B 1 35 ? 11.68 34.594 14.547 1 98.62 35 ALA B C 1
ATOM 2853 O O . ALA B 1 35 ? 11.125 33.625 14.016 1 98.62 35 ALA B O 1
ATOM 2854 N N . ALA B 1 36 ? 12.93 34.562 14.82 1 96.81 36 ALA B N 1
ATOM 2855 C CA . ALA B 1 36 ? 13.836 33.406 14.742 1 96.81 36 ALA B CA 1
ATOM 2856 C C . ALA B 1 36 ? 14.859 33.438 15.875 1 96.81 36 ALA B C 1
ATOM 2858 O O . ALA B 1 36 ? 15.047 34.469 16.516 1 96.81 36 ALA B O 1
ATOM 2859 N N . ARG B 1 37 ? 15.484 32.25 16.047 1 90.88 37 ARG B N 1
ATOM 2860 C CA . ARG B 1 37 ? 16.469 32.156 17.109 1 90.88 37 ARG B CA 1
ATOM 2861 C C . ARG B 1 37 ? 17.656 33.094 16.844 1 90.88 37 ARG B C 1
ATOM 2863 O O . ARG B 1 37 ? 18.203 33.688 17.781 1 90.88 37 ARG B O 1
ATOM 2870 N N . GLU B 1 38 ? 17.938 33.219 15.586 1 92.94 38 GLU B N 1
ATOM 2871 C CA . GLU B 1 38 ? 18.984 34.156 15.156 1 92.94 38 GLU B CA 1
ATOM 2872 C C . GLU B 1 38 ? 18.375 35.406 14.492 1 92.94 38 GLU B C 1
ATOM 2874 O O . GLU B 1 38 ? 17.641 35.281 13.5 1 92.94 38 GLU B O 1
ATOM 2879 N N . LEU B 1 39 ? 18.797 36.531 14.984 1 94.69 39 LEU B N 1
ATOM 2880 C CA . LEU B 1 39 ? 18.234 37.781 14.492 1 94.69 39 LEU B CA 1
ATOM 2881 C C . LEU B 1 39 ? 18.484 37.938 12.992 1 94.69 39 LEU B C 1
ATOM 2883 O O . LEU B 1 39 ? 17.625 38.406 12.266 1 94.69 39 LEU B O 1
ATOM 2887 N N . SER B 1 40 ? 19.656 37.531 12.594 1 96.5 40 SER B N 1
ATOM 2888 C CA . SER B 1 40 ? 20 37.688 11.18 1 96.5 40 SER B CA 1
ATOM 2889 C C . SER B 1 40 ? 19.031 36.938 10.289 1 96.5 40 SER B C 1
ATOM 2891 O O . SER B 1 40 ? 18.656 37.406 9.219 1 96.5 40 SER B O 1
ATOM 2893 N N . ARG B 1 41 ? 18.641 35.75 10.781 1 96.25 41 ARG B N 1
ATOM 2894 C CA . ARG B 1 41 ? 17.688 34.938 10.023 1 96.25 41 ARG B CA 1
ATOM 2895 C C . ARG B 1 41 ? 16.328 35.625 9.953 1 96.25 41 ARG B C 1
ATOM 2897 O O . ARG B 1 41 ? 15.695 35.656 8.898 1 96.25 41 ARG B O 1
ATOM 2904 N N . ALA B 1 42 ? 15.914 36.156 11.07 1 97.62 42 ALA B N 1
ATOM 2905 C CA . ALA B 1 42 ? 14.641 36.906 11.117 1 97.62 42 ALA B CA 1
ATOM 2906 C C . ALA B 1 42 ? 14.68 38.125 10.211 1 97.62 42 ALA B C 1
ATOM 2908 O O . ALA B 1 42 ? 13.711 38.406 9.484 1 97.62 42 ALA B O 1
ATOM 2909 N N . GLN B 1 43 ? 15.773 38.812 10.234 1 97.94 43 GLN B N 1
ATOM 2910 C CA . GLN B 1 43 ? 15.914 40.031 9.438 1 97.94 43 GLN B CA 1
ATOM 2911 C C . GLN B 1 43 ? 15.961 39.719 7.949 1 97.94 43 GLN B C 1
ATOM 2913 O O . GLN B 1 43 ? 15.344 40.406 7.141 1 97.94 43 GLN B O 1
ATOM 2918 N N . ASN B 1 44 ? 16.719 38.719 7.586 1 97.88 44 ASN B N 1
ATOM 2919 C CA . ASN B 1 44 ? 16.766 38.312 6.191 1 97.88 44 ASN B CA 1
ATOM 2920 C C . ASN B 1 44 ? 15.367 37.906 5.688 1 97.88 44 ASN B C 1
ATOM 2922 O O . ASN B 1 44 ? 14.977 38.281 4.578 1 97.88 44 ASN B O 1
ATOM 2926 N N . PHE B 1 45 ? 14.711 37.156 6.555 1 98.12 45 PHE B N 1
ATOM 2927 C CA . PHE B 1 45 ? 13.352 36.75 6.234 1 98.12 45 PHE B CA 1
ATOM 2928 C C . PHE B 1 45 ? 12.422 37.938 6.109 1 98.12 45 PHE B C 1
ATOM 2930 O O . PHE B 1 45 ? 11.625 38.031 5.172 1 98.12 45 PHE B O 1
ATOM 2937 N N . SER B 1 46 ? 12.484 38.844 7.035 1 97.94 46 SER B N 1
ATOM 2938 C CA . SER B 1 46 ? 11.68 40.062 7.035 1 97.94 46 SER B CA 1
ATOM 2939 C C . SER B 1 46 ? 11.93 40.906 5.781 1 97.94 46 SER B C 1
ATOM 2941 O O . SER B 1 46 ? 10.984 41.406 5.176 1 97.94 46 SER B O 1
ATOM 2943 N N . SER B 1 47 ? 13.156 41.031 5.395 1 97.88 47 SER B N 1
ATOM 2944 C CA . SER B 1 47 ? 13.516 41.781 4.199 1 97.88 47 SER B CA 1
ATOM 2945 C C . SER B 1 47 ? 12.961 41.125 2.939 1 97.88 47 SER B C 1
ATOM 2947 O O . SER B 1 47 ? 12.414 41.812 2.068 1 97.88 47 SER B O 1
ATOM 2949 N N . LEU B 1 48 ? 13.117 39.844 2.895 1 96.94 48 LEU B N 1
ATOM 2950 C CA . LEU B 1 48 ? 12.68 39.094 1.73 1 96.94 48 LEU B CA 1
ATOM 2951 C C . LEU B 1 48 ? 11.18 39.219 1.515 1 96.94 48 LEU B C 1
ATOM 2953 O O . LEU B 1 48 ? 10.727 39.375 0.377 1 96.94 48 LEU B O 1
ATOM 2957 N N . HIS B 1 49 ? 10.406 39.281 2.611 1 97.56 49 HIS B N 1
ATOM 2958 C CA . HIS B 1 49 ? 8.953 39.219 2.514 1 97.56 49 HIS B CA 1
ATOM 2959 C C . HIS B 1 49 ? 8.352 40.594 2.811 1 97.56 49 HIS B C 1
ATOM 2961 O O . HIS B 1 49 ? 7.125 40.75 2.887 1 97.56 49 HIS B O 1
ATOM 2967 N N . LYS B 1 50 ? 9.172 41.594 3.02 1 96.38 50 LYS B N 1
ATOM 2968 C CA . LYS B 1 50 ? 8.742 42.969 3.312 1 96.38 50 LYS B CA 1
ATOM 2969 C C . LYS B 1 50 ? 7.844 43 4.547 1 96.38 50 LYS B C 1
ATOM 2971 O O . LYS B 1 50 ? 6.75 43.562 4.508 1 96.38 50 LYS B O 1
ATOM 2976 N N . ILE B 1 51 ? 8.305 42.344 5.586 1 97.25 51 ILE B N 1
ATOM 2977 C CA . ILE B 1 51 ? 7.641 42.344 6.883 1 97.25 51 ILE B CA 1
ATOM 2978 C C . ILE B 1 51 ? 8.219 43.438 7.773 1 97.25 51 ILE B C 1
ATOM 2980 O O . ILE B 1 51 ? 9.438 43.594 7.855 1 97.25 51 ILE B O 1
ATOM 2984 N N . LYS B 1 52 ? 7.469 44.094 8.414 1 95.56 52 LYS B N 1
ATOM 2985 C CA . LYS B 1 52 ? 7.836 45.344 9.117 1 95.56 52 LYS B CA 1
ATOM 2986 C C . LYS B 1 52 ? 8.75 45.031 10.305 1 95.56 52 LYS B C 1
ATOM 2988 O O . LYS B 1 52 ? 9.68 45.781 10.578 1 95.56 52 LYS B O 1
ATOM 2993 N N . LYS B 1 53 ? 8.438 43.938 11.07 1 97.81 53 LYS B N 1
ATOM 2994 C CA . LYS B 1 53 ? 9.148 43.656 12.32 1 97.81 53 LYS B CA 1
ATOM 2995 C C . LYS B 1 53 ? 9.883 42.344 12.266 1 97.81 53 LYS B C 1
ATOM 2997 O O . LYS B 1 53 ? 9.367 41.344 11.719 1 97.81 53 LYS B O 1
ATOM 3002 N N . ALA B 1 54 ? 11.086 42.312 12.773 1 98.12 54 ALA B N 1
ATOM 3003 C CA . ALA B 1 54 ? 11.898 41.125 12.945 1 98.12 54 ALA B CA 1
ATOM 3004 C C . ALA B 1 54 ? 12.414 41 14.383 1 98.12 54 ALA B C 1
ATOM 3006 O O . ALA B 1 54 ? 12.977 41.969 14.922 1 98.12 54 ALA B O 1
ATOM 3007 N N . PHE B 1 55 ? 12.195 39.875 14.984 1 98 55 PHE B N 1
ATOM 3008 C CA . PHE B 1 55 ? 12.578 39.688 16.375 1 98 55 PHE B CA 1
ATOM 3009 C C . PHE B 1 55 ? 13.602 38.594 16.516 1 98 55 PHE B C 1
ATOM 3011 O O . PHE B 1 55 ? 13.609 37.625 15.719 1 98 55 PHE B O 1
ATOM 3018 N N . ASP B 1 56 ? 14.422 38.594 17.562 1 95.56 56 ASP B N 1
ATOM 3019 C CA . ASP B 1 56 ? 15.43 37.594 17.828 1 95.56 56 ASP B CA 1
ATOM 3020 C C . ASP B 1 56 ? 14.938 36.594 18.891 1 95.56 56 ASP B C 1
ATOM 3022 O O . ASP B 1 56 ? 15.734 35.844 19.469 1 95.56 56 ASP B O 1
ATOM 3026 N N . SER B 1 57 ? 13.68 36.75 19.203 1 95.81 57 SER B N 1
ATOM 3027 C CA . SER B 1 57 ? 13.109 35.812 20.156 1 95.81 57 SER B CA 1
ATOM 3028 C C . SER B 1 57 ? 11.609 35.625 19.938 1 95.81 57 SER B C 1
ATOM 3030 O O . SER B 1 57 ? 10.922 36.562 19.516 1 95.81 57 SER B O 1
ATOM 3032 N N . TYR B 1 58 ? 11.133 34.469 20.375 1 98 58 TYR B N 1
ATOM 3033 C CA . TYR B 1 58 ? 9.711 34.188 20.25 1 98 58 TYR B CA 1
ATOM 3034 C C . TYR B 1 58 ? 8.906 34.875 21.328 1 98 58 TYR B C 1
ATOM 3036 O O . TYR B 1 58 ? 7.719 35.156 21.156 1 98 58 TYR B O 1
ATOM 3044 N N . THR B 1 59 ? 9.539 35.25 22.391 1 98.12 59 THR B N 1
ATOM 3045 C CA . THR B 1 59 ? 8.883 36 23.453 1 98.12 59 THR B CA 1
ATOM 3046 C C . THR B 1 59 ? 8.453 37.375 22.953 1 98.12 59 THR B C 1
ATOM 3048 O O . THR B 1 59 ? 7.355 37.844 23.25 1 98.12 59 THR B O 1
ATOM 3051 N N . LYS B 1 60 ? 9.352 38 22.188 1 97.88 60 LYS B N 1
ATOM 3052 C CA . LYS B 1 60 ? 9.023 39.312 21.625 1 97.88 60 LYS B CA 1
ATOM 3053 C C . LYS B 1 60 ? 7.84 39.219 20.672 1 97.88 60 LYS B C 1
ATOM 3055 O O . LYS B 1 60 ? 7.012 40.156 20.609 1 97.88 60 LYS B O 1
ATOM 3060 N N . LEU B 1 61 ? 7.828 38.188 19.953 1 97.88 61 LEU B N 1
ATOM 3061 C CA . LEU B 1 61 ? 6.699 37.938 19.062 1 97.88 61 LEU B CA 1
ATOM 3062 C C . LEU B 1 61 ? 5.402 37.812 19.859 1 97.88 61 LEU B C 1
ATOM 3064 O O . LEU B 1 61 ? 4.375 38.375 19.469 1 97.88 61 LEU B O 1
ATOM 3068 N N . ALA B 1 62 ? 5.426 37.125 20.984 1 98.5 62 ALA B N 1
ATOM 3069 C CA . ALA B 1 62 ? 4.27 36.875 21.844 1 98.5 62 ALA B CA 1
ATOM 3070 C C . ALA B 1 62 ? 3.779 38.156 22.5 1 98.5 62 ALA B C 1
ATOM 3072 O O . ALA B 1 62 ? 2.576 38.344 22.688 1 98.5 62 ALA B O 1
ATOM 3073 N N . GLU B 1 63 ? 4.668 39.062 22.734 1 98.31 63 GLU B N 1
ATOM 3074 C CA . GLU B 1 63 ? 4.363 40.281 23.484 1 98.31 63 GLU B CA 1
ATOM 3075 C C . GLU B 1 63 ? 3.85 41.375 22.562 1 98.31 63 GLU B C 1
ATOM 3077 O O . GLU B 1 63 ? 3.287 42.375 23.031 1 98.31 63 GLU B O 1
ATOM 3082 N N . ASP B 1 64 ? 4.07 41.188 21.297 1 98.12 64 ASP B N 1
ATOM 3083 C CA . ASP B 1 64 ? 3.666 42.219 20.344 1 98.12 64 ASP B CA 1
ATOM 3084 C C . ASP B 1 64 ? 2.145 42.312 20.25 1 98.12 64 ASP B C 1
ATOM 3086 O O . ASP B 1 64 ? 1.499 41.406 19.719 1 98.12 64 ASP B O 1
ATOM 3090 N N . ASN B 1 65 ? 1.564 43.438 20.562 1 97.56 65 ASN B N 1
ATOM 3091 C CA . ASN B 1 65 ? 0.119 43.625 20.672 1 97.56 65 ASN B CA 1
ATOM 3092 C C . ASN B 1 65 ? -0.526 43.781 19.297 1 97.56 65 ASN B C 1
ATOM 3094 O O . ASN B 1 65 ? -1.747 43.688 19.172 1 97.56 65 ASN B O 1
ATOM 3098 N N . ASP B 1 66 ? 0.283 43.906 18.297 1 97.56 66 ASP B N 1
ATOM 3099 C CA . ASP B 1 66 ? -0.247 44.062 16.953 1 97.56 66 ASP B CA 1
ATOM 3100 C C . ASP B 1 66 ? -0.575 42.719 16.312 1 97.56 66 ASP B C 1
ATOM 3102 O O . ASP B 1 66 ? -1.21 42.656 15.258 1 97.56 66 ASP B O 1
ATOM 3106 N N . ILE B 1 67 ? -0.212 41.656 17.016 1 98.44 67 ILE B N 1
ATOM 3107 C CA . ILE B 1 67 ? -0.35 40.312 16.422 1 98.44 67 ILE B CA 1
ATOM 3108 C C . ILE B 1 67 ? -1.602 39.656 16.984 1 98.44 67 ILE B C 1
ATOM 3110 O O . ILE B 1 67 ? -1.812 39.625 18.203 1 98.44 67 ILE B O 1
ATOM 3114 N N . ASP B 1 68 ? -2.432 39.094 16.094 1 98.62 68 ASP B N 1
ATOM 3115 C CA . ASP B 1 68 ? -3.627 38.344 16.469 1 98.62 68 ASP B CA 1
ATOM 3116 C C . ASP B 1 68 ? -3.33 36.875 16.547 1 98.62 68 ASP B C 1
ATOM 3118 O O . ASP B 1 68 ? -3.766 36.188 17.484 1 98.62 68 ASP B O 1
ATOM 3122 N N . ALA B 1 69 ? -2.664 36.344 15.547 1 98.81 69 ALA B N 1
ATOM 3123 C CA . ALA B 1 69 ? -2.416 34.906 15.391 1 98.81 69 ALA B CA 1
ATOM 3124 C C . ALA B 1 69 ? -0.964 34.656 15 1 98.81 69 ALA B C 1
ATOM 3126 O O . ALA B 1 69 ? -0.346 35.438 14.305 1 98.81 69 ALA B O 1
ATOM 3127 N N . VAL B 1 70 ? -0.458 33.531 15.453 1 98.94 70 VAL B N 1
ATOM 3128 C CA . VAL B 1 70 ? 0.925 33.188 15.148 1 98.94 70 VAL B CA 1
ATOM 3129 C C . VAL B 1 70 ? 0.967 31.859 14.383 1 98.94 70 VAL B C 1
ATOM 3131 O O . VAL B 1 70 ? 0.315 30.891 14.773 1 98.94 70 VAL B O 1
ATOM 3134 N N . TYR B 1 71 ? 1.65 31.828 13.258 1 98.94 71 TYR B N 1
ATOM 3135 C CA . TYR B 1 71 ? 2.021 30.609 12.539 1 98.94 71 TYR B CA 1
ATOM 3136 C C . TYR B 1 71 ? 3.348 30.062 13.047 1 98.94 71 TYR B C 1
ATOM 3138 O O . TYR B 1 71 ? 4.359 30.766 13.047 1 98.94 71 TYR B O 1
ATOM 3146 N N . ILE B 1 72 ? 3.316 28.844 13.461 1 98.94 72 ILE B N 1
ATOM 3147 C CA . ILE B 1 72 ? 4.52 28.219 14 1 98.94 72 ILE B CA 1
ATOM 3148 C C . ILE B 1 72 ? 5.062 27.203 12.992 1 98.94 72 ILE B C 1
ATOM 3150 O O . ILE B 1 72 ? 4.473 26.141 12.797 1 98.94 72 ILE B O 1
ATOM 3154 N N . GLY B 1 73 ? 6.199 27.516 12.352 1 98.38 73 GLY B N 1
ATOM 3155 C CA . GLY B 1 73 ? 6.867 26.656 11.391 1 98.38 73 GLY B CA 1
ATOM 3156 C C . GLY B 1 73 ? 8.266 26.25 11.812 1 98.38 73 GLY B C 1
ATOM 3157 O O . GLY B 1 73 ? 9.195 26.266 11 1 98.38 73 GLY B O 1
ATOM 3158 N N . THR B 1 74 ? 8.484 26.031 13.133 1 97.81 74 THR B N 1
ATOM 3159 C CA . THR B 1 74 ? 9.766 25.625 13.695 1 97.81 74 THR B CA 1
ATOM 3160 C C . THR B 1 74 ? 9.914 24.109 13.664 1 97.81 74 THR B C 1
ATOM 3162 O O . THR B 1 74 ? 9.062 23.406 13.117 1 97.81 74 THR B O 1
ATOM 3165 N N . LEU B 1 75 ? 11.008 23.625 14.258 1 96.88 75 LEU B N 1
ATOM 3166 C CA . LEU B 1 75 ? 11.234 22.188 14.344 1 96.88 75 LEU B CA 1
ATOM 3167 C C . LEU B 1 75 ? 10.227 21.547 15.297 1 96.88 75 LEU B C 1
ATOM 3169 O O . LEU B 1 75 ? 9.781 22.172 16.266 1 96.88 75 LEU B O 1
ATOM 3173 N N . HIS B 1 76 ? 9.977 20.266 15.117 1 97.69 76 HIS B N 1
ATOM 3174 C CA . HIS B 1 76 ? 8.922 19.531 15.805 1 97.69 76 HIS B CA 1
ATOM 3175 C C . HIS B 1 76 ? 9.047 19.688 17.312 1 97.69 76 HIS B C 1
ATOM 3177 O O . HIS B 1 76 ? 8.07 20.016 18 1 97.69 76 HIS B O 1
ATOM 3183 N N . PRO B 1 77 ? 10.227 19.562 17.859 1 98 77 PRO B N 1
ATOM 3184 C CA . PRO B 1 77 ? 10.328 19.562 19.312 1 98 77 PRO B CA 1
ATOM 3185 C C . PRO B 1 77 ? 10.039 20.938 19.922 1 98 77 PRO B C 1
ATOM 3187 O O . PRO B 1 77 ? 9.844 21.062 21.125 1 98 77 PRO B O 1
ATOM 3190 N N . GLN B 1 78 ? 10 21.938 19.078 1 98.06 78 GLN B N 1
ATOM 3191 C CA . GLN B 1 78 ? 9.828 23.312 19.578 1 98.06 78 GLN B CA 1
ATOM 3192 C C . GLN B 1 78 ? 8.359 23.719 19.562 1 98.06 78 GLN B C 1
ATOM 3194 O O . GLN B 1 78 ? 7.992 24.734 20.156 1 98.06 78 GLN B O 1
ATOM 3199 N N . HIS B 1 79 ? 7.531 22.938 18.891 1 98.81 79 HIS B N 1
ATOM 3200 C CA . HIS B 1 79 ? 6.141 23.312 18.672 1 98.81 79 HIS B CA 1
ATOM 3201 C C . HIS B 1 79 ? 5.434 23.578 20 1 98.81 79 HIS B C 1
ATOM 3203 O O . HIS B 1 79 ? 4.812 24.625 20.188 1 98.81 79 HIS B O 1
ATOM 3209 N N . PHE B 1 80 ? 5.586 22.641 20.906 1 98.81 80 PHE B N 1
ATOM 3210 C CA . PHE B 1 80 ? 4.832 22.672 22.156 1 98.81 80 PHE B CA 1
ATOM 3211 C C . PHE B 1 80 ? 5.141 23.938 22.938 1 98.81 80 PHE B C 1
ATOM 3213 O O . PHE B 1 80 ? 4.23 24.703 23.281 1 98.81 80 PHE B O 1
ATOM 3220 N N . GLU B 1 81 ? 6.371 24.234 23.141 1 98.69 81 GLU B N 1
ATOM 3221 C CA . GLU B 1 81 ? 6.781 25.359 23.969 1 98.69 81 GLU B CA 1
ATOM 3222 C C . GLU B 1 81 ? 6.41 26.688 23.328 1 98.69 81 GLU B C 1
ATOM 3224 O O . GLU B 1 81 ? 5.965 27.609 24 1 98.69 81 GLU B O 1
ATOM 3229 N N . ILE B 1 82 ? 6.598 26.781 22.047 1 98.81 82 ILE B N 1
ATOM 3230 C CA . ILE B 1 82 ? 6.312 28.031 21.344 1 98.81 82 ILE B CA 1
ATOM 3231 C C . ILE B 1 82 ? 4.805 28.266 21.312 1 98.81 82 ILE B C 1
ATOM 3233 O O . ILE B 1 82 ? 4.34 29.375 21.562 1 98.81 82 ILE B O 1
ATOM 3237 N N . ALA B 1 83 ? 4.051 27.234 21.031 1 98.94 83 ALA B N 1
ATOM 3238 C CA . ALA B 1 83 ? 2.596 27.359 21.016 1 98.94 83 ALA B CA 1
ATOM 3239 C C . ALA B 1 83 ? 2.068 27.75 22.391 1 98.94 83 ALA B C 1
ATOM 3241 O O . ALA B 1 83 ? 1.205 28.625 22.5 1 98.94 83 ALA B O 1
ATOM 3242 N N . LYS B 1 84 ? 2.609 27.078 23.375 1 98.88 84 LYS B N 1
ATOM 3243 C CA . LYS B 1 84 ? 2.221 27.391 24.75 1 98.88 84 LYS B CA 1
ATOM 3244 C C . LYS B 1 84 ? 2.52 28.844 25.078 1 98.88 84 LYS B C 1
ATOM 3246 O O . LYS B 1 84 ? 1.691 29.531 25.688 1 98.88 84 LYS B O 1
ATOM 3251 N N . LEU B 1 85 ? 3.662 29.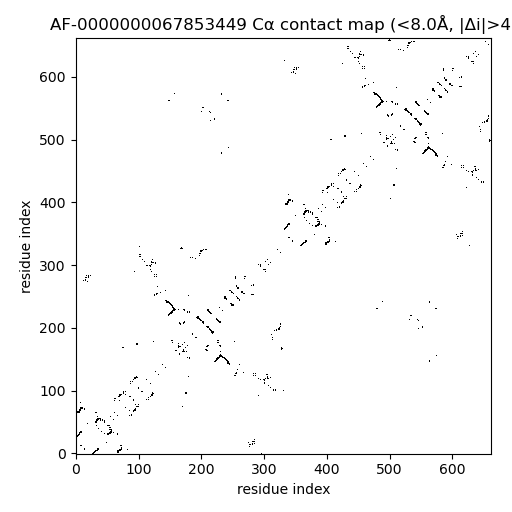297 24.703 1 98.88 85 LEU B N 1
ATOM 3252 C CA . LEU B 1 85 ? 4.07 30.688 24.906 1 98.88 85 LEU B CA 1
ATOM 3253 C C . LEU B 1 85 ? 3.092 31.641 24.234 1 98.88 85 LEU B C 1
ATOM 3255 O O . LEU B 1 85 ? 2.662 32.625 24.844 1 98.88 85 LEU B O 1
ATOM 3259 N N . MET B 1 86 ? 2.719 31.391 23 1 98.94 86 MET B N 1
ATOM 3260 C CA . MET B 1 86 ? 1.808 32.25 22.25 1 98.94 86 MET B CA 1
ATOM 3261 C C . MET B 1 86 ? 0.428 32.281 22.891 1 98.94 86 MET B C 1
ATOM 3263 O O . MET B 1 86 ? -0.156 33.344 23.078 1 98.94 86 MET B O 1
ATOM 3267 N N . LEU B 1 87 ? -0.09 31.125 23.25 1 98.88 87 LEU B N 1
ATOM 3268 C CA . LEU B 1 87 ? -1.405 31.047 23.875 1 98.88 87 LEU B CA 1
ATOM 3269 C C . LEU B 1 87 ? -1.426 31.797 25.203 1 98.88 87 LEU B C 1
ATOM 3271 O O . LEU B 1 87 ? -2.385 32.531 25.484 1 98.88 87 LEU B O 1
ATOM 3275 N N . ASN B 1 88 ? -0.381 31.656 25.922 1 98.81 88 ASN B N 1
ATOM 3276 C CA . ASN B 1 88 ? -0.307 32.312 27.219 1 98.81 88 ASN B CA 1
ATOM 3277 C C . ASN B 1 88 ? -0.282 33.844 27.078 1 98.81 88 ASN B C 1
ATOM 3279 O O . ASN B 1 88 ? -0.577 34.562 28.016 1 98.81 88 ASN B O 1
ATOM 3283 N N . HIS B 1 89 ? 0.028 34.344 25.922 1 98.75 89 HIS B N 1
ATOM 3284 C CA . HIS B 1 89 ? 0.055 35.781 25.672 1 98.75 89 HIS B CA 1
ATOM 3285 C C . HIS B 1 89 ? -1.145 36.219 24.828 1 98.75 89 HIS B C 1
ATOM 3287 O O . HIS B 1 89 ? -1.112 37.281 24.188 1 98.75 89 HIS B O 1
ATOM 3293 N N . GLY B 1 90 ? -2.098 35.344 24.703 1 98.62 90 GLY B N 1
ATOM 3294 C CA . GLY B 1 90 ? -3.385 35.719 24.141 1 98.62 90 GLY B CA 1
ATOM 3295 C C . GLY B 1 90 ? -3.424 35.625 22.625 1 98.62 90 GLY B C 1
ATOM 3296 O O . GLY B 1 90 ? -4.305 36.188 21.984 1 98.62 90 GLY B O 1
ATOM 3297 N N . LYS B 1 91 ? -2.449 34.969 22.047 1 98.81 91 LYS B N 1
ATOM 3298 C CA . LYS B 1 91 ? -2.412 34.844 20.594 1 98.81 91 LYS B CA 1
ATOM 3299 C C . LYS B 1 91 ? -3.129 33.594 20.125 1 98.81 91 LYS B C 1
ATOM 3301 O O . LYS B 1 91 ? -3.021 32.531 20.766 1 98.81 91 LYS B O 1
ATOM 3306 N N . HIS B 1 92 ? -3.977 33.656 19.047 1 98.88 92 HIS B N 1
ATOM 3307 C CA . HIS B 1 92 ? -4.398 32.438 18.328 1 98.88 92 HIS B CA 1
ATOM 3308 C C . HIS B 1 92 ? -3.213 31.734 17.688 1 98.88 92 HIS B C 1
ATOM 3310 O O . HIS B 1 92 ? -2.186 32.375 17.406 1 98.88 92 HIS B O 1
ATOM 3316 N N . VAL B 1 93 ? -3.348 30.391 17.469 1 98.94 93 VAL B N 1
ATOM 3317 C CA . VAL B 1 93 ? -2.174 29.672 17 1 98.94 93 VAL B CA 1
ATOM 3318 C C . VAL B 1 93 ? -2.562 28.75 15.852 1 98.94 93 VAL B C 1
ATOM 3320 O O . VAL B 1 93 ? -3.559 28.031 15.938 1 98.94 93 VAL B O 1
ATOM 3323 N N . LEU B 1 94 ? -1.885 28.812 14.75 1 98.94 94 LEU B N 1
ATOM 3324 C CA . LEU B 1 94 ? -1.751 27.797 13.727 1 98.94 94 LEU B CA 1
ATOM 3325 C C . LEU B 1 94 ? -0.364 27.156 13.766 1 98.94 94 LEU B C 1
ATOM 3327 O O . LEU B 1 94 ? 0.625 27.797 13.398 1 98.94 94 LEU B O 1
ATOM 3331 N N . CYS B 1 95 ? -0.294 25.938 14.211 1 98.94 95 CYS B N 1
ATOM 3332 C CA . CYS B 1 95 ? 0.988 25.266 14.367 1 98.94 95 CYS B CA 1
ATOM 3333 C C . CYS B 1 95 ? 1.153 24.156 13.328 1 98.94 95 CYS B C 1
ATOM 3335 O O . CYS B 1 95 ? 0.267 23.328 13.156 1 98.94 95 CYS B O 1
ATOM 3337 N N . GLU B 1 96 ? 2.236 24.125 12.641 1 98.75 96 GLU B N 1
ATOM 3338 C CA . GLU B 1 96 ? 2.545 23.078 11.672 1 98.75 96 GLU B CA 1
ATOM 3339 C C . GLU B 1 96 ? 2.395 21.688 12.305 1 98.75 96 GLU B C 1
ATOM 3341 O O . GLU B 1 96 ? 2.461 21.547 13.523 1 98.75 96 GLU B O 1
ATOM 3346 N N . LYS B 1 97 ? 2.141 20.766 11.477 1 98.75 97 LYS B N 1
ATOM 3347 C CA . LYS B 1 97 ? 2.084 19.375 11.898 1 98.75 97 LYS B CA 1
ATOM 3348 C C . LYS B 1 97 ? 3.484 18.797 12.055 1 98.75 97 LYS B C 1
ATOM 3350 O O . LYS B 1 97 ? 4.422 19.234 11.391 1 98.75 97 LYS B O 1
ATOM 3355 N N . PRO B 1 98 ? 3.652 17.812 12.82 1 98.5 98 PRO B N 1
ATOM 3356 C CA . PRO B 1 98 ? 2.678 17.438 13.852 1 98.5 98 PRO B CA 1
ATOM 3357 C C . PRO B 1 98 ? 2.508 18.516 14.922 1 98.5 98 PRO B C 1
ATOM 3359 O O . PRO B 1 98 ? 3.42 19.312 15.141 1 98.5 98 PRO B O 1
ATOM 3362 N N . LEU B 1 99 ? 1.375 18.547 15.547 1 98.88 99 LEU B N 1
ATOM 3363 C CA . LEU B 1 99 ? 1.104 19.625 16.5 1 98.88 99 LEU B CA 1
ATOM 3364 C C . LEU B 1 99 ? 2.166 19.656 17.594 1 98.88 99 LEU B C 1
ATOM 3366 O O . LEU B 1 99 ? 2.672 20.719 17.953 1 98.88 99 LEU B O 1
ATOM 3370 N N . THR B 1 100 ? 2.422 18.5 18.156 1 98.81 100 THR B N 1
ATOM 3371 C CA . THR B 1 100 ? 3.475 18.312 19.156 1 98.81 100 THR B CA 1
ATOM 3372 C C . THR B 1 100 ? 4.133 16.938 19 1 98.81 100 THR B C 1
ATOM 3374 O O . THR B 1 100 ? 3.852 16.219 18.031 1 98.81 100 THR B O 1
ATOM 3377 N N . MET B 1 101 ? 5.012 16.609 19.922 1 98.56 101 MET B N 1
ATOM 3378 C CA . MET B 1 101 ? 5.801 15.391 19.797 1 98.56 101 MET B CA 1
ATOM 3379 C C . MET B 1 101 ? 4.988 14.172 20.234 1 98.56 101 MET B C 1
ATOM 3381 O O . MET B 1 101 ? 5.316 13.039 19.875 1 98.56 101 MET B O 1
ATOM 3385 N N . ASN B 1 102 ? 3.969 14.391 21.047 1 98.69 102 ASN B N 1
ATOM 3386 C CA . ASN B 1 102 ? 3.227 13.258 21.594 1 98.69 102 ASN B CA 1
ATOM 3387 C C . ASN B 1 102 ? 1.855 13.68 22.109 1 98.69 102 ASN B C 1
ATOM 3389 O O . ASN B 1 102 ? 1.521 14.867 22.109 1 98.69 102 ASN B O 1
ATOM 3393 N N . LEU B 1 103 ? 1.08 12.695 22.516 1 98.88 103 LEU B N 1
ATOM 3394 C CA . LEU B 1 103 ? -0.293 12.906 22.969 1 98.88 103 LEU B CA 1
ATOM 3395 C C . LEU B 1 103 ? -0.329 13.773 24.219 1 98.88 103 LEU B C 1
ATOM 3397 O O . LEU B 1 103 ? -1.217 14.617 24.375 1 98.88 103 LEU B O 1
ATOM 3401 N N . LYS B 1 104 ? 0.569 13.57 25.125 1 98.81 104 LYS B N 1
ATOM 3402 C CA . LYS B 1 104 ? 0.612 14.336 26.359 1 98.81 104 LYS B CA 1
ATOM 3403 C C . LYS B 1 104 ? 0.715 15.836 26.078 1 98.81 104 LYS B C 1
ATOM 3405 O O . LYS B 1 104 ? -0.074 16.625 26.594 1 98.81 104 LYS B O 1
ATOM 3410 N N . GLN B 1 105 ? 1.633 16.219 25.266 1 98.88 105 GLN B N 1
ATOM 3411 C CA . GLN B 1 105 ? 1.83 17.625 24.906 1 98.88 105 GLN B CA 1
ATOM 3412 C C . GLN B 1 105 ? 0.622 18.172 24.156 1 98.88 105 GLN B C 1
ATOM 3414 O O . GLN B 1 105 ? 0.186 19.297 24.406 1 98.88 105 GLN B O 1
ATOM 3419 N N . THR B 1 106 ? 0.112 17.375 23.219 1 98.94 106 THR B N 1
ATOM 3420 C CA . THR B 1 106 ? -1.052 17.797 22.453 1 98.94 106 THR B CA 1
ATOM 3421 C C . THR B 1 106 ? -2.242 18.062 23.359 1 98.94 106 THR B C 1
ATOM 3423 O O . THR B 1 106 ? -2.93 19.078 23.219 1 98.94 106 THR B O 1
ATOM 3426 N N . THR B 1 107 ? -2.42 17.188 24.266 1 98.88 107 THR B N 1
ATOM 3427 C CA . THR B 1 107 ? -3.518 17.312 25.219 1 98.88 107 THR B CA 1
ATOM 3428 C C . THR B 1 107 ? -3.365 18.594 26.047 1 98.88 107 THR B C 1
ATOM 3430 O O . THR B 1 107 ? -4.324 19.344 26.219 1 98.88 107 THR B O 1
ATOM 3433 N N . GLU B 1 108 ? -2.209 18.828 26.5 1 98.81 108 GLU B N 1
ATOM 3434 C CA . GLU B 1 108 ? -1.948 20.031 27.297 1 98.81 108 GLU B CA 1
ATOM 3435 C C . GLU B 1 108 ? -2.211 21.297 26.5 1 98.81 108 GLU B C 1
ATOM 3437 O O . GLU B 1 108 ? -2.828 22.234 27 1 98.81 108 GLU B O 1
ATOM 3442 N N . LEU B 1 109 ? -1.726 21.328 25.312 1 98.81 109 LEU B N 1
ATOM 3443 C CA . LEU B 1 109 ? -1.877 22.5 24.469 1 98.81 109 LEU B CA 1
ATOM 3444 C C . LEU B 1 109 ? -3.348 22.781 24.172 1 98.81 109 LEU B C 1
ATOM 3446 O O . LEU B 1 109 ? -3.795 23.922 24.219 1 98.81 109 LEU B O 1
ATOM 3450 N N . ILE B 1 110 ? -4.074 21.75 23.812 1 98.88 110 ILE B N 1
ATOM 3451 C CA . ILE B 1 110 ? -5.484 21.891 23.469 1 98.88 110 ILE B CA 1
ATOM 3452 C C . ILE B 1 110 ? -6.266 22.344 24.703 1 98.88 110 ILE B C 1
ATOM 3454 O O . ILE B 1 110 ? -7.125 23.219 24.609 1 98.88 110 ILE B O 1
ATOM 3458 N N . ASN B 1 111 ? -5.961 21.75 25.828 1 98.88 111 ASN B N 1
ATOM 3459 C CA . ASN B 1 111 ? -6.605 22.188 27.062 1 98.88 111 ASN B CA 1
ATOM 3460 C C . ASN B 1 111 ? -6.328 23.656 27.375 1 98.88 111 ASN B C 1
ATOM 3462 O O . ASN B 1 111 ? -7.223 24.375 27.797 1 98.88 111 ASN B O 1
ATOM 3466 N N . LEU B 1 112 ? -5.098 24.078 27.156 1 98.88 112 LEU B N 1
ATOM 3467 C CA . LEU B 1 112 ? -4.727 25.469 27.391 1 98.88 112 LEU B CA 1
ATOM 3468 C C . LEU B 1 112 ? -5.504 26.391 26.469 1 98.88 112 LEU B C 1
ATOM 3470 O O . LEU B 1 112 ? -5.992 27.453 26.891 1 98.88 112 LEU B O 1
ATOM 3474 N N . ALA B 1 113 ? -5.582 26.047 25.203 1 98.88 113 ALA B N 1
ATOM 3475 C CA . ALA B 1 113 ? -6.336 26.859 24.25 1 98.88 113 ALA B CA 1
ATOM 3476 C C . ALA B 1 113 ? -7.793 27 24.672 1 98.88 113 ALA B C 1
ATOM 3478 O O . ALA B 1 113 ? -8.367 28.094 24.594 1 98.88 113 ALA B O 1
ATOM 3479 N N . LYS B 1 114 ? -8.344 25.922 25.125 1 98.75 114 LYS B N 1
ATOM 3480 C CA . LYS B 1 114 ? -9.727 25.922 25.594 1 98.75 114 LYS B CA 1
ATOM 3481 C C . LYS B 1 114 ? -9.875 26.844 26.812 1 98.75 114 LYS B C 1
ATOM 3483 O O . LYS B 1 114 ? -10.812 27.641 26.875 1 98.75 114 LYS B O 1
ATOM 3488 N N . GLU B 1 115 ? -9 26.672 27.703 1 98.62 115 GLU B N 1
ATOM 3489 C CA . GLU B 1 115 ? -9.016 27.469 28.922 1 98.62 115 GLU B CA 1
ATOM 3490 C C . GLU B 1 115 ? -8.945 28.969 28.594 1 98.62 115 GLU B C 1
ATOM 3492 O O . GLU B 1 115 ? -9.656 29.781 29.188 1 98.62 115 GLU B O 1
ATOM 3497 N N . LYS B 1 116 ? -8.141 29.344 27.641 1 98.56 116 LYS B N 1
ATOM 3498 C CA . LYS B 1 116 ? -7.898 30.75 27.281 1 98.56 116 LYS B CA 1
ATOM 3499 C C . LYS B 1 116 ? -8.922 31.234 26.266 1 98.56 116 LYS B C 1
ATOM 3501 O O . LYS B 1 116 ? -8.977 32.438 25.953 1 98.56 116 LYS B O 1
ATOM 3506 N N . LYS B 1 117 ? -9.75 30.281 25.781 1 98.62 117 LYS B N 1
ATOM 3507 C CA . LYS B 1 117 ? -10.727 30.562 24.734 1 98.62 117 LYS B CA 1
ATOM 3508 C C . LYS B 1 117 ? -10.055 31.156 23.5 1 98.62 117 LYS B C 1
ATOM 3510 O O . L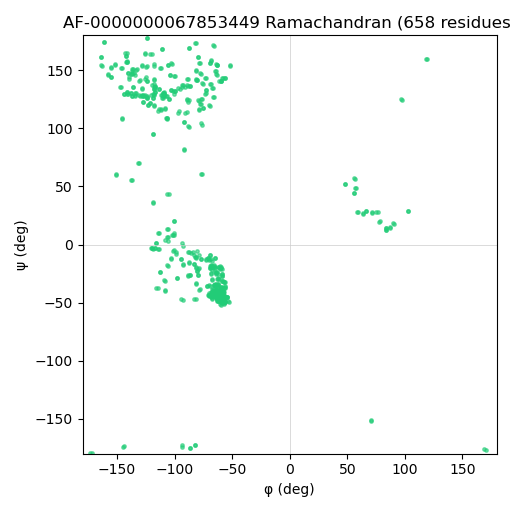YS B 1 117 ? -10.5 32.156 22.969 1 98.62 117 LYS B O 1
ATOM 3515 N N . LEU B 1 118 ? -8.961 30.578 23.141 1 98.88 118 LEU B N 1
ATOM 3516 C CA . LEU B 1 118 ? -8.203 30.984 21.953 1 98.88 118 LEU B CA 1
ATOM 3517 C C . LEU B 1 118 ? -8.25 29.906 20.875 1 98.88 118 LEU B C 1
ATOM 3519 O O . LEU B 1 118 ? -8.344 28.719 21.188 1 98.88 118 LEU B O 1
ATOM 3523 N N . PHE B 1 119 ? -8.133 30.312 19.656 1 98.88 119 PHE B N 1
ATOM 3524 C CA . PHE B 1 119 ? -8.102 29.406 18.5 1 98.88 119 PHE B CA 1
ATOM 3525 C C . PHE B 1 119 ? -6.77 28.672 18.438 1 98.88 119 PHE B C 1
ATOM 3527 O O . PHE B 1 119 ? -5.707 29.266 18.609 1 98.88 119 PHE B O 1
ATOM 3534 N N . LEU B 1 120 ? -6.82 27.391 18.312 1 98.94 120 LEU B N 1
ATOM 3535 C CA . LEU B 1 120 ? -5.672 26.531 18.062 1 98.94 120 LEU B CA 1
ATOM 3536 C C . LEU B 1 120 ? -5.977 25.531 16.953 1 98.94 120 LEU B C 1
ATOM 3538 O O . LEU B 1 120 ? -7.027 24.875 16.969 1 98.94 120 LEU B O 1
ATOM 3542 N N . MET B 1 121 ? -5.062 25.453 15.992 1 98.94 121 MET B N 1
ATOM 3543 C CA . MET B 1 121 ? -5.258 24.484 14.906 1 98.94 121 MET B CA 1
ATOM 3544 C C . MET B 1 121 ? -3.936 23.844 14.508 1 98.94 121 MET B C 1
ATOM 3546 O O . MET B 1 121 ? -2.92 24.531 14.375 1 98.94 121 MET B O 1
ATOM 3550 N N . GLU B 1 122 ? -3.932 22.469 14.453 1 98.94 122 GLU B N 1
ATOM 3551 C CA . GLU B 1 122 ? -2.824 21.75 13.844 1 98.94 122 GLU B CA 1
ATOM 3552 C C . GLU B 1 122 ? -2.764 22 12.336 1 98.94 122 GLU B C 1
ATOM 3554 O O . GLU B 1 122 ? -3.791 21.969 11.656 1 98.94 122 GLU B O 1
ATOM 3559 N N . GLY B 1 123 ? -1.562 22.266 11.852 1 98.81 123 GLY B N 1
ATOM 3560 C CA . GLY B 1 123 ? -1.371 22.656 10.469 1 98.81 123 GLY B CA 1
ATOM 3561 C C . GLY B 1 123 ? -1.467 21.5 9.492 1 98.81 123 GLY B C 1
ATOM 3562 O O . GLY B 1 123 ? -0.523 21.234 8.75 1 98.81 123 GLY B O 1
ATOM 3563 N N . ILE B 1 124 ? -2.598 20.828 9.438 1 98.56 124 ILE B N 1
ATOM 3564 C CA . ILE B 1 124 ? -2.887 19.828 8.422 1 98.56 124 ILE B CA 1
ATOM 3565 C C . ILE B 1 124 ? -3.59 20.484 7.234 1 98.56 124 ILE B C 1
ATOM 3567 O O . ILE B 1 124 ? -4.801 20.312 7.055 1 98.56 124 ILE B O 1
ATOM 3571 N N . TRP B 1 125 ? -2.795 21.062 6.406 1 98.81 125 TRP B N 1
ATOM 3572 C CA . TRP B 1 125 ? -3.299 21.938 5.348 1 98.81 125 TRP B CA 1
ATOM 3573 C C . TRP B 1 125 ? -4.078 21.141 4.312 1 98.81 125 TRP B C 1
ATOM 3575 O O . TRP B 1 125 ? -4.922 21.688 3.6 1 98.81 125 TRP B O 1
ATOM 3585 N N . SER B 1 126 ? -3.869 19.797 4.246 1 98.75 126 SER B N 1
ATOM 3586 C CA . SER B 1 126 ? -4.57 18.938 3.303 1 98.75 126 SER B CA 1
ATOM 3587 C C . SER B 1 126 ? -6.082 19.047 3.473 1 98.75 126 SER B C 1
ATOM 3589 O O . SER B 1 126 ? -6.824 19.062 2.486 1 98.75 126 SER B O 1
ATOM 3591 N N . ARG B 1 127 ? -6.457 19.172 4.711 1 98.5 127 ARG B N 1
ATOM 3592 C CA . ARG B 1 127 ? -7.875 19.203 5.047 1 98.5 127 ARG B CA 1
ATOM 3593 C C . ARG B 1 127 ? -8.547 20.453 4.516 1 98.5 127 ARG B C 1
ATOM 3595 O O . ARG B 1 127 ? -9.773 20.547 4.473 1 98.5 127 ARG B O 1
ATOM 3602 N N . CYS B 1 128 ? -7.781 21.438 4.102 1 98.75 128 CYS B N 1
ATOM 3603 C CA . CYS B 1 128 ? -8.336 22.703 3.668 1 98.75 128 CYS B CA 1
ATOM 3604 C C . CYS B 1 128 ? -8.391 22.797 2.148 1 98.75 128 CYS B C 1
ATOM 3606 O O . CYS B 1 128 ? -8.93 23.75 1.596 1 98.75 128 CYS B O 1
ATOM 3608 N N . PHE B 1 129 ? -7.859 21.812 1.401 1 98.81 129 PHE B N 1
ATOM 3609 C CA . PHE B 1 129 ? -7.895 21.828 -0.056 1 98.81 129 PHE B CA 1
ATOM 3610 C C . PHE B 1 129 ? -9.305 21.531 -0.565 1 98.81 129 PHE B C 1
ATOM 3612 O O . PHE B 1 129 ? -9.992 20.656 -0.022 1 98.81 129 PHE B O 1
ATOM 3619 N N . PRO B 1 130 ? -9.719 22.172 -1.643 1 98.62 130 PRO B N 1
ATOM 3620 C CA . PRO B 1 130 ? -11.031 21.906 -2.23 1 98.62 130 PRO B CA 1
ATOM 3621 C C . PRO B 1 130 ? -11.242 20.438 -2.605 1 98.62 130 PRO B C 1
ATOM 3623 O O . PRO B 1 130 ? -12.359 19.938 -2.512 1 98.62 130 PRO B O 1
ATOM 3626 N N . ILE B 1 131 ? -10.211 19.734 -3.004 1 98.75 131 ILE B N 1
ATOM 3627 C CA . ILE B 1 131 ? -10.305 18.328 -3.418 1 98.75 131 ILE B CA 1
ATOM 3628 C C . ILE B 1 131 ? -10.844 17.484 -2.268 1 98.75 131 ILE B C 1
ATOM 3630 O O . ILE B 1 131 ? -11.594 16.531 -2.488 1 98.75 131 ILE B O 1
ATOM 3634 N N . TYR B 1 132 ? -10.453 17.797 -1.012 1 98.69 132 TYR B N 1
ATOM 3635 C CA . TYR B 1 132 ? -10.922 17.031 0.13 1 98.69 132 TYR B CA 1
ATOM 3636 C C . TYR B 1 132 ? -12.43 17.172 0.306 1 98.69 132 TYR B C 1
ATOM 3638 O O . TYR B 1 132 ? -13.102 16.219 0.711 1 98.69 132 TYR B O 1
ATOM 3646 N N . GLU B 1 133 ? -12.93 18.359 0.012 1 98 133 GLU B N 1
ATOM 3647 C CA . GLU B 1 133 ? -14.375 18.547 0.048 1 98 133 GLU B CA 1
ATOM 3648 C C . GLU B 1 133 ? -15.062 17.719 -1.036 1 98 133 GLU B C 1
ATOM 3650 O O . GLU B 1 133 ? -16.125 17.141 -0.804 1 98 133 GLU B O 1
ATOM 3655 N N . ILE B 1 134 ? -14.461 17.703 -2.201 1 98.31 134 ILE B N 1
ATOM 3656 C CA . ILE B 1 134 ? -15 16.938 -3.312 1 98.31 134 ILE B CA 1
ATOM 3657 C C . ILE B 1 134 ? -15.008 15.445 -2.953 1 98.31 134 ILE B C 1
ATOM 3659 O O . ILE B 1 134 ? -15.992 14.75 -3.197 1 98.31 134 ILE B O 1
ATOM 3663 N N . VAL B 1 135 ? -13.961 14.945 -2.336 1 98.56 135 VAL B N 1
ATOM 3664 C CA . VAL B 1 135 ? -13.852 13.555 -1.908 1 98.56 135 VAL B CA 1
ATOM 3665 C C . VAL B 1 135 ? -14.945 13.242 -0.895 1 98.56 135 VAL B C 1
ATOM 3667 O O . VAL B 1 135 ? -15.641 12.227 -1.018 1 98.56 135 VAL B O 1
ATOM 3670 N N . LYS B 1 136 ? -15.094 14.109 0.08 1 97.81 136 LYS B N 1
ATOM 3671 C CA . LYS B 1 136 ? -16.109 13.906 1.112 1 97.81 136 LYS B CA 1
ATOM 3672 C C . LYS B 1 136 ? -17.5 13.797 0.502 1 97.81 136 LYS B C 1
ATOM 3674 O O . LYS B 1 136 ? -18.266 12.906 0.854 1 97.81 136 LYS B O 1
ATOM 3679 N N . LYS B 1 137 ? -17.781 14.719 -0.385 1 97.56 137 LYS B N 1
ATOM 3680 C CA . LYS B 1 137 ? -19.094 14.727 -1.038 1 97.56 137 LYS B CA 1
ATOM 3681 C C . LYS B 1 137 ? -19.297 13.453 -1.849 1 97.56 137 LYS B C 1
ATOM 3683 O O . LYS B 1 137 ? -20.406 12.898 -1.863 1 97.56 137 LYS B O 1
ATOM 3688 N N . GLU B 1 138 ? -18.297 13.047 -2.557 1 97.75 138 GLU B N 1
ATOM 3689 C CA . GLU B 1 138 ? -18.375 11.82 -3.348 1 97.75 138 GLU B CA 1
ATOM 3690 C C . GLU B 1 138 ? -18.672 10.609 -2.465 1 97.75 138 GLU B C 1
ATOM 3692 O O . GLU B 1 138 ? -19.531 9.781 -2.803 1 97.75 138 GLU B O 1
ATOM 3697 N N . ILE B 1 139 ? -18.016 10.484 -1.33 1 98 139 ILE B N 1
ATOM 3698 C CA . ILE B 1 139 ? -18.219 9.383 -0.391 1 98 139 ILE B CA 1
ATOM 3699 C C . ILE B 1 139 ? -19.656 9.422 0.145 1 98 139 ILE B C 1
ATOM 3701 O O . ILE B 1 139 ? -20.328 8.383 0.206 1 98 139 ILE B O 1
ATOM 3705 N N . GLU B 1 140 ? -20.078 10.586 0.514 1 97.25 140 GLU B N 1
ATOM 3706 C CA . GLU B 1 140 ? -21.422 10.766 1.072 1 97.25 140 GLU B CA 1
ATOM 3707 C C . GLU B 1 140 ? -22.5 10.398 0.055 1 97.25 140 GLU B C 1
ATOM 3709 O O . GLU B 1 140 ? -23.578 9.945 0.427 1 97.25 140 GLU B O 1
ATOM 3714 N N . SER B 1 141 ? -22.188 10.57 -1.217 1 97.19 141 SER B N 1
ATOM 3715 C CA . SER B 1 141 ? -23.141 10.25 -2.273 1 97.19 141 SER B CA 1
ATOM 3716 C C . SER B 1 141 ? -23.375 8.75 -2.379 1 97.19 141 SER B C 1
ATOM 3718 O O . SER B 1 141 ? -24.344 8.305 -2.998 1 97.19 141 SER B O 1
ATOM 3720 N N . GLY B 1 142 ? -22.453 7.969 -1.848 1 97 142 GLY B N 1
ATOM 3721 C CA . GLY B 1 142 ? -22.562 6.52 -1.912 1 97 142 GLY B CA 1
ATOM 3722 C C . GLY B 1 142 ? -22.047 5.941 -3.215 1 97 142 GLY B C 1
ATOM 3723 O O . GLY B 1 142 ? -22.219 4.75 -3.486 1 97 142 GLY B O 1
ATOM 3724 N N . SER B 1 143 ? -21.359 6.754 -3.977 1 96.25 143 SER B N 1
ATOM 3725 C CA . SER B 1 143 ? -20.953 6.359 -5.32 1 96.25 143 SER B CA 1
ATOM 3726 C C . SER B 1 143 ? -19.984 5.184 -5.281 1 96.25 143 SER B C 1
ATOM 3728 O O . SER B 1 143 ? -19.906 4.398 -6.23 1 96.25 143 SER B O 1
ATOM 3730 N N . ILE B 1 144 ? -19.297 4.996 -4.18 1 98.19 144 ILE B N 1
ATOM 3731 C CA . ILE B 1 144 ? -18.312 3.918 -4.164 1 98.19 144 ILE B CA 1
ATOM 3732 C C . ILE B 1 144 ? -18.75 2.836 -3.178 1 98.19 144 ILE B C 1
ATOM 3734 O O . ILE B 1 144 ? -17.984 1.925 -2.869 1 98.19 144 ILE B O 1
ATOM 3738 N N . GLY B 1 145 ? -19.938 2.904 -2.67 1 98.25 145 GLY B N 1
ATOM 3739 C CA . GLY B 1 145 ? -20.469 1.888 -1.772 1 98.25 145 GLY B CA 1
ATOM 3740 C C . GLY B 1 145 ? -19.812 1.895 -0.408 1 98.25 145 GLY B C 1
ATOM 3741 O O . GLY B 1 145 ? -19.453 2.955 0.112 1 98.25 145 GLY B O 1
ATOM 3742 N N . GLU B 1 146 ? -19.766 0.708 0.246 1 98.12 146 GLU B N 1
ATOM 3743 C CA . GLU B 1 146 ? -19.156 0.565 1.562 1 98.12 146 GLU B CA 1
ATOM 3744 C C . GLU B 1 146 ? -17.625 0.522 1.455 1 98.12 146 GLU B C 1
ATOM 3746 O O . GLU B 1 146 ? -17.078 -0.322 0.749 1 98.12 146 GLU B O 1
ATOM 3751 N N . ILE B 1 147 ? -16.953 1.454 2.115 1 98.62 147 ILE B N 1
ATOM 3752 C CA . ILE B 1 147 ? -15.508 1.544 2.051 1 98.62 147 ILE B CA 1
ATOM 3753 C C . ILE B 1 147 ? -14.883 0.461 2.93 1 98.62 147 ILE B C 1
ATOM 3755 O O . ILE B 1 147 ? -15.172 0.382 4.125 1 98.62 147 ILE B O 1
ATOM 3759 N N . TYR B 1 148 ? -13.992 -0.37 2.34 1 98.56 148 TYR B N 1
ATOM 3760 C CA . TYR B 1 148 ? -13.367 -1.448 3.102 1 98.56 148 TYR B CA 1
ATOM 3761 C C . TYR B 1 148 ? -11.875 -1.195 3.287 1 98.56 148 TYR B C 1
ATOM 3763 O O . TYR B 1 148 ? -11.258 -1.729 4.215 1 98.56 148 TYR B O 1
ATOM 3771 N N . GLN B 1 149 ? -11.312 -0.401 2.404 1 98.81 149 GLN B N 1
ATOM 3772 C CA . GLN B 1 149 ? -9.867 -0.228 2.455 1 98.81 149 GLN B CA 1
ATOM 3773 C C . GLN B 1 149 ? -9.469 1.204 2.104 1 98.81 149 GLN B C 1
ATOM 3775 O O . GLN B 1 149 ? -9.969 1.77 1.128 1 98.81 149 GLN B O 1
ATOM 3780 N N . VAL B 1 150 ? -8.664 1.792 2.93 1 98.88 150 VAL B N 1
ATOM 3781 C CA . VAL B 1 150 ? -7.922 3.006 2.611 1 98.88 150 VAL B CA 1
ATOM 3782 C C . VAL B 1 150 ? -6.434 2.686 2.496 1 98.88 150 VAL B C 1
ATOM 3784 O O . VAL B 1 150 ? -5.871 2 3.354 1 98.88 150 VAL B O 1
ATOM 3787 N N . LEU B 1 151 ? -5.82 3.035 1.402 1 98.94 151 LEU B N 1
ATOM 3788 C CA . LEU B 1 151 ? -4.395 2.818 1.186 1 98.94 151 LEU B CA 1
ATOM 3789 C C . LEU B 1 151 ? -3.682 4.137 0.91 1 98.94 151 LEU B C 1
ATOM 3791 O O . LEU B 1 151 ? -4.043 4.863 -0.018 1 98.94 151 LEU B O 1
ATOM 3795 N N . VAL B 1 152 ? -2.693 4.469 1.719 1 98.94 152 VAL B N 1
ATOM 3796 C CA . VAL B 1 152 ? -1.943 5.707 1.552 1 98.94 152 VAL B CA 1
ATOM 3797 C C . VAL B 1 152 ? -0.446 5.406 1.537 1 98.94 152 VAL B C 1
ATOM 3799 O O . VAL B 1 152 ? 0.062 4.707 2.418 1 98.94 152 VAL B O 1
ATOM 3802 N N . THR B 1 153 ? 0.251 5.875 0.553 1 98.88 153 THR B N 1
ATOM 3803 C CA . THR B 1 153 ? 1.706 5.789 0.492 1 98.88 153 THR B CA 1
ATOM 3804 C C . THR B 1 153 ? 2.328 7.184 0.466 1 98.88 153 THR B C 1
ATOM 3806 O O . THR B 1 153 ? 1.86 8.062 -0.258 1 98.88 153 THR B O 1
ATOM 3809 N N . PHE B 1 154 ? 3.232 7.391 1.294 1 98.88 154 PHE B N 1
ATOM 3810 C CA . PHE B 1 154 ? 3.867 8.695 1.405 1 98.88 154 PHE B CA 1
ATOM 3811 C C . PHE B 1 154 ? 5.344 8.555 1.755 1 98.88 154 PHE B C 1
ATOM 3813 O O . PHE B 1 154 ? 5.688 8.227 2.891 1 98.88 154 PHE B O 1
ATOM 3820 N N . GLY B 1 155 ? 6.219 8.844 0.805 1 98.62 155 GLY B N 1
ATOM 3821 C CA . GLY B 1 155 ? 7.652 8.711 0.999 1 98.62 155 GLY B CA 1
ATOM 3822 C C . GLY B 1 155 ? 8.461 9.562 0.037 1 98.62 155 GLY B C 1
ATOM 3823 O O . GLY B 1 155 ? 8.055 9.781 -1.105 1 98.62 155 GLY B O 1
ATOM 3824 N N . PHE B 1 156 ? 9.547 10.055 0.454 1 98.12 156 PHE B N 1
ATOM 3825 C CA . PHE B 1 156 ? 10.5 10.836 -0.32 1 98.12 156 PHE B CA 1
ATOM 3826 C C . PHE B 1 156 ? 11.93 10.406 -0.013 1 98.12 156 PHE B C 1
ATOM 3828 O O . PHE B 1 156 ? 12.25 10.055 1.127 1 98.12 156 PHE B O 1
ATOM 3835 N N . LYS B 1 157 ? 12.781 10.484 -1.013 1 97.06 157 LYS B N 1
ATOM 3836 C CA . LYS B 1 157 ? 14.203 10.266 -0.796 1 97.06 157 LYS B CA 1
ATOM 3837 C C . LYS B 1 157 ? 14.859 11.477 -0.141 1 97.06 157 LYS B C 1
ATOM 3839 O O . LYS B 1 157 ? 15.172 12.461 -0.815 1 97.06 157 LYS B O 1
ATOM 3844 N N . MET B 1 158 ? 15.109 11.32 1.179 1 95.06 158 MET B N 1
ATOM 3845 C CA . MET B 1 158 ? 15.641 12.453 1.935 1 95.06 158 MET B CA 1
ATOM 3846 C C . MET B 1 158 ? 16.75 12.008 2.879 1 95.06 158 MET B C 1
ATOM 3848 O O . MET B 1 158 ? 16.719 12.32 4.07 1 95.06 158 MET B O 1
ATOM 3852 N N . PRO B 1 159 ? 17.75 11.359 2.318 1 90.44 159 PRO B N 1
ATOM 3853 C CA . PRO B 1 159 ? 18.797 10.859 3.223 1 90.44 159 PRO B CA 1
ATOM 3854 C C . PRO B 1 159 ? 19.609 11.977 3.865 1 90.44 159 PRO B C 1
ATOM 3856 O O . PRO B 1 159 ? 20.141 11.805 4.961 1 90.44 159 PRO B O 1
ATOM 3859 N N . ASP B 1 160 ? 19.594 13.133 3.238 1 91.12 160 ASP B N 1
ATOM 3860 C CA . ASP B 1 160 ? 20.5 14.18 3.68 1 91.12 160 ASP B CA 1
ATOM 3861 C C . ASP B 1 160 ? 19.75 15.281 4.438 1 91.12 160 ASP B C 1
ATOM 3863 O O . ASP B 1 160 ? 20.328 16.328 4.738 1 91.12 160 ASP B O 1
ATOM 3867 N N . ILE B 1 161 ? 18.547 15.102 4.691 1 94.12 161 ILE B N 1
ATOM 3868 C CA . ILE B 1 161 ? 17.766 16.078 5.434 1 94.12 161 ILE B CA 1
ATOM 3869 C C . ILE B 1 161 ? 17.875 15.812 6.934 1 94.12 161 ILE B C 1
ATOM 3871 O O . ILE B 1 161 ? 17.156 14.969 7.473 1 94.12 161 ILE B O 1
ATOM 3875 N N . GLU B 1 162 ? 18.625 16.516 7.586 1 92.38 162 GLU B N 1
ATOM 3876 C CA . GLU B 1 162 ? 19.016 16.281 8.977 1 92.38 162 GLU B CA 1
ATOM 3877 C C . GLU B 1 162 ? 17.797 16.219 9.883 1 92.38 162 GLU B C 1
ATOM 3879 O O . GLU B 1 162 ? 17.688 15.328 10.734 1 92.38 162 GLU B O 1
ATOM 3884 N N . ARG B 1 163 ? 16.891 17.141 9.805 1 93.12 163 ARG B N 1
ATOM 3885 C CA . ARG B 1 163 ? 15.758 17.219 10.719 1 93.12 163 ARG B CA 1
ATOM 3886 C C . ARG B 1 163 ? 14.914 15.953 10.68 1 93.12 163 ARG B C 1
ATOM 3888 O O . ARG B 1 163 ? 14.18 15.656 11.617 1 93.12 163 ARG B O 1
ATOM 3895 N N . LEU B 1 164 ? 15.031 15.203 9.602 1 94.75 164 LEU B N 1
ATOM 3896 C CA . LEU B 1 164 ? 14.234 13.992 9.43 1 94.75 164 LEU B CA 1
ATOM 3897 C C . LEU B 1 164 ? 14.992 12.766 9.938 1 94.75 164 LEU B C 1
ATOM 3899 O O . LEU B 1 164 ? 14.383 11.734 10.234 1 94.75 164 LEU B O 1
ATOM 3903 N N . ASN B 1 165 ? 16.297 12.953 10.078 1 95.56 165 ASN B N 1
ATOM 3904 C CA . ASN B 1 165 ? 17.109 11.766 10.312 1 95.56 165 ASN B CA 1
ATOM 3905 C C . ASN B 1 165 ? 17.734 11.781 11.703 1 95.56 165 ASN B C 1
ATOM 3907 O O . ASN B 1 165 ? 18.359 10.805 12.117 1 95.56 165 ASN B O 1
ATOM 3911 N N . ILE B 1 166 ? 17.5 12.898 12.43 1 96.5 166 ILE B N 1
ATOM 3912 C CA . ILE B 1 166 ? 18.109 13.039 13.742 1 96.5 166 ILE B CA 1
ATOM 3913 C C . ILE B 1 166 ? 17.047 13.023 14.82 1 96.5 166 ILE B C 1
ATOM 3915 O O . ILE B 1 166 ? 16.094 13.812 14.773 1 96.5 166 ILE B O 1
ATOM 3919 N N . LYS B 1 167 ? 17.266 12.258 15.891 1 95.94 167 LYS B N 1
ATOM 3920 C CA . LYS B 1 167 ? 16.297 12.008 16.953 1 95.94 167 LYS B CA 1
ATOM 3921 C C . LYS B 1 167 ? 15.992 13.289 17.719 1 95.94 167 LYS B C 1
ATOM 3923 O O . LYS B 1 167 ? 14.828 13.609 17.969 1 95.94 167 LYS B O 1
ATOM 3928 N N . ASN B 1 168 ? 16.953 14 18.016 1 95.5 168 ASN B N 1
ATOM 3929 C CA . ASN B 1 168 ? 16.812 15.188 18.859 1 95.5 168 ASN B CA 1
ATOM 3930 C C . ASN B 1 168 ? 16.094 16.312 18.125 1 95.5 168 ASN B C 1
ATOM 3932 O O . ASN B 1 168 ? 15.664 17.281 18.734 1 95.5 168 ASN B O 1
ATOM 3936 N N . LEU B 1 169 ? 15.93 16.172 16.859 1 96.5 169 LEU B N 1
ATOM 3937 C CA . LEU B 1 169 ? 15.203 17.156 16.078 1 96.5 169 LEU B CA 1
ATOM 3938 C C . LEU B 1 169 ? 13.797 16.672 15.766 1 96.5 169 LEU B C 1
ATOM 3940 O O . LEU B 1 169 ? 13.086 17.281 14.961 1 96.5 169 LEU B O 1
ATOM 3944 N N . GLY B 1 170 ? 13.406 15.547 16.391 1 96.69 170 GLY B N 1
ATOM 3945 C CA . GLY B 1 170 ? 12.086 14.977 16.156 1 96.69 170 GLY B CA 1
ATOM 3946 C C . GLY B 1 170 ? 11.977 14.25 14.836 1 96.69 170 GLY B C 1
ATOM 3947 O O . GLY B 1 170 ? 10.898 14.203 14.234 1 96.69 170 GLY B O 1
ATOM 3948 N N . GLY B 1 171 ? 13.086 13.75 14.391 1 96.56 171 GLY B N 1
ATOM 3949 C CA . GLY B 1 171 ? 13.125 13.109 13.086 1 96.56 171 GLY B CA 1
ATOM 3950 C C . GLY B 1 171 ? 12.305 11.828 13.023 1 96.56 171 GLY B C 1
ATOM 3951 O O . GLY B 1 171 ? 11.883 11.312 14.055 1 96.56 171 GLY B O 1
ATOM 3952 N N . GLY B 1 172 ? 12.172 11.305 11.75 1 97.69 172 GLY B N 1
ATOM 3953 C CA . GLY B 1 172 ? 11.383 10.109 11.492 1 97.69 172 GLY B CA 1
ATOM 3954 C C . GLY B 1 172 ? 10.227 10.352 10.547 1 97.69 172 GLY B C 1
ATOM 3955 O O . GLY B 1 172 ? 9.703 11.469 10.469 1 97.69 172 GLY B O 1
ATOM 3956 N N . THR B 1 173 ? 9.727 9.297 9.938 1 98.44 173 THR B N 1
ATOM 3957 C CA . THR B 1 173 ? 8.695 9.43 8.914 1 98.44 173 THR B CA 1
ATOM 3958 C C . THR B 1 173 ? 7.305 9.453 9.555 1 98.44 173 THR B C 1
ATOM 3960 O O . THR B 1 173 ? 6.379 10.062 9.008 1 98.44 173 THR B O 1
ATOM 3963 N N . ILE B 1 174 ? 7.09 8.875 10.719 1 98.69 174 ILE B N 1
ATOM 3964 C CA . ILE B 1 174 ? 5.777 8.797 11.344 1 98.69 174 ILE B CA 1
ATOM 3965 C C . ILE B 1 174 ? 5.27 10.203 11.664 1 98.69 174 ILE B C 1
ATOM 3967 O O . ILE B 1 174 ? 4.133 10.555 11.336 1 98.69 174 ILE B O 1
ATOM 3971 N N . LEU B 1 175 ? 6.129 11.047 12.242 1 98.44 175 LEU B N 1
ATOM 3972 C CA . LEU B 1 175 ? 5.723 12.391 12.625 1 98.44 175 LEU B CA 1
ATOM 3973 C C . LEU B 1 175 ? 5.68 13.312 11.406 1 98.44 175 LEU B C 1
ATOM 3975 O O . LEU B 1 175 ? 4.75 14.109 11.258 1 98.44 175 LEU B O 1
ATOM 3979 N N . ASP B 1 176 ? 6.621 13.156 10.508 1 97.94 176 ASP B N 1
ATOM 3980 C CA . ASP B 1 176 ? 6.773 14.102 9.406 1 97.94 176 ASP B CA 1
ATOM 3981 C C . ASP B 1 176 ? 5.812 13.766 8.266 1 97.94 176 ASP B C 1
ATOM 3983 O O . ASP B 1 176 ? 5.211 14.664 7.672 1 97.94 176 ASP B O 1
ATOM 3987 N N . LEU B 1 177 ? 5.746 12.492 7.891 1 98.5 177 LEU B N 1
ATOM 3988 C CA . LEU B 1 177 ? 4.973 12.055 6.738 1 98.5 177 LEU B CA 1
ATOM 3989 C C . LEU B 1 177 ? 3.73 11.289 7.176 1 98.5 177 LEU B C 1
ATOM 3991 O O . LEU B 1 177 ? 2.641 11.5 6.637 1 98.5 177 LEU B O 1
ATOM 3995 N N . GLY B 1 178 ? 3.914 10.469 8.211 1 98.75 178 GLY B N 1
ATOM 3996 C CA . GLY B 1 178 ? 2.848 9.594 8.664 1 98.75 178 GLY B CA 1
ATOM 3997 C C . GLY B 1 178 ? 1.593 10.336 9.07 1 98.75 178 GLY B C 1
ATOM 3998 O O . GLY B 1 178 ? 0.48 9.836 8.898 1 98.75 178 GLY B O 1
ATOM 3999 N N . VAL B 1 179 ? 1.789 11.531 9.578 1 98.81 179 VAL B N 1
ATOM 4000 C CA . VAL B 1 179 ? 0.674 12.352 10.047 1 98.81 179 VAL B CA 1
ATOM 4001 C C . VAL B 1 179 ? -0.327 12.547 8.906 1 98.81 179 VAL B C 1
ATOM 4003 O O . VAL B 1 179 ? -1.539 12.562 9.133 1 98.81 179 VAL B O 1
ATOM 4006 N N . TYR B 1 180 ? 0.115 12.688 7.676 1 98.81 180 TYR B N 1
ATOM 4007 C CA . TYR B 1 180 ? -0.753 12.938 6.527 1 98.81 180 TYR B CA 1
ATOM 4008 C C . TYR B 1 180 ? -1.582 11.703 6.195 1 98.81 180 TYR B C 1
ATOM 4010 O O . TYR B 1 180 ? -2.773 11.805 5.898 1 98.81 180 TYR B O 1
ATOM 4018 N N . GLY B 1 181 ? -0.948 10.547 6.211 1 98.88 181 GLY B N 1
ATOM 4019 C CA . GLY B 1 181 ? -1.691 9.32 5.961 1 98.88 181 GLY B CA 1
ATOM 4020 C C . GLY B 1 181 ? -2.674 8.984 7.066 1 98.88 181 GLY B C 1
ATOM 4021 O O . GLY B 1 181 ? -3.807 8.578 6.797 1 98.88 181 GLY B O 1
ATOM 4022 N N . ILE B 1 182 ? -2.219 9.172 8.297 1 98.88 182 ILE B N 1
ATOM 4023 C CA . ILE B 1 182 ? -3.037 8.867 9.469 1 98.88 182 ILE B CA 1
ATOM 4024 C C . ILE B 1 182 ? -4.281 9.75 9.477 1 98.88 182 ILE B C 1
ATOM 4026 O O . ILE B 1 182 ? -5.402 9.258 9.633 1 98.88 182 ILE B O 1
ATOM 4030 N N . GLN B 1 183 ? -4.047 11.055 9.281 1 98.81 183 GLN B N 1
ATOM 4031 C CA . GLN B 1 183 ? -5.203 11.945 9.281 1 98.81 183 GLN B CA 1
ATOM 4032 C C . GLN B 1 183 ? -6.148 11.617 8.125 1 98.81 183 GLN B C 1
ATOM 4034 O O . GLN B 1 183 ? -7.367 11.773 8.258 1 98.81 183 GLN B O 1
ATOM 4039 N N . PHE B 1 184 ? -5.66 11.211 6.992 1 98.88 184 PHE B N 1
ATOM 4040 C CA . PHE B 1 184 ? -6.488 10.836 5.848 1 98.88 184 PHE B CA 1
ATOM 4041 C C . PHE B 1 184 ? -7.379 9.648 6.191 1 98.88 184 PHE B C 1
ATOM 4043 O O . PHE B 1 184 ? -8.586 9.68 5.93 1 98.88 184 PHE B O 1
ATOM 4050 N N . ALA B 1 185 ? -6.777 8.617 6.773 1 98.75 185 ALA B N 1
ATOM 4051 C CA . ALA B 1 185 ? -7.551 7.453 7.211 1 98.75 185 ALA B CA 1
ATOM 4052 C C . ALA B 1 185 ? -8.617 7.852 8.219 1 98.75 185 ALA B C 1
ATOM 4054 O O . ALA B 1 185 ? -9.758 7.395 8.141 1 98.75 185 ALA B O 1
ATOM 4055 N N . CYS B 1 186 ? -8.234 8.719 9.195 1 98.38 186 CYS B N 1
ATOM 4056 C CA . CYS B 1 186 ? -9.18 9.203 10.195 1 98.38 186 CYS B CA 1
ATOM 4057 C C . CYS B 1 186 ? -10.367 9.883 9.531 1 98.38 186 CYS B C 1
ATOM 4059 O O . CYS B 1 186 ? -11.523 9.617 9.875 1 98.38 186 CYS B O 1
ATOM 4061 N N . LEU B 1 187 ? -10.078 10.719 8.578 1 98.31 187 LEU B N 1
ATOM 4062 C CA . LEU B 1 187 ? -11.125 11.453 7.875 1 98.31 187 LEU B CA 1
ATOM 4063 C C . LEU B 1 187 ? -12.102 10.5 7.199 1 98.31 187 LEU B C 1
ATOM 4065 O O . LEU B 1 187 ? -13.32 10.633 7.363 1 98.31 187 LEU B O 1
ATOM 4069 N N . ILE B 1 188 ? -11.594 9.516 6.5 1 98.5 188 ILE B N 1
ATOM 4070 C CA . ILE B 1 188 ? -12.406 8.641 5.664 1 98.5 188 ILE B CA 1
ATOM 4071 C C . ILE B 1 188 ? -13.281 7.75 6.547 1 98.5 188 ILE B C 1
ATOM 4073 O O . ILE B 1 188 ? -14.422 7.449 6.199 1 98.5 188 ILE B O 1
ATOM 4077 N N . PHE B 1 189 ? -12.742 7.336 7.703 1 97.75 189 PHE B N 1
ATOM 4078 C CA . PHE B 1 189 ? -13.484 6.418 8.555 1 97.75 189 PHE B CA 1
ATOM 4079 C C . PHE B 1 189 ? -14.156 7.168 9.703 1 97.75 189 PHE B C 1
ATOM 4081 O O . PHE B 1 189 ? -14.398 6.594 10.773 1 97.75 189 PHE B O 1
ATOM 4088 N N . GLY B 1 190 ? -14.344 8.461 9.578 1 96.06 190 GLY B N 1
ATOM 4089 C CA . GLY B 1 190 ? -15.156 9.25 10.492 1 96.06 190 GLY B CA 1
ATOM 4090 C C . GLY B 1 190 ? -14.523 9.438 11.852 1 96.06 190 GLY B C 1
ATOM 4091 O O . GLY B 1 190 ? -15.219 9.461 12.867 1 96.06 190 GLY B O 1
ATOM 4092 N N . ASN B 1 191 ? -13.188 9.391 11.891 1 96.31 191 ASN B N 1
ATOM 4093 C CA . ASN B 1 191 ? -12.422 9.609 13.109 1 96.31 191 ASN B CA 1
ATOM 4094 C C . ASN B 1 191 ? -12.711 8.539 14.156 1 96.31 191 ASN B C 1
ATOM 4096 O O . ASN B 1 191 ? -12.625 8.797 15.359 1 96.31 191 ASN B O 1
ATOM 4100 N N . GLU B 1 192 ? -13.086 7.395 13.664 1 96.38 192 GLU B N 1
ATOM 4101 C CA . GLU B 1 192 ? -13.219 6.227 14.539 1 96.38 192 GLU B CA 1
ATOM 4102 C C . GLU B 1 192 ? -11.852 5.758 15.031 1 96.38 192 GLU B C 1
ATOM 4104 O O . GLU B 1 192 ? -10.875 5.762 14.273 1 96.38 192 GLU B O 1
ATOM 4109 N N . ILE B 1 193 ? -11.781 5.406 16.297 1 97.88 193 ILE B N 1
ATOM 4110 C CA . ILE B 1 193 ? -10.547 4.824 16.812 1 97.88 193 ILE B CA 1
ATOM 4111 C C . ILE B 1 193 ? -10.43 3.375 16.344 1 97.88 193 ILE B C 1
ATOM 4113 O O . ILE B 1 193 ? -11.312 2.557 16.594 1 97.88 193 ILE B O 1
ATOM 4117 N N . PRO B 1 194 ? -9.445 3.018 15.586 1 98.38 194 PRO B N 1
ATOM 4118 C CA . PRO B 1 194 ? -9.281 1.608 15.219 1 98.38 194 PRO B CA 1
ATOM 4119 C C . PRO B 1 194 ? -9.109 0.701 16.438 1 98.38 194 PRO B C 1
ATOM 4121 O O . PRO B 1 194 ? -8.453 1.084 17.406 1 98.38 194 PRO B O 1
ATOM 4124 N N . HIS B 1 195 ? -9.695 -0.465 16.422 1 97.62 195 HIS B N 1
ATOM 4125 C CA . HIS B 1 195 ? -9.578 -1.362 17.562 1 97.62 195 HIS B CA 1
ATOM 4126 C C . HIS B 1 195 ? -8.266 -2.135 17.531 1 97.62 195 HIS B C 1
ATOM 4128 O O . HIS B 1 195 ? -7.84 -2.689 18.547 1 97.62 195 HIS B O 1
ATOM 4134 N N . THR B 1 196 ? -7.641 -2.229 16.406 1 97.5 196 THR B N 1
ATOM 4135 C CA . THR B 1 196 ? -6.32 -2.83 16.266 1 97.5 196 THR B CA 1
ATOM 4136 C C . THR B 1 196 ? -5.383 -1.914 15.484 1 97.5 196 THR B C 1
ATOM 4138 O O . THR B 1 196 ? -5.754 -1.402 14.422 1 97.5 196 THR B O 1
ATOM 4141 N N . ILE B 1 197 ? -4.25 -1.632 16.016 1 98.25 197 ILE B N 1
ATOM 4142 C CA . ILE B 1 197 ? -3.158 -0.908 15.367 1 98.25 197 ILE B CA 1
ATOM 4143 C C . ILE B 1 197 ? -1.928 -1.807 15.273 1 98.25 197 ILE B C 1
ATOM 4145 O O . ILE B 1 197 ? -1.442 -2.312 16.297 1 98.25 197 ILE B O 1
ATOM 4149 N N . GLN B 1 198 ? -1.511 -2.037 14.094 1 97.88 198 GLN B N 1
ATOM 4150 C CA . GLN B 1 198 ? -0.285 -2.801 13.875 1 97.88 198 GLN B CA 1
ATOM 4151 C C . GLN B 1 198 ? 0.713 -2.014 13.031 1 97.88 198 GLN B C 1
ATOM 4153 O O . GLN B 1 198 ? 0.375 -1.534 11.953 1 97.88 198 GLN B O 1
ATOM 4158 N N . ALA B 1 199 ? 1.872 -1.895 13.555 1 98.25 199 ALA B N 1
ATOM 4159 C CA . ALA B 1 199 ? 2.891 -1.118 12.852 1 98.25 199 ALA B CA 1
ATOM 4160 C C . ALA B 1 199 ? 4.238 -1.834 12.867 1 98.25 199 ALA B C 1
ATOM 4162 O O . ALA B 1 199 ? 4.609 -2.443 13.875 1 98.25 199 ALA B O 1
ATOM 4163 N N . THR B 1 200 ? 4.898 -1.856 11.742 1 97.69 200 THR B N 1
ATOM 4164 C CA . THR B 1 200 ? 6.27 -2.338 11.602 1 97.69 200 THR B CA 1
ATOM 4165 C C . THR B 1 200 ? 7.105 -1.36 10.781 1 97.69 200 THR B C 1
ATOM 4167 O O . THR B 1 200 ? 6.562 -0.551 10.031 1 97.69 200 THR B O 1
ATOM 4170 N N . GLY B 1 201 ? 8.344 -1.312 11.047 1 97.06 201 GLY B N 1
ATOM 4171 C CA . GLY B 1 201 ? 9.203 -0.394 10.32 1 97.06 201 GLY B CA 1
ATOM 4172 C C . GLY B 1 201 ? 10.68 -0.602 10.625 1 97.06 201 GLY B C 1
ATOM 4173 O O . GLY B 1 201 ? 11.047 -1.562 11.305 1 97.06 201 GLY B O 1
ATOM 4174 N N . CYS B 1 202 ? 11.461 0.228 9.984 1 97.44 202 CYS B N 1
ATOM 4175 C CA . CYS B 1 202 ? 12.906 0.166 10.148 1 97.44 202 CYS B CA 1
ATOM 4176 C C . CYS B 1 202 ? 13.445 1.461 10.75 1 97.44 202 CYS B C 1
ATOM 4178 O O . CYS B 1 202 ? 12.969 2.547 10.414 1 97.44 202 CYS B O 1
ATOM 4180 N N . LEU B 1 203 ? 14.414 1.347 11.602 1 97.56 203 LEU B N 1
ATOM 4181 C CA . LEU B 1 203 ? 15.047 2.496 12.242 1 97.56 203 LEU B CA 1
ATOM 4182 C C . LEU B 1 203 ? 16.422 2.779 11.625 1 97.56 203 LEU B C 1
ATOM 4184 O O . LEU B 1 203 ? 17.094 1.859 11.164 1 97.56 203 LEU B O 1
ATOM 4188 N N . ASN B 1 204 ? 16.766 4.031 11.555 1 96.31 204 ASN B N 1
ATOM 4189 C CA . ASN B 1 204 ? 18.141 4.367 11.188 1 96.31 204 ASN B CA 1
ATOM 4190 C C . ASN B 1 204 ? 19.078 4.289 12.391 1 96.31 204 ASN B C 1
ATOM 4192 O O . ASN B 1 204 ? 18.672 3.82 13.461 1 96.31 204 ASN B O 1
ATOM 4196 N N . GLU B 1 205 ? 20.266 4.699 12.234 1 95.12 205 GLU B N 1
ATOM 4197 C CA . GLU B 1 205 ? 21.281 4.578 13.273 1 95.12 205 GLU B CA 1
ATOM 4198 C C . GLU B 1 205 ? 20.969 5.484 14.461 1 95.12 205 GLU B C 1
ATOM 4200 O O . GLU B 1 205 ? 21.391 5.215 15.586 1 95.12 205 GLU B O 1
ATOM 4205 N N . GLU B 1 206 ? 20.234 6.555 14.219 1 94.69 206 GLU B N 1
ATOM 4206 C CA . GLU B 1 206 ? 19.875 7.508 15.273 1 94.69 206 GLU B CA 1
ATOM 4207 C C . GLU B 1 206 ? 18.688 7.016 16.078 1 94.69 206 GLU B C 1
ATOM 4209 O O . GLU B 1 206 ? 18.344 7.594 17.125 1 94.69 206 GLU B O 1
ATOM 4214 N N . GLY B 1 207 ? 18.047 6 15.602 1 96.69 207 GLY B N 1
ATOM 4215 C CA . GLY B 1 207 ? 16.906 5.449 16.312 1 96.69 207 GLY B CA 1
ATOM 4216 C C . GLY B 1 207 ? 15.586 6.082 15.898 1 96.69 207 GLY B C 1
ATOM 4217 O O . GLY B 1 207 ? 14.609 6.027 16.641 1 96.69 207 GLY B O 1
ATOM 4218 N N . VAL B 1 208 ? 15.578 6.723 14.773 1 97.31 208 VAL B N 1
ATOM 4219 C CA . VAL B 1 208 ? 14.312 7.223 14.25 1 97.31 208 VAL B CA 1
ATOM 4220 C C . VAL B 1 208 ? 13.859 6.355 13.078 1 97.31 208 VAL B C 1
ATOM 4222 O O . VAL B 1 208 ? 14.68 5.707 12.422 1 97.31 208 VAL B O 1
ATOM 4225 N N . ASP B 1 209 ? 12.594 6.32 12.836 1 98.12 209 ASP B N 1
ATOM 4226 C CA . ASP B 1 209 ? 12.047 5.453 11.797 1 98.12 209 ASP B CA 1
ATOM 4227 C C . ASP B 1 209 ? 12.383 5.984 10.406 1 98.12 209 ASP B C 1
ATOM 4229 O O . ASP B 1 209 ? 12.195 7.172 10.125 1 98.12 209 ASP B O 1
ATOM 4233 N N . GLN B 1 210 ? 12.852 5.094 9.57 1 97.44 210 GLN B N 1
ATOM 4234 C CA . GLN B 1 210 ? 13.117 5.387 8.164 1 97.44 210 GLN B CA 1
ATOM 4235 C C . GLN B 1 210 ? 11.969 4.934 7.277 1 97.44 210 GLN B C 1
ATOM 4237 O O . GLN B 1 210 ? 11.758 5.484 6.195 1 97.44 210 GLN B O 1
ATOM 4242 N N . SER B 1 211 ? 11.328 3.949 7.723 1 98.06 211 SER B N 1
ATOM 4243 C CA . SER B 1 211 ? 10.133 3.432 7.059 1 98.06 211 SER B CA 1
ATOM 4244 C C . SER B 1 211 ? 9.125 2.9 8.07 1 98.06 211 SER B C 1
ATOM 4246 O O . SER B 1 211 ? 9.5 2.479 9.164 1 98.06 211 SER B O 1
ATOM 4248 N N . ALA B 1 212 ? 7.918 2.965 7.695 1 98.62 212 ALA B N 1
ATOM 4249 C CA . ALA B 1 212 ? 6.855 2.408 8.531 1 98.62 212 ALA B CA 1
ATOM 4250 C C . ALA B 1 212 ? 5.723 1.854 7.668 1 98.62 212 ALA B C 1
ATOM 4252 O O . ALA B 1 212 ? 5.363 2.445 6.648 1 98.62 212 ALA B O 1
ATOM 4253 N N . SER B 1 213 ? 5.242 0.702 7.988 1 98.62 213 SER B N 1
ATOM 4254 C CA . SER B 1 213 ? 3.994 0.117 7.504 1 98.62 213 SER B CA 1
ATOM 4255 C C . SER B 1 213 ? 2.961 0.015 8.617 1 98.62 213 SER B C 1
ATOM 4257 O O . SER B 1 213 ? 3.168 -0.704 9.602 1 98.62 213 SER B O 1
ATOM 4259 N N . ILE B 1 214 ? 1.904 0.725 8.445 1 98.81 214 ILE B N 1
ATOM 4260 C CA . ILE B 1 214 ? 0.898 0.862 9.492 1 98.81 214 ILE B CA 1
ATOM 4261 C C . ILE B 1 214 ? -0.433 0.293 9.008 1 98.81 214 ILE B C 1
ATOM 4263 O O . ILE B 1 214 ? -0.862 0.573 7.883 1 98.81 214 ILE B O 1
ATOM 4267 N N . ASN B 1 215 ? -1.052 -0.498 9.859 1 98.62 215 ASN B N 1
ATOM 4268 C CA . ASN B 1 215 ? -2.363 -1.06 9.555 1 98.62 215 ASN B CA 1
ATOM 4269 C C . ASN B 1 215 ? -3.365 -0.79 10.672 1 98.62 215 ASN B C 1
ATOM 4271 O O . ASN B 1 215 ? -3.111 -1.119 11.828 1 98.62 215 ASN B O 1
ATOM 4275 N N . PHE B 1 216 ? -4.43 -0.155 10.297 1 98.69 216 PHE B N 1
ATOM 4276 C CA . PHE B 1 216 ? -5.559 0.036 11.203 1 98.69 216 PHE B CA 1
ATOM 4277 C C . PHE B 1 216 ? -6.695 -0.918 10.859 1 98.69 216 PHE B C 1
ATOM 4279 O O . PHE B 1 216 ? -7.055 -1.069 9.695 1 98.69 216 PHE B O 1
ATOM 4286 N N . LEU B 1 217 ? -7.246 -1.579 11.82 1 98.31 217 LEU B N 1
ATOM 4287 C CA . LEU B 1 217 ? -8.477 -2.344 11.672 1 98.31 217 LEU B CA 1
ATOM 4288 C C . LEU B 1 217 ? -9.617 -1.691 12.453 1 98.31 217 LEU B C 1
ATOM 4290 O O . LEU B 1 217 ? -9.453 -1.342 13.625 1 98.31 217 LEU B O 1
ATOM 4294 N N . TYR B 1 218 ? -10.68 -1.485 11.805 1 98.06 218 TYR B N 1
ATOM 4295 C CA . TYR B 1 218 ? -11.867 -0.878 12.391 1 98.06 218 TYR B CA 1
ATOM 4296 C C . TYR B 1 218 ? -13 -1.893 12.5 1 98.06 218 TYR B C 1
ATOM 4298 O O . TYR B 1 218 ? -12.883 -3.016 12 1 98.06 218 TYR B O 1
ATOM 4306 N N . LYS B 1 219 ? -14.039 -1.516 13.227 1 96.12 219 LYS B N 1
ATOM 4307 C CA . LYS B 1 219 ? -15.242 -2.336 13.266 1 96.12 219 LYS B CA 1
ATOM 4308 C C . LYS B 1 219 ? -15.789 -2.58 11.859 1 96.12 219 LYS B C 1
ATOM 4310 O O . LYS B 1 219 ? -15.727 -1.695 11.008 1 96.12 219 LYS B O 1
ATOM 4315 N N . GLY B 1 220 ? -16.312 -3.773 11.641 1 95.75 220 GLY B N 1
ATOM 4316 C CA . GLY B 1 220 ? -16.891 -4.094 10.344 1 95.75 220 GLY B CA 1
ATOM 4317 C C . GLY B 1 220 ? -15.852 -4.543 9.328 1 95.75 220 GLY B C 1
ATOM 4318 O O . GLY B 1 220 ? -16.125 -4.551 8.125 1 95.75 220 GLY B O 1
ATOM 4319 N N . ASN B 1 221 ? -14.68 -4.859 9.742 1 96.12 221 ASN B N 1
ATOM 4320 C CA . ASN B 1 221 ? -13.586 -5.355 8.914 1 96.12 221 ASN B CA 1
ATOM 4321 C C . ASN B 1 221 ? -13.109 -4.297 7.926 1 96.12 221 ASN B C 1
ATOM 4323 O O . ASN B 1 221 ? -12.781 -4.613 6.781 1 96.12 221 ASN B O 1
ATOM 4327 N N . HIS B 1 222 ? -13.258 -3.016 8.32 1 97.81 222 HIS B N 1
ATOM 4328 C CA . HIS B 1 222 ? -12.656 -1.921 7.562 1 97.81 222 HIS B CA 1
ATOM 4329 C C . HIS B 1 222 ? -11.18 -1.753 7.918 1 97.81 222 HIS B C 1
ATOM 4331 O O . HIS B 1 222 ? -10.781 -1.976 9.062 1 97.81 222 HIS B O 1
ATOM 4337 N N . THR B 1 223 ? -10.391 -1.437 6.906 1 98.44 223 THR B N 1
ATOM 4338 C CA . THR B 1 223 ? -8.953 -1.395 7.156 1 98.44 223 THR B CA 1
ATOM 4339 C C . THR B 1 223 ? -8.328 -0.164 6.504 1 98.44 223 THR B C 1
ATOM 4341 O O . THR B 1 223 ? -8.859 0.365 5.527 1 98.44 223 THR B O 1
ATOM 4344 N N . ALA B 1 224 ? -7.293 0.312 7.059 1 98.81 224 ALA B N 1
ATOM 4345 C CA . ALA B 1 224 ? -6.422 1.315 6.457 1 98.81 224 ALA B CA 1
ATOM 4346 C C . ALA B 1 224 ? -4.965 0.864 6.484 1 98.81 224 ALA B C 1
ATOM 4348 O O . ALA B 1 224 ? -4.508 0.276 7.469 1 98.81 224 ALA B O 1
ATOM 4349 N N . THR B 1 225 ? -4.309 1.027 5.41 1 98.88 225 THR B N 1
ATOM 4350 C CA . THR B 1 225 ? -2.881 0.762 5.297 1 98.88 225 THR B CA 1
ATOM 4351 C C . THR B 1 225 ? -2.123 2.031 4.922 1 98.88 225 THR B C 1
ATOM 4353 O O . THR B 1 225 ? -2.445 2.682 3.924 1 98.88 225 THR B O 1
ATOM 4356 N N . ILE B 1 226 ? -1.131 2.371 5.699 1 98.88 226 ILE B N 1
ATOM 4357 C CA . ILE B 1 226 ? -0.329 3.57 5.48 1 98.88 226 ILE B CA 1
ATOM 4358 C C . ILE B 1 226 ? 1.151 3.197 5.426 1 98.88 226 ILE B C 1
ATOM 4360 O O . ILE B 1 226 ? 1.664 2.533 6.328 1 98.88 226 ILE B O 1
ATOM 4364 N N . LEU B 1 227 ? 1.798 3.637 4.383 1 98.88 227 LEU B N 1
ATOM 4365 C CA . LEU B 1 227 ? 3.229 3.402 4.223 1 98.88 227 LEU B CA 1
ATOM 4366 C C . LEU B 1 227 ? 3.996 4.719 4.191 1 98.88 227 LEU B C 1
ATOM 4368 O O . LEU B 1 227 ? 3.582 5.668 3.525 1 98.88 227 LEU B O 1
ATOM 4372 N N . THR B 1 228 ? 5.098 4.758 4.906 1 98.81 228 THR B N 1
ATOM 4373 C CA . THR B 1 228 ? 6 5.902 4.836 1 98.81 228 THR B CA 1
ATOM 4374 C C . THR B 1 228 ? 7.43 5.449 4.559 1 98.81 228 THR B C 1
ATOM 4376 O O . THR B 1 228 ? 7.797 4.316 4.867 1 98.81 228 THR B O 1
ATOM 4379 N N . HIS B 1 229 ? 8.195 6.324 3.967 1 98.62 229 HIS B N 1
ATOM 4380 C CA . HIS B 1 229 ? 9.594 6.039 3.686 1 98.62 229 HIS B CA 1
ATOM 4381 C C . HIS B 1 229 ? 10.406 7.324 3.572 1 98.62 229 HIS B C 1
ATOM 4383 O O . HIS B 1 229 ? 9.922 8.328 3.049 1 98.62 229 HIS B O 1
ATOM 4389 N N . SER B 1 230 ? 11.664 7.305 4.031 1 98 230 SER B N 1
ATOM 4390 C CA . SER B 1 230 ? 12.508 8.492 3.904 1 98 230 SER B CA 1
ATOM 4391 C C . SER B 1 230 ? 13.711 8.219 3.008 1 98 230 SER B C 1
ATOM 4393 O O . SER B 1 230 ? 14.57 9.078 2.836 1 98 230 SER B O 1
ATOM 4395 N N . ARG B 1 231 ? 13.805 6.945 2.447 1 97.38 231 ARG B N 1
ATOM 4396 C CA . ARG B 1 231 ? 14.945 6.578 1.622 1 97.38 231 ARG B CA 1
ATOM 4397 C C . ARG B 1 231 ? 14.57 6.527 0.147 1 97.38 231 ARG B C 1
ATOM 4399 O O . ARG B 1 231 ? 15.438 6.523 -0.726 1 97.38 231 ARG B O 1
ATOM 4406 N N . VAL B 1 232 ? 13.281 6.438 -0.106 1 98.44 232 VAL B N 1
ATOM 4407 C CA . VAL B 1 232 ? 12.836 6.332 -1.49 1 98.44 232 VAL B CA 1
ATOM 4408 C C . VAL B 1 232 ? 11.562 7.152 -1.684 1 98.44 232 VAL B C 1
ATOM 4410 O O . VAL B 1 232 ? 10.82 7.398 -0.728 1 98.44 232 VAL B O 1
ATOM 4413 N N . ASP B 1 233 ? 11.266 7.562 -2.943 1 98.44 233 ASP B N 1
ATOM 4414 C CA . ASP B 1 233 ? 9.992 8.164 -3.305 1 98.44 233 ASP B CA 1
ATOM 4415 C C . ASP B 1 233 ? 8.906 7.098 -3.475 1 98.44 233 ASP B C 1
ATOM 4417 O O . ASP B 1 233 ? 9.023 6.219 -4.332 1 98.44 233 ASP B O 1
ATOM 4421 N N . LEU B 1 234 ? 7.906 7.152 -2.646 1 98.69 234 LEU B N 1
ATOM 4422 C CA . LEU B 1 234 ? 6.75 6.289 -2.854 1 98.69 234 LEU B CA 1
ATOM 4423 C C . LEU B 1 234 ? 5.801 6.895 -3.885 1 98.69 234 LEU B C 1
ATOM 4425 O O . LEU B 1 234 ? 6.031 8 -4.375 1 98.69 234 LEU B O 1
ATOM 4429 N N . PRO B 1 235 ? 4.75 6.152 -4.277 1 98.31 235 PRO B N 1
ATOM 4430 C CA . PRO B 1 235 ? 3.812 6.707 -5.258 1 98.31 235 PRO B CA 1
ATOM 4431 C C . PRO B 1 235 ? 3.166 8.008 -4.789 1 98.31 235 PRO B C 1
ATOM 4433 O O . PRO B 1 235 ? 2.766 8.836 -5.609 1 98.31 235 PRO B O 1
ATOM 4436 N N . ASN B 1 236 ? 3.062 8.234 -3.488 1 98.75 236 ASN B N 1
ATOM 4437 C CA . ASN B 1 236 ? 2.52 9.43 -2.855 1 98.75 236 ASN B CA 1
ATOM 4438 C C . ASN B 1 236 ? 1.094 9.711 -3.32 1 98.75 236 ASN B C 1
ATOM 4440 O O . ASN B 1 236 ? 0.79 10.82 -3.764 1 98.75 236 ASN B O 1
ATOM 4444 N N . GLU B 1 237 ? 0.249 8.766 -3.146 1 98.75 237 GLU B N 1
ATOM 4445 C CA . GLU B 1 237 ? -1.171 8.812 -3.484 1 98.75 237 GLU B CA 1
ATOM 4446 C C . GLU B 1 237 ? -2.012 8.086 -2.438 1 98.75 237 GLU B C 1
ATOM 4448 O O . GLU B 1 237 ? -1.479 7.348 -1.611 1 98.75 237 GLU B O 1
ATOM 4453 N N . ALA B 1 238 ? -3.221 8.344 -2.434 1 98.94 238 ALA B N 1
ATOM 4454 C CA . ALA B 1 238 ? -4.176 7.691 -1.545 1 98.94 238 ALA B CA 1
ATOM 4455 C C . ALA B 1 238 ? -5.309 7.047 -2.34 1 98.94 238 ALA B C 1
ATOM 4457 O O . ALA B 1 238 ? -5.758 7.594 -3.35 1 98.94 238 ALA B O 1
ATOM 4458 N N . TYR B 1 239 ? -5.719 5.895 -1.915 1 98.94 239 TYR B N 1
ATOM 4459 C CA . TYR B 1 239 ? -6.875 5.195 -2.463 1 98.94 239 TYR B CA 1
ATOM 4460 C C . TYR B 1 239 ? -7.961 5.023 -1.404 1 98.94 239 TYR B C 1
ATOM 4462 O O . TYR B 1 239 ? -7.668 4.68 -0.257 1 98.94 239 TYR B O 1
ATOM 4470 N N . ILE B 1 240 ? -9.109 5.352 -1.736 1 98.94 240 ILE B N 1
ATOM 4471 C CA . ILE B 1 240 ? -10.32 5.004 -0.992 1 98.94 240 ILE B CA 1
ATOM 4472 C C . ILE B 1 240 ? -11.109 3.951 -1.76 1 98.94 240 ILE B C 1
ATOM 4474 O O . ILE B 1 240 ? -11.625 4.223 -2.848 1 98.94 240 ILE B O 1
ATOM 4478 N N . ILE B 1 241 ? -11.266 2.783 -1.165 1 98.94 241 ILE B N 1
ATOM 4479 C CA . ILE B 1 241 ? -11.727 1.643 -1.95 1 98.94 241 ILE B CA 1
ATOM 4480 C C . ILE B 1 241 ? -12.992 1.066 -1.329 1 98.94 241 ILE B C 1
ATOM 4482 O O . ILE B 1 241 ? -12.977 0.578 -0.197 1 98.94 241 ILE B O 1
ATOM 4486 N N . GLY B 1 242 ? -14.039 1.095 -2.143 1 98.69 242 GLY B N 1
ATOM 4487 C CA . GLY B 1 242 ? -15.328 0.586 -1.692 1 98.69 242 GLY B CA 1
ATOM 4488 C C . GLY B 1 242 ? -15.891 -0.496 -2.594 1 98.69 242 GLY B C 1
ATOM 4489 O O . GLY B 1 242 ? -15.266 -0.869 -3.59 1 98.69 242 GLY B O 1
ATOM 4490 N N . THR B 1 243 ? -17.016 -1.044 -2.234 1 98.19 243 THR B N 1
ATOM 4491 C CA . THR B 1 243 ? -17.641 -2.199 -2.871 1 98.19 243 THR B CA 1
ATOM 4492 C C . THR B 1 243 ? -18.125 -1.846 -4.273 1 98.19 243 THR B C 1
ATOM 4494 O O . THR B 1 243 ? -18.391 -2.734 -5.09 1 98.19 243 THR B O 1
ATOM 4497 N N . LYS B 1 244 ? -18.266 -0.546 -4.613 1 97.88 244 LYS B N 1
ATOM 4498 C CA . LYS B 1 244 ? -18.844 -0.175 -5.906 1 97.88 244 LYS B CA 1
ATOM 4499 C C . LYS B 1 244 ? -17.844 0.642 -6.73 1 97.88 244 LYS B C 1
ATOM 4501 O O . LYS B 1 244 ? -18.141 1.03 -7.859 1 97.88 244 LYS B O 1
ATOM 4506 N N . GLY B 1 245 ? -16.719 0.913 -6.129 1 97.56 245 GLY B N 1
ATOM 4507 C CA . GLY B 1 245 ? -15.758 1.723 -6.855 1 97.56 245 GLY B CA 1
ATOM 4508 C C . GLY B 1 245 ? -14.594 2.186 -6 1 97.56 245 GLY B C 1
ATOM 4509 O O . GLY B 1 245 ? -14.477 1.791 -4.836 1 97.56 245 GLY B O 1
ATOM 4510 N N . MET B 1 246 ? -13.711 2.998 -6.594 1 98.5 246 MET B N 1
ATOM 4511 C CA . MET B 1 246 ? -12.508 3.482 -5.926 1 98.5 246 MET B CA 1
ATOM 4512 C C . MET B 1 246 ? -12.258 4.949 -6.258 1 98.5 246 MET B C 1
ATOM 4514 O O . MET B 1 246 ? -12.586 5.41 -7.352 1 98.5 246 MET B O 1
ATOM 4518 N N . ILE B 1 247 ? -11.805 5.688 -5.297 1 98.88 247 ILE B N 1
ATOM 4519 C CA . ILE B 1 247 ? -11.32 7.055 -5.477 1 98.88 247 ILE B CA 1
ATOM 4520 C C . ILE B 1 247 ? -9.805 7.094 -5.305 1 98.88 247 ILE B C 1
ATOM 4522 O O . ILE B 1 247 ? -9.266 6.531 -4.348 1 98.88 247 ILE B O 1
ATOM 4526 N N . LYS B 1 248 ? -9.133 7.645 -6.254 1 98.88 248 LYS B N 1
ATOM 4527 C CA . LYS B 1 248 ? -7.691 7.844 -6.172 1 98.88 248 LYS B CA 1
ATOM 4528 C C . LYS B 1 248 ? -7.348 9.328 -6.035 1 98.88 248 LYS B C 1
ATOM 4530 O O . LYS B 1 248 ? -7.852 10.156 -6.793 1 98.88 248 LYS B O 1
ATOM 4535 N N . VAL B 1 249 ? -6.516 9.664 -5.066 1 98.94 249 VAL B N 1
ATOM 4536 C CA . VAL B 1 249 ? -6.105 11.047 -4.836 1 98.94 249 VAL B CA 1
ATOM 4537 C C . VAL B 1 249 ? -4.59 11.172 -5.004 1 98.94 249 VAL B C 1
ATOM 4539 O O . VAL B 1 249 ? -3.84 11.008 -4.039 1 98.94 249 VAL B O 1
ATOM 4542 N N . PRO B 1 250 ? -4.129 11.578 -6.254 1 98.69 250 PRO B N 1
ATOM 4543 C CA . PRO B 1 250 ? -2.699 11.859 -6.414 1 98.69 250 PRO B CA 1
ATOM 4544 C C . PRO B 1 250 ? -2.23 13.039 -5.559 1 98.69 250 PRO B C 1
ATOM 4546 O O . PRO B 1 250 ? -2.982 13.992 -5.352 1 98.69 250 PRO B O 1
ATOM 4549 N N . LYS B 1 251 ? -0.989 12.984 -5.074 1 98.75 251 LYS B N 1
ATOM 4550 C CA . LYS B 1 251 ? -0.453 14.039 -4.215 1 98.75 251 LYS B CA 1
ATOM 4551 C C . LYS B 1 251 ? -1.435 14.391 -3.102 1 98.75 251 LYS B C 1
ATOM 4553 O O . LYS B 1 251 ? -1.74 15.562 -2.887 1 98.75 251 LYS B O 1
ATOM 4558 N N . PHE B 1 252 ? -1.865 13.375 -2.406 1 98.88 252 PHE B N 1
ATOM 4559 C CA . PHE B 1 252 ? -3.023 13.453 -1.523 1 98.88 252 PHE B CA 1
ATOM 4560 C C . PHE B 1 252 ? -2.803 14.492 -0.429 1 98.88 252 PHE B C 1
ATOM 4562 O O . PHE B 1 252 ? -3.76 14.945 0.203 1 98.88 252 PHE B O 1
ATOM 4569 N N . TRP B 1 253 ? -1.571 14.867 -0.126 1 98.81 253 TRP B N 1
ATOM 4570 C CA . TRP B 1 253 ? -1.308 15.797 0.972 1 98.81 253 TRP B CA 1
ATOM 4571 C C . TRP B 1 253 ? -1.494 17.234 0.522 1 98.81 253 TRP B C 1
ATOM 4573 O O . TRP B 1 253 ? -1.593 18.141 1.352 1 98.81 253 TRP B O 1
ATOM 4583 N N . CYS B 1 254 ? -1.504 17.453 -0.795 1 98.88 254 CYS B N 1
ATOM 4584 C CA . CYS B 1 254 ? -1.736 18.766 -1.381 1 98.88 254 CYS B CA 1
ATOM 4585 C C . CYS B 1 254 ? -2.393 18.641 -2.752 1 98.88 254 CYS B C 1
ATOM 4587 O O . CYS B 1 254 ? -1.881 19.188 -3.738 1 98.88 254 CYS B O 1
ATOM 4589 N N . PRO B 1 255 ? -3.551 18.047 -2.752 1 98.88 255 PRO B N 1
ATOM 4590 C CA . PRO B 1 255 ? -4.078 17.562 -4.031 1 98.88 255 PRO B CA 1
ATOM 4591 C C . PRO B 1 255 ? -4.734 18.672 -4.852 1 98.88 255 PRO B C 1
ATOM 4593 O O . PRO B 1 255 ? -5.43 19.531 -4.297 1 98.88 255 PRO B O 1
ATOM 4596 N N . THR B 1 256 ? -4.512 18.609 -6.176 1 98.75 256 THR B N 1
ATOM 4597 C CA . THR B 1 256 ? -5.215 19.469 -7.125 1 98.75 256 THR B CA 1
ATOM 4598 C C . THR B 1 256 ? -6.066 18.625 -8.078 1 98.75 256 THR B C 1
ATOM 4600 O O . THR B 1 256 ? -6.742 19.172 -8.953 1 98.75 256 THR B O 1
ATOM 4603 N N . THR B 1 257 ? -5.984 17.375 -7.953 1 98.81 257 THR B N 1
ATOM 4604 C CA . THR B 1 257 ? -6.711 16.438 -8.805 1 98.81 257 THR B CA 1
ATOM 4605 C C . THR B 1 257 ? -7.242 15.258 -7.992 1 98.81 257 THR B C 1
ATOM 4607 O O . THR B 1 257 ? -6.641 14.875 -6.988 1 98.81 257 THR B O 1
ATOM 4610 N N . VAL B 1 258 ? -8.367 14.727 -8.375 1 98.88 258 VAL B N 1
ATOM 4611 C CA . VAL B 1 258 ? -8.914 13.5 -7.809 1 98.88 258 VAL B CA 1
ATOM 4612 C C . VAL B 1 258 ? -9.555 12.664 -8.914 1 98.88 258 VAL B C 1
ATOM 4614 O O . VAL B 1 258 ? -10.188 13.203 -9.828 1 98.88 258 VAL B O 1
ATOM 4617 N N . GLU B 1 259 ? -9.219 11.383 -8.945 1 98.88 259 GLU B N 1
ATOM 4618 C CA . GLU B 1 259 ? -9.859 10.445 -9.859 1 98.88 259 GLU B CA 1
ATOM 4619 C C . GLU B 1 259 ? -11.062 9.773 -9.203 1 98.88 259 GLU B C 1
ATOM 4621 O O . GLU B 1 259 ? -10.898 8.898 -8.344 1 98.88 259 GLU B O 1
ATOM 4626 N N . LEU B 1 260 ? -12.164 10.156 -9.578 1 98.5 260 LEU B N 1
ATOM 4627 C CA . LEU B 1 260 ? -13.414 9.547 -9.141 1 98.5 260 LEU B CA 1
ATOM 4628 C C . LEU B 1 260 ? -13.797 8.375 -10.031 1 98.5 260 LEU B C 1
ATOM 4630 O O . LEU B 1 260 ? -13.172 8.148 -11.07 1 98.5 260 LEU B O 1
ATOM 4634 N N . PRO B 1 261 ? -14.82 7.559 -9.625 1 95.75 261 PRO B N 1
ATOM 4635 C CA . PRO B 1 261 ? -15.188 6.387 -10.422 1 95.75 261 PRO B CA 1
ATOM 4636 C C . PRO B 1 261 ? -15.539 6.742 -11.859 1 95.75 261 PRO B C 1
ATOM 4638 O O . PRO B 1 261 ? -15.203 5.992 -12.781 1 95.75 261 PRO B O 1
ATOM 4641 N N . ASN B 1 262 ? -16.109 7.914 -12.062 1 94.62 262 ASN B N 1
ATOM 4642 C CA . ASN B 1 262 ? -16.656 8.195 -13.383 1 94.62 262 ASN B CA 1
ATOM 4643 C C . ASN B 1 262 ? -15.984 9.406 -14.023 1 94.62 262 ASN B C 1
ATOM 4645 O O . ASN B 1 262 ? -16.266 9.75 -15.172 1 94.62 262 ASN B O 1
ATOM 4649 N N . GLU B 1 263 ? -15.078 10.055 -13.297 1 97.12 263 GLU B N 1
ATOM 4650 C CA . GLU B 1 263 ? -14.469 11.258 -13.859 1 97.12 263 GLU B CA 1
ATOM 4651 C C . GLU B 1 263 ? -13.203 11.648 -13.102 1 97.12 263 GLU B C 1
ATOM 4653 O O . GLU B 1 263 ? -12.977 11.18 -11.992 1 97.12 263 GLU B O 1
ATOM 4658 N N . ILE B 1 264 ? -12.414 12.453 -13.766 1 98.56 264 ILE B N 1
ATOM 4659 C CA . ILE B 1 264 ? -11.273 13.117 -13.141 1 98.56 264 ILE B CA 1
ATOM 4660 C C . ILE B 1 264 ? -11.602 14.594 -12.906 1 98.56 264 ILE B C 1
ATOM 4662 O O . ILE B 1 264 ? -12.023 15.297 -13.828 1 98.56 264 ILE B O 1
ATOM 4666 N N . VAL B 1 265 ? -11.461 15.047 -11.695 1 98.75 265 VAL B N 1
ATOM 4667 C CA . VAL B 1 265 ? -11.742 16.438 -11.352 1 98.75 265 VAL B CA 1
ATOM 4668 C C . VAL B 1 265 ? -10.43 17.172 -11.047 1 98.75 265 VAL B C 1
ATOM 4670 O O . VAL B 1 265 ? -9.602 16.672 -10.281 1 98.75 265 VAL B O 1
ATOM 4673 N N . ASN B 1 266 ? -10.273 18.281 -11.641 1 98.69 266 ASN B N 1
ATOM 4674 C CA . ASN B 1 266 ? -9.117 19.141 -11.406 1 98.69 266 ASN B CA 1
ATOM 4675 C C . ASN B 1 266 ? -9.523 20.484 -10.805 1 98.69 266 ASN B C 1
ATOM 4677 O O . ASN B 1 266 ? -10.539 21.062 -11.195 1 98.69 266 ASN B O 1
ATOM 4681 N N . VAL B 1 267 ? -8.781 20.906 -9.812 1 98.31 267 VAL B N 1
ATOM 4682 C CA . VAL B 1 267 ? -8.969 22.234 -9.227 1 98.31 267 VAL B CA 1
ATOM 4683 C C . VAL B 1 267 ? -7.652 23 -9.281 1 98.31 267 VAL B C 1
ATOM 4685 O O . VAL B 1 267 ? -6.633 22.547 -8.766 1 98.31 267 VAL B O 1
ATOM 4688 N N . SER B 1 268 ? -7.68 24.172 -9.828 1 97.5 268 SER B N 1
ATOM 4689 C CA . SER B 1 268 ? -6.473 24.984 -9.953 1 97.5 268 SER B CA 1
ATOM 4690 C C . SER B 1 268 ? -6.105 25.641 -8.633 1 97.5 268 SER B C 1
ATOM 4692 O O . SER B 1 268 ? -6.984 26 -7.844 1 97.5 268 SER B O 1
ATOM 4694 N N . LEU B 1 269 ? -4.836 25.797 -8.422 1 97.88 269 LEU B N 1
ATOM 4695 C CA . LEU B 1 269 ? -4.344 26.562 -7.289 1 97.88 269 LEU B CA 1
ATOM 4696 C C . LEU B 1 269 ? -4.41 28.062 -7.582 1 97.88 269 LEU B C 1
ATOM 4698 O O . LEU B 1 269 ? -4.5 28.469 -8.742 1 97.88 269 LEU B O 1
ATOM 4702 N N . PRO B 1 270 ? -4.355 28.875 -6.551 1 96.12 270 PRO B N 1
ATOM 4703 C CA . PRO B 1 270 ? -4.285 30.312 -6.793 1 96.12 270 PRO B CA 1
ATOM 4704 C C . PRO B 1 270 ? -3.078 30.719 -7.637 1 96.12 270 PRO B C 1
ATOM 4706 O O . PRO B 1 270 ? -1.992 30.156 -7.473 1 96.12 270 PRO B O 1
ATOM 4709 N N . GLU B 1 271 ? -3.287 31.688 -8.484 1 94.62 271 GLU B N 1
ATOM 4710 C CA . GLU B 1 271 ? -2.199 32.156 -9.328 1 94.62 271 GLU B CA 1
ATOM 4711 C C . GLU B 1 271 ? -1.222 33.031 -8.531 1 94.62 271 GLU B C 1
ATOM 4713 O O . GLU B 1 271 ? -1.633 33.812 -7.664 1 94.62 271 GLU B O 1
ATOM 4718 N N . THR B 1 272 ? -0.005 32.844 -8.781 1 95.19 272 THR B N 1
ATOM 4719 C CA . THR B 1 272 ? 1.015 33.656 -8.125 1 95.19 272 THR B CA 1
ATOM 4720 C C . THR B 1 272 ? 2.346 33.531 -8.867 1 95.19 272 THR B C 1
ATOM 4722 O O . THR B 1 272 ? 2.576 32.594 -9.609 1 95.19 272 THR B O 1
ATOM 4725 N N . LYS B 1 273 ? 3.135 34.562 -8.711 1 92.19 273 LYS B N 1
ATOM 4726 C CA . LYS B 1 273 ? 4.473 34.562 -9.289 1 92.19 273 LYS B CA 1
ATOM 4727 C C . LYS B 1 273 ? 5.527 34.188 -8.25 1 92.19 273 LYS B C 1
ATOM 4729 O O . LYS B 1 273 ? 6.703 34.031 -8.578 1 92.19 273 LYS B O 1
ATOM 4734 N N . SER B 1 274 ? 5.105 34.094 -7.027 1 92.62 274 SER B N 1
ATOM 4735 C CA . SER B 1 274 ? 6.035 33.781 -5.945 1 92.62 274 SER B CA 1
ATOM 4736 C C . SER B 1 274 ? 6.641 32.375 -6.125 1 92.62 274 SER B C 1
ATOM 4738 O O . SER B 1 274 ? 6.031 31.5 -6.746 1 92.62 274 SER B O 1
ATOM 4740 N N . LYS B 1 275 ? 7.875 32.281 -5.633 1 93.75 275 LYS B N 1
ATOM 4741 C CA . LYS B 1 275 ? 8.547 31 -5.625 1 93.75 275 LYS B CA 1
ATOM 4742 C C . LYS B 1 275 ? 8.242 30.234 -4.34 1 93.75 275 LYS B C 1
ATOM 4744 O O . LYS B 1 275 ? 8.156 30.828 -3.264 1 93.75 275 LYS B O 1
ATOM 4749 N N . PHE B 1 276 ? 8.078 28.953 -4.41 1 98 276 PHE B N 1
ATOM 4750 C CA . PHE B 1 276 ? 7.77 28.094 -3.271 1 98 276 PHE B CA 1
ATOM 4751 C C . PHE B 1 276 ? 8.797 26.984 -3.131 1 98 276 PHE B C 1
ATOM 4753 O O . PHE B 1 276 ? 9.406 26.562 -4.117 1 98 276 PHE B O 1
ATOM 4760 N N . ASN B 1 277 ? 8.945 26.531 -1.916 1 97.69 277 ASN B N 1
ATOM 4761 C CA . ASN B 1 277 ? 9.922 25.484 -1.622 1 97.69 277 ASN B CA 1
ATOM 4762 C C . ASN B 1 277 ? 9.328 24.094 -1.787 1 97.69 277 ASN B C 1
ATOM 4764 O O . ASN B 1 277 ? 10.047 23.141 -2.068 1 97.69 277 ASN B O 1
ATOM 4768 N N . PHE B 1 278 ? 8.062 23.953 -1.634 1 97.75 278 PHE B N 1
ATOM 4769 C CA . PHE B 1 278 ? 7.434 22.641 -1.628 1 97.75 278 PHE B CA 1
ATOM 4770 C C . PHE B 1 278 ? 6.316 22.578 -2.66 1 97.75 278 PHE B C 1
ATOM 4772 O O . PHE B 1 278 ? 5.812 23.609 -3.109 1 97.75 278 PHE B O 1
ATOM 4779 N N . ILE B 1 279 ? 5.887 21.391 -2.984 1 97.38 279 ILE B N 1
ATOM 4780 C CA . ILE B 1 279 ? 4.91 21.125 -4.031 1 97.38 279 ILE B CA 1
ATOM 4781 C C . ILE B 1 279 ? 3.555 21.703 -3.641 1 97.38 279 ILE B C 1
ATOM 4783 O O . ILE B 1 279 ? 3.057 21.453 -2.541 1 97.38 279 ILE B O 1
ATOM 4787 N N . ASN B 1 280 ? 2.939 22.5 -4.48 1 98.19 280 ASN B N 1
ATOM 4788 C CA . ASN B 1 280 ? 1.591 23.047 -4.363 1 98.19 280 ASN B CA 1
ATOM 4789 C C . ASN B 1 280 ? 1.43 23.875 -3.094 1 98.19 280 ASN B C 1
ATOM 4791 O O . ASN B 1 280 ? 0.327 23.984 -2.555 1 98.19 280 ASN B O 1
ATOM 4795 N N . SER B 1 281 ? 2.48 24.469 -2.598 1 98.12 281 SER B N 1
ATOM 4796 C CA . SER B 1 281 ? 2.512 25.094 -1.28 1 98.12 281 SER B CA 1
ATOM 4797 C C . SER B 1 281 ? 1.642 26.344 -1.243 1 98.12 281 SER B C 1
ATOM 4799 O O . SER B 1 281 ? 1.248 26.797 -0.169 1 98.12 281 SER B O 1
ATOM 4801 N N . VAL B 1 282 ? 1.293 26.922 -2.412 1 98.5 282 VAL B N 1
ATOM 4802 C CA . VAL B 1 282 ? 0.374 28.047 -2.432 1 98.5 282 VAL B CA 1
ATOM 4803 C C . VAL B 1 282 ? -0.961 27.641 -1.813 1 98.5 282 VAL B C 1
ATOM 4805 O O . VAL B 1 282 ? -1.722 28.5 -1.345 1 98.5 282 VAL B O 1
ATOM 4808 N N . GLY B 1 283 ? -1.213 26.328 -1.746 1 98.44 283 GLY B N 1
ATOM 4809 C CA . GLY B 1 283 ? -2.416 25.812 -1.117 1 98.44 283 GLY B CA 1
ATOM 4810 C C . GLY B 1 283 ? -2.484 26.094 0.371 1 98.44 283 GLY B C 1
ATOM 4811 O O . GLY B 1 283 ? -3.549 25.984 0.983 1 98.44 283 GLY B O 1
ATOM 4812 N N . LEU B 1 284 ? -1.381 26.547 0.981 1 98.81 284 LEU B N 1
ATOM 4813 C CA . LEU B 1 284 ? -1.402 26.984 2.373 1 98.81 284 LEU B CA 1
ATOM 4814 C C . LEU B 1 284 ? -2.348 28.172 2.557 1 98.81 284 LEU B C 1
ATOM 4816 O O . LEU B 1 284 ? -2.775 28.453 3.676 1 98.81 284 LEU B O 1
ATOM 4820 N N . SER B 1 285 ? -2.678 28.859 1.475 1 98.62 285 SER B N 1
ATOM 4821 C CA . SER B 1 285 ? -3.641 29.953 1.534 1 98.62 285 SER B CA 1
ATOM 4822 C C . SER B 1 285 ? -5.016 29.469 1.971 1 98.62 285 SER B C 1
ATOM 4824 O O . SER B 1 285 ? -5.754 30.188 2.645 1 98.62 285 SER B O 1
ATOM 4826 N N . TYR B 1 286 ? -5.406 28.203 1.576 1 98.69 286 TYR B N 1
ATOM 4827 C CA . TYR B 1 286 ? -6.68 27.641 2.008 1 98.69 286 TYR B CA 1
ATOM 4828 C C . TYR B 1 286 ? -6.727 27.5 3.523 1 98.69 286 TYR B C 1
ATOM 4830 O O . TYR B 1 286 ? -7.758 27.766 4.148 1 98.69 286 TYR B O 1
ATOM 4838 N N . GLU B 1 287 ? -5.594 27.094 4.051 1 98.75 287 GLU B N 1
ATOM 4839 C CA . GLU B 1 287 ? -5.484 26.922 5.5 1 98.75 287 GLU B CA 1
ATOM 4840 C C . GLU B 1 287 ? -5.543 28.266 6.219 1 98.75 287 GLU B C 1
ATOM 4842 O O . GLU B 1 287 ? -6.215 28.391 7.246 1 98.75 287 GLU B O 1
ATOM 4847 N N . ALA B 1 288 ? -4.84 29.234 5.711 1 98.62 288 ALA B N 1
ATOM 4848 C CA . ALA B 1 288 ? -4.875 30.578 6.281 1 98.62 288 ALA B CA 1
ATOM 4849 C C . ALA B 1 288 ? -6.301 31.125 6.301 1 98.62 288 ALA B C 1
ATOM 4851 O O . ALA B 1 288 ? -6.738 31.703 7.297 1 98.62 288 ALA B O 1
ATOM 4852 N N . ASN B 1 289 ? -6.988 30.938 5.191 1 98.62 289 ASN B N 1
ATOM 4853 C CA . ASN B 1 289 ? -8.375 31.391 5.102 1 98.62 289 ASN B CA 1
ATOM 4854 C C . ASN B 1 289 ? -9.258 30.672 6.125 1 98.62 289 ASN B C 1
ATOM 4856 O O . ASN B 1 289 ? -10.156 31.281 6.711 1 98.62 289 ASN B O 1
ATOM 4860 N N . GLU B 1 290 ? -9.023 29.391 6.289 1 98.75 290 GLU B N 1
ATOM 4861 C CA . GLU B 1 290 ? -9.789 28.656 7.281 1 98.75 290 GLU B CA 1
ATOM 4862 C C . GLU B 1 290 ? -9.57 29.219 8.68 1 98.75 290 GLU B C 1
ATOM 4864 O O . GLU B 1 290 ? -10.523 29.375 9.445 1 98.75 290 GLU B O 1
ATOM 4869 N N . VAL B 1 291 ? -8.344 29.516 9.055 1 98.81 291 VAL B N 1
ATOM 4870 C CA . VAL B 1 291 ? -8.008 30.094 10.352 1 98.81 291 VAL B CA 1
ATOM 4871 C C . VAL B 1 291 ? -8.742 31.422 10.539 1 98.81 291 VAL B C 1
ATOM 4873 O O . VAL B 1 291 ? -9.398 31.641 11.562 1 98.81 291 VAL B O 1
ATOM 4876 N N . ARG B 1 292 ? -8.672 32.312 9.562 1 98.81 292 ARG B N 1
ATOM 4877 C CA . ARG B 1 292 ? -9.328 33.625 9.633 1 98.81 292 ARG B CA 1
ATOM 4878 C C . ARG B 1 292 ? -10.828 33.469 9.836 1 98.81 292 ARG B C 1
ATOM 4880 O O . ARG B 1 292 ? -11.414 34.094 10.703 1 98.81 292 ARG B O 1
ATOM 4887 N N . ASN B 1 293 ? -11.414 32.594 9 1 98.5 293 ASN B N 1
ATOM 4888 C CA . ASN B 1 293 ? -12.859 32.375 9.07 1 98.5 293 ASN B CA 1
ATOM 4889 C C . ASN B 1 293 ? -13.281 31.906 10.461 1 98.5 293 ASN B C 1
ATOM 4891 O O . ASN B 1 293 ? -14.289 32.375 10.992 1 98.5 293 ASN B O 1
ATOM 4895 N N . CYS B 1 294 ? -12.555 31.016 11.055 1 98.81 294 CYS B N 1
ATOM 4896 C CA . CYS B 1 294 ? -12.875 30.484 12.375 1 98.81 294 CYS B CA 1
ATOM 4897 C C . CYS B 1 294 ? -12.719 31.562 13.445 1 98.81 294 CYS B C 1
ATOM 4899 O O . CYS B 1 294 ? -13.594 31.734 14.297 1 98.81 294 CYS B O 1
ATOM 4901 N N . ILE B 1 295 ? -11.594 32.281 13.383 1 98.69 295 ILE B N 1
ATOM 4902 C CA . ILE B 1 295 ? -11.312 33.281 14.383 1 98.69 295 ILE B CA 1
ATOM 4903 C C . ILE B 1 295 ? -12.406 34.375 14.336 1 98.69 295 ILE B C 1
ATOM 4905 O O . ILE B 1 295 ? -12.914 34.781 15.383 1 98.69 295 ILE B O 1
ATOM 4909 N N . LEU B 1 296 ? -12.797 34.781 13.148 1 98.31 296 LEU B N 1
ATOM 4910 C CA . LEU B 1 296 ? -13.812 35.812 12.984 1 98.31 296 LEU B CA 1
ATOM 4911 C C . LEU B 1 296 ? -15.156 35.375 13.531 1 98.31 296 LEU B C 1
ATOM 4913 O O . LEU B 1 296 ? -15.969 36.188 13.961 1 98.31 296 LEU B O 1
ATOM 4917 N N . LYS B 1 297 ? -15.344 34.094 13.57 1 98.31 297 LYS B N 1
ATOM 4918 C CA . LYS B 1 297 ? -16.594 33.531 14.062 1 98.31 297 LYS B CA 1
ATOM 4919 C C . LYS B 1 297 ? -16.516 33.219 15.555 1 98.31 297 LYS B C 1
ATOM 4921 O O . LYS B 1 297 ? -17.438 32.656 16.125 1 98.31 297 LYS B O 1
ATOM 4926 N N . GLY B 1 298 ? -15.391 33.469 16.156 1 98.12 298 GLY B N 1
ATOM 4927 C CA . GLY B 1 298 ? -15.203 33.25 17.594 1 98.12 298 GLY B CA 1
ATOM 4928 C C . GLY B 1 298 ? -14.977 31.797 17.938 1 98.12 298 GLY B C 1
ATOM 4929 O O . GLY B 1 298 ? -15.164 31.391 19.094 1 98.12 298 GLY B O 1
ATOM 4930 N N . MET B 1 299 ? -14.57 30.969 16.969 1 98.56 299 MET B N 1
ATOM 4931 C CA . MET B 1 299 ? -14.32 29.547 17.188 1 98.56 299 MET B CA 1
ATOM 4932 C C . MET B 1 299 ? -12.945 29.328 17.797 1 98.56 299 MET B C 1
ATOM 4934 O O . MET B 1 299 ? -12.008 30.078 17.531 1 98.56 299 MET B O 1
ATOM 4938 N N . ILE B 1 300 ? -12.812 28.297 18.594 1 98.56 300 ILE B N 1
ATOM 4939 C CA . ILE B 1 300 ? -11.516 28.016 19.203 1 98.56 300 ILE B CA 1
ATOM 4940 C C . ILE B 1 300 ? -10.836 26.859 18.484 1 98.56 300 ILE B C 1
ATOM 4942 O O . ILE B 1 300 ? -9.672 26.547 18.734 1 98.56 300 ILE B O 1
ATOM 4946 N N . GLU B 1 301 ? -11.578 26.141 17.625 1 98.69 301 GLU B N 1
ATOM 4947 C CA . GLU B 1 301 ? -11.055 25.078 16.781 1 98.69 301 GLU B CA 1
ATOM 4948 C C . GLU B 1 301 ? -11.703 25.094 15.406 1 98.69 301 GLU B C 1
ATOM 4950 O O . GLU B 1 301 ? -12.781 25.656 15.227 1 98.69 301 GLU B O 1
ATOM 4955 N N . SER B 1 302 ? -11.086 24.547 14.43 1 98.75 302 SER B N 1
ATOM 4956 C CA . SER B 1 302 ? -11.625 24.438 13.078 1 98.75 302 SER B CA 1
ATOM 4957 C C . SER B 1 302 ? -12.469 23.188 12.914 1 98.75 302 SER B C 1
ATOM 4959 O O . SER B 1 302 ? -12.086 22.109 13.375 1 98.75 302 SER B O 1
ATOM 4961 N N . PRO B 1 303 ? -13.617 23.297 12.273 1 98.12 303 PRO B N 1
ATOM 4962 C CA . PRO B 1 303 ? -14.375 22.078 11.969 1 98.12 303 PRO B CA 1
ATOM 4963 C C . PRO B 1 303 ? -13.648 21.156 11 1 98.12 303 PRO B C 1
ATOM 4965 O O . PRO B 1 303 ? -13.961 19.969 10.922 1 98.12 303 PRO B O 1
ATOM 4968 N N . LYS B 1 304 ? -12.68 21.625 10.242 1 98.06 304 LYS B N 1
ATOM 4969 C CA . LYS B 1 304 ? -11.922 20.812 9.297 1 98.06 304 LYS B CA 1
ATOM 4970 C C . LYS B 1 304 ? -10.812 20.047 10.008 1 98.06 304 LYS B C 1
ATOM 4972 O O . LYS B 1 304 ? -10.43 18.953 9.562 1 98.06 304 LYS B O 1
ATOM 4977 N N . VAL B 1 305 ? -10.234 20.641 11.047 1 98.44 305 VAL B N 1
ATOM 4978 C CA . VAL B 1 305 ? -9.203 20.016 11.867 1 98.44 305 VAL B CA 1
ATOM 4979 C C . VAL B 1 305 ? -9.555 20.172 13.352 1 98.44 305 VAL B C 1
ATOM 4981 O O . VAL B 1 305 ? -8.859 20.875 14.078 1 98.44 305 VAL B O 1
ATOM 4984 N N . PRO B 1 306 ? -10.547 19.5 13.773 1 98.44 306 PRO B N 1
ATOM 4985 C CA . PRO B 1 306 ? -10.984 19.688 15.164 1 98.44 306 PRO B CA 1
ATOM 4986 C C . PRO B 1 306 ? -9.969 19.156 16.172 1 98.44 306 PRO B C 1
ATOM 4988 O O . PRO B 1 306 ? -9.156 18.297 15.844 1 98.44 306 PRO B O 1
ATOM 4991 N N . HIS B 1 307 ? -10.039 19.625 17.375 1 98.75 307 HIS B N 1
ATOM 4992 C CA . HIS B 1 307 ? -9.102 19.281 18.438 1 98.75 307 HIS B CA 1
ATOM 4993 C C . HIS B 1 307 ? -9.117 17.781 18.719 1 98.75 307 HIS B C 1
ATOM 4995 O O . HIS B 1 307 ? -8.07 17.188 18.969 1 98.75 307 HIS B O 1
ATOM 5001 N N . ASN B 1 308 ? -10.273 17.156 18.656 1 98.44 308 ASN B N 1
ATOM 5002 C CA . ASN B 1 308 ? -10.367 15.727 18.953 1 98.44 308 ASN B CA 1
ATOM 5003 C C . ASN B 1 308 ? -9.617 14.891 17.922 1 98.44 308 ASN B C 1
ATOM 5005 O O . ASN B 1 308 ? -9.086 13.828 18.234 1 98.44 308 ASN B O 1
ATOM 5009 N N . VAL B 1 309 ? -9.648 15.352 16.672 1 98.12 309 VAL B N 1
ATOM 5010 C CA . VAL B 1 309 ? -8.922 14.648 15.625 1 98.12 309 VAL B CA 1
ATOM 5011 C C . VAL B 1 309 ? -7.418 14.781 15.852 1 98.12 309 VAL B C 1
ATOM 5013 O O . VAL B 1 309 ? -6.664 13.82 15.688 1 98.12 309 VAL B O 1
ATOM 5016 N N . SER B 1 310 ? -6.953 15.992 16.203 1 98.88 310 SER B N 1
ATOM 5017 C CA . SER B 1 310 ? -5.547 16.188 16.531 1 98.88 310 SER B CA 1
ATOM 5018 C C . SER B 1 310 ? -5.129 15.266 17.688 1 98.88 310 SER B C 1
ATOM 5020 O O . SER B 1 310 ? -4.031 14.711 17.672 1 98.88 310 SER B O 1
ATOM 5022 N N . LEU B 1 311 ? -5.98 15.125 18.688 1 98.88 311 LEU B N 1
ATOM 5023 C CA . LEU B 1 311 ? -5.711 14.219 19.797 1 98.88 311 LEU B CA 1
ATOM 5024 C C . LEU B 1 311 ? -5.633 12.773 19.328 1 98.88 311 LEU B C 1
ATOM 5026 O O . LEU B 1 311 ? -4.73 12.031 19.719 1 98.88 311 LEU B O 1
ATOM 5030 N N . LEU B 1 312 ? -6.57 12.398 18.469 1 98.81 312 LEU B N 1
ATOM 5031 C CA . LEU B 1 312 ? -6.594 11.039 17.938 1 98.81 312 LEU B CA 1
ATOM 5032 C C . LEU B 1 312 ? -5.328 10.75 17.141 1 98.81 312 LEU B C 1
ATOM 5034 O O . LEU B 1 312 ? -4.715 9.688 17.297 1 98.81 312 LEU B O 1
ATOM 5038 N N . ILE B 1 313 ? -4.949 11.641 16.297 1 98.81 313 ILE B N 1
ATOM 5039 C CA . ILE B 1 313 ? -3.75 11.484 15.484 1 98.81 313 ILE B CA 1
ATOM 5040 C C . ILE B 1 313 ? -2.531 11.305 16.375 1 98.81 313 ILE B C 1
ATOM 5042 O O . ILE B 1 313 ? -1.713 10.414 16.156 1 98.81 313 ILE B O 1
ATOM 5046 N N . ALA B 1 314 ? -2.398 12.18 17.406 1 98.88 314 ALA B N 1
ATOM 5047 C CA . ALA B 1 314 ? -1.28 12.078 18.344 1 98.88 314 ALA B CA 1
ATOM 5048 C C . ALA B 1 314 ? -1.275 10.719 19.047 1 98.88 314 ALA B C 1
ATOM 5050 O O . ALA B 1 314 ? -0.221 10.102 19.203 1 98.88 314 ALA B O 1
ATOM 5051 N N . GLN B 1 315 ? -2.436 10.297 19.453 1 98.88 315 GLN B N 1
ATOM 5052 C CA . GLN B 1 315 ? -2.576 9 20.109 1 98.88 315 GLN B CA 1
ATOM 5053 C C . GLN B 1 315 ? -2.104 7.867 19.203 1 98.88 315 GLN B C 1
ATOM 5055 O O . GLN B 1 315 ? -1.369 6.98 19.641 1 98.88 315 GLN B O 1
ATOM 5060 N N . LEU B 1 316 ? -2.572 7.852 18 1 98.88 316 LEU B N 1
ATOM 5061 C CA . LEU B 1 316 ? -2.203 6.824 17.031 1 98.88 316 LEU B CA 1
ATOM 5062 C C . LEU B 1 316 ? -0.707 6.859 16.734 1 98.88 316 LEU B C 1
ATOM 5064 O O . LEU B 1 316 ? -0.057 5.812 16.688 1 98.88 316 LEU B O 1
ATOM 5068 N N . GLU B 1 317 ? -0.164 8.078 16.562 1 98.88 317 GLU B N 1
ATOM 5069 C CA . GLU B 1 317 ? 1.271 8.203 16.328 1 98.88 317 GLU B CA 1
ATOM 5070 C C . GLU B 1 317 ? 2.078 7.645 17.484 1 98.88 317 GLU B C 1
ATOM 5072 O O . GLU B 1 317 ? 3.102 6.984 17.281 1 98.88 317 GLU B O 1
ATOM 5077 N N . ASP B 1 318 ? 1.629 7.961 18.719 1 98.81 318 ASP B N 1
ATOM 5078 C CA . ASP B 1 318 ? 2.307 7.418 19.906 1 98.81 318 ASP B CA 1
ATOM 5079 C C . ASP B 1 318 ? 2.355 5.895 19.844 1 98.81 318 ASP B C 1
ATOM 5081 O O . ASP B 1 318 ? 3.41 5.293 20.062 1 98.81 318 ASP B O 1
ATOM 5085 N N . GLU B 1 319 ? 1.22 5.27 19.578 1 98.81 319 GLU B N 1
ATOM 5086 C CA . GLU B 1 319 ? 1.124 3.812 19.547 1 98.81 319 GLU B CA 1
ATOM 5087 C C . GLU B 1 319 ? 1.988 3.221 18.438 1 98.81 319 GLU B C 1
ATOM 5089 O O . GLU B 1 319 ? 2.688 2.229 18.656 1 98.81 319 GLU B O 1
ATOM 5094 N N . ILE B 1 320 ? 1.954 3.781 17.25 1 98.81 320 ILE B N 1
ATOM 5095 C CA . ILE B 1 320 ? 2.734 3.328 16.109 1 98.81 320 ILE B CA 1
ATOM 5096 C C . ILE B 1 320 ? 4.223 3.379 16.438 1 98.81 320 ILE B C 1
ATOM 5098 O O . ILE B 1 320 ? 4.949 2.404 16.234 1 98.81 320 ILE B O 1
ATOM 5102 N N . ARG B 1 321 ? 4.684 4.52 16.969 1 98.69 321 ARG B N 1
ATOM 5103 C CA . ARG B 1 321 ? 6.086 4.695 17.328 1 98.69 321 ARG B CA 1
ATOM 5104 C C . ARG B 1 321 ? 6.512 3.684 18.391 1 98.69 321 ARG B C 1
ATOM 5106 O O . ARG B 1 321 ? 7.602 3.113 18.312 1 98.69 321 ARG B O 1
ATOM 5113 N N . LYS B 1 322 ? 5.652 3.527 19.375 1 98.44 322 LYS B N 1
ATOM 5114 C CA . LYS B 1 322 ? 5.938 2.557 20.438 1 98.44 322 LYS B CA 1
ATOM 5115 C C . LYS B 1 322 ? 6.195 1.171 19.844 1 98.44 322 LYS B C 1
ATOM 5117 O O . LYS B 1 322 ? 7.164 0.505 20.219 1 98.44 322 LYS B O 1
ATOM 5122 N N . GLN B 1 323 ? 5.383 0.735 18.922 1 98.12 323 GLN B N 1
ATOM 5123 C CA . GLN B 1 323 ? 5.5 -0.592 18.328 1 98.12 323 GLN B CA 1
ATOM 5124 C C . GLN B 1 323 ? 6.777 -0.713 17.5 1 98.12 323 GLN B C 1
ATOM 5126 O O . GLN B 1 323 ? 7.418 -1.767 17.484 1 98.12 323 GLN B O 1
ATOM 5131 N N . ILE B 1 324 ? 7.121 0.312 16.812 1 97.88 324 ILE B N 1
ATOM 5132 C CA . ILE B 1 324 ? 8.273 0.284 15.914 1 97.88 324 ILE B CA 1
ATOM 5133 C C . ILE B 1 324 ? 9.555 0.451 16.719 1 97.88 324 ILE B C 1
ATOM 5135 O O . ILE B 1 324 ? 10.641 0.094 16.25 1 97.88 324 ILE B O 1
ATOM 5139 N N . GLY B 1 325 ? 9.461 1.122 17.906 1 97.81 325 GLY B N 1
ATOM 5140 C CA . GLY B 1 325 ? 10.594 1.284 18.797 1 97.81 325 GLY B CA 1
ATOM 5141 C C . GLY B 1 325 ? 11.211 2.668 18.734 1 97.81 325 GLY B C 1
ATOM 5142 O O . GLY B 1 325 ? 12.422 2.824 18.906 1 97.81 325 GLY B O 1
ATOM 5143 N N . VAL B 1 326 ? 10.406 3.654 18.422 1 97.88 326 VAL B N 1
ATOM 5144 C CA . VAL B 1 326 ? 10.891 5.031 18.359 1 97.88 326 VAL B CA 1
ATOM 5145 C C . VAL B 1 326 ? 10.523 5.77 19.641 1 97.88 326 VAL B C 1
ATOM 5147 O O . VAL B 1 326 ? 9.359 5.758 20.062 1 97.88 326 VAL B O 1
ATOM 5150 N N . THR B 1 327 ? 11.453 6.441 20.203 1 97.19 327 THR B N 1
ATOM 5151 C CA . THR B 1 327 ? 11.227 7.289 21.375 1 97.19 327 THR B CA 1
ATOM 5152 C C . THR B 1 327 ? 11.969 8.617 21.219 1 97.19 327 THR B C 1
ATOM 5154 O O . THR B 1 327 ? 13.023 8.68 20.594 1 97.19 327 THR B O 1
ATOM 5157 N N . TYR B 1 328 ? 11.406 9.648 21.812 1 97.56 328 TYR B N 1
ATOM 5158 C CA . TYR B 1 328 ? 12.008 10.977 21.828 1 97.56 328 TYR B CA 1
ATOM 5159 C C . TYR B 1 328 ? 12.234 11.445 23.266 1 97.56 328 TYR B C 1
ATOM 5161 O O . TYR B 1 328 ? 11.633 10.914 24.203 1 97.56 328 TYR B O 1
ATOM 5169 N N . PRO B 1 329 ? 13.055 12.461 23.453 1 95.81 329 PRO B N 1
ATOM 5170 C CA . PRO B 1 329 ? 13.258 13.031 24.781 1 95.81 329 PRO B CA 1
ATOM 5171 C C . PRO B 1 329 ? 11.969 13.547 25.406 1 95.81 329 PRO B C 1
ATOM 5173 O O . PRO B 1 329 ? 11.812 13.516 26.641 1 95.81 329 PRO B O 1
ATOM 5176 N N . GLU B 1 330 ? 11.062 13.922 24.641 1 95.69 330 GLU B N 1
ATOM 5177 C CA . GLU B 1 330 ? 9.805 14.516 25.078 1 95.69 330 GLU B CA 1
ATOM 5178 C C . GLU B 1 330 ? 8.844 13.453 25.609 1 95.69 330 GLU B C 1
ATOM 5180 O O . GLU B 1 330 ? 7.836 13.781 26.234 1 95.69 330 GLU B O 1
ATOM 5185 N N . ASP B 1 331 ? 9.164 12.242 25.375 1 95.38 331 ASP B N 1
ATOM 5186 C CA . ASP B 1 331 ? 8.242 11.172 25.75 1 95.38 331 ASP B CA 1
ATOM 5187 C C . ASP B 1 331 ? 8.273 10.93 27.25 1 95.38 331 ASP B C 1
ATOM 5189 O O . ASP B 1 331 ? 7.246 10.633 27.875 1 95.38 331 ASP B O 1
#

InterPro domains:
  IPR000683 Gfo/Idh/MocA-like oxidoreductase, N-terminal [PF01408] (3-123)
  IPR036291 NAD(P)-binding domain superfamily [SSF51735] (3-156)
  IPR050984 Gfo/Idh/MocA domain-containing protein [PTHR22604] (2-331)
  IPR055170 GFO/IDH/MocA-like oxidoreductase domain [PF22725] (135-247)

Foldseek 3Di:
DAAEEEEEDLDQLSLLLLQLCVLDDRVHYDYAEYEDCQQVSQVVSCVVSVHNYYYNDLLVVLQDPRHAEYEYDAFQQCQLVSLLSNLVSNHAYEYEFPNHLFLVSLVVSLVSLVVSLHAYFYLLLLLLDVVVVVVVVLVVVCQQPAWAEKEFEFEDAAPPPDCQQAQARSHACCGVPVLNQLLVVCVSVVNDQFPDKDKAADHDPNQYGQKMWIWGAHPPNHIYIYIYHHRHGDQGKMWTHHPNAIKIFGVSSQGQWIDDRVDIDGHDARDDPDDHDDDNSSSSSSVVVQSSVCVVVSHRYGPSGGSSSSSSSSHSSVVNCVNHRHDHPVD/DAAEEEEEDLDQLSLLLLQLCVLDDRVHYDYAEYEDCQQVSQVVSCVVSVHNYYYNDLLVVLQDPRHAEYEYDAFQQCLLVSLLSNLVSNHAYEYEFPNHLFLVSLVVSLVSLVVSLHAYFYLLLLLLDVVVVVVVVLVVVCQQPAWAEKEFEFEAAAPPDDCQQAQARSHACCGVPVLNQLLVVCVNVVNDQFPDKDKAADHDPNQYGQKMWIWGAHPPNHIYIYIYHHRHGDQGKMWTHHPNAIKIFGVSSQGQWIDDRVDIDGHDARDDPDDHDDPNSSSSSSVVVQSSVCVVVSHRYGPSGGSVSSSSSSHSSVVNCVNHRHDHPVD

Secondary structure (DSSP, 8-state):
--EEEEEE--SHHHHHHHHHHTTS-TTTEEEEEEE-SSHHHHHHHHHHHT-SEEESSHHHHHH-TT-SEEEE-S-HHHHHHHHHHHHHTT-EEEEESSSSSSHHHHHHHHHHHHHHT--EEEE-GGGGSHHHHHHHHHHHTTTT-SEEEEEEEEE---TT-HHHH-GGGT-SHIIIIIHHHHHHHHHHTTTPPPSEEEEEEEE-TTS-EEEEEEEEEETTTEEEEEEEESSS----EEEEEETTEEEEEETTTS-SEEE-SS-EEE-PPPP-----SSTTGGGHHHHHHHHHHHHHTT-SS-SSS-HHHHHHHHHHHHHHHHHHT---TT-/--EEEEEE--SHHHHHHHHHHTTS-TTTEEEEEEE-SSHHHHHHHHHHHT-SEEESSHHHHHH-TT-SEEEE-S-HHHHHHHHHHHHHTT-EEEEESSSSSSHHHHHHHHHHHHHHT--EEEE-GGGGSHHHHHHHHHHHTTTT-SEEEEEEEEE---TT-HHHH-GGGT-SHIIIIIHHHHHHHHHHTTTPPPSEEEEEEEE-TTS-EEEEEEEEEETTTEEEEEEEESSS----EEEEEETTEEEEEETTTS-SEEE-SS-EEE-PPPP-----SSTTGGGHHHHHHHHHHHHHTT-SS-SSS-HHHHHHHHHHHHHHHHHHT---TT-

pLDDT: mean 97.87, std 1.46, range [90.44, 98.94]